Protein 1WDP (pdb70)

Organism: Glycine max (NCBI:txid3847)

InterPro domains:
  IPR001371 Glycoside hydrolase, family 14B, plant [PR00842] (173-182)
  IPR001371 Glycoside hydrolase, family 14B, plant [PR00842] (329-339)
  IPR001371 Glycoside hydrolase, family 14B, plant [PR00842] (371-380)
  IPR001371 Glycoside hydrolase, family 14B, plant [PR00842] (385-394)
  IPR001371 Glycoside hydrolase, family 14B, plant [PR00842] (400-416)
  IPR001371 Glycoside hydrolase, family 14B, plant [PR00842] (418-432)
  IPR001371 Glycoside hydrolase, family 14B, plant [PR00842] (433-447)
  IPR001554 Glycoside hydrolase, family 14 [PF01373] (16-442)
  IPR001554 Glycoside hydrolase, family 14 [PR00750] (47-61)
  IPR001554 Glycoside hydrolase, family 14 [PR00750] (68-86)
  IPR001554 Glycoside hydrolase, family 14 [PR00750] (90-111)
  IPR001554 Glycoside hydrolase, family 14 [PR00750] (183-205)
  IPR001554 Glycoside hydrolase, family 14 [PR00750] (255-274)
  IPR001554 Glycoside hydrolase, family 14 [PR00750] (291-307)
  IPR001554 Glycoside hydrolase, family 14 [PR00750] (308-319)
  IPR001554 Glycoside hydrolase, family 14 [PR00750] (326-349)
  IPR001554 Glycoside hydrolase, family 14 [PR00750] (363-385)
  IPR001554 Glycoside hydrolase, family 14 [PTHR31352] (8-446)
  IPR017853 Glycoside hydrolase superfamily [SSF51445] (9-492)
  IPR018238 Glycoside hydrolase, family 14, conserved site [PS00506] (94-102)

Sequence (493 aa):
SDSNMLLNYVPVYVMLPLGVVNVDNVFEDPDGLKEQLLQLRAAGVDGVMVDVWWGIIELKGPKQYDWRAYRSLLQLVQECGLTLQAIMSFHQCGGNVGDIVNIPIPQWVLDIGESNHDIFYTNRSGTRNKEYLTVGVDNEPIFHGRTAIEIYSDYMKSFRENMSDFLESGLIIDIEVGLGPAGELRYPSYPQSQGWEFPGIGEFQCYDKYLKADFKAAVARAGHPEWELPDDAGKYNDVPESTGFFKSNGTYVTEKGKFFLTWYSNKLLNHGDQILDEANKAFLGCKVKLAIKVSGIHWWYKVENHAAELTAGYYNLNDRDGYRPIARMLSRHHAILNFTCLEMRDSEQPSDAKSGPQELVQQVLSGGWREDIRVAGENALPRYDATAYNQIILNARPQGVNNNGPPKLSMFGVTYLRLSDDLLQKSNFNIFKKFVLKMHADQDYCANPQKYNHAITPLKPSAPKIPIEVLLEATKPTLPFPWLPETDMKVDG

B-factor: mean 19.28, std 12.4, range [8.79, 113.27]

Solvent-accessible surface area: 19101 Å² total; per-residue (Å²): 96,115,67,34,27,34,56,1,6,1,0,0,11,0,14,4,36,77,9,22,1,28,56,107,24,77,24,111,85,55,110,24,8,98,119,29,0,81,72,0,47,97,12,9,0,9,0,0,6,9,19,0,12,0,2,4,2,0,77,171,4,47,123,93,49,39,14,180,11,1,79,58,0,0,73,15,0,71,114,4,38,4,40,0,10,0,17,0,0,0,8,47,7,32,47,48,163,67,55,166,36,64,1,57,2,0,88,21,0,27,73,24,1,124,100,27,98,23,0,3,1,4,2,137,83,38,59,76,18,113,36,1,0,0,9,15,0,6,97,59,82,53,0,130,56,16,16,0,10,82,0,0,5,40,0,0,89,13,0,69,118,67,0,59,73,6,4,137,72,25,9,1,25,7,0,8,0,0,0,0,1,63,4,14,0,20,0,2,2,46,15,133,86,46,41,37,127,80,30,3,0,2,11,4,0,0,36,0,111,38,0,90,62,48,1,45,46,9,0,48,182,43,56,50,80,115,25,87,8,6,92,45,14,40,104,8,79,46,55,4,123,80,5,23,1,1,104,80,135,4,26,9,69,60,115,65,1,102,60,3,1,41,19,1,10,23,45,5,10,45,1,0,4,69,0,0,38,34,0,3,135,4,0,79,41,12,81,4,24,0,2,0,22,0,2,10,1,10,16,10,32,109,35,105,11,2,0,3,0,1,1,0,3,2,11,1,26,109,110,36,12,8,2,15,3,5,0,44,0,0,36,19,0,68,2,4,1,4,0,9,1,0,1,9,75,26,105,77,30,70,102,97,0,96,8,0,0,38,61,0,0,41,31,1,0,6,3,0,38,135,26,132,18,106,1,12,0,10,1,31,97,79,50,58,53,26,73,0,0,30,9,1,0,6,2,0,2,0,66,5,26,51,101,128,5,80,16,154,8,41,1,27,4,0,3,2,38,65,2,39,112,72,0,28,104,175,84,31,16,65,52,0,84,90,0,3,69,30,0,2,0,65,25,125,75,12,76,70,35,123,130,11,119,28,43,56,87,58,12,128,84,33,38,116,114,34,61,54,115,56,3,36,109,0,23,145,72,41,159,71,50,98,40,67,112,95,8,78,21,72,4,89,115

CATH classification: 3.20.20.80

GO terms:
  GO:0016161 beta-amylase activity (F, EXP)

Nearest PDB structures (foldseek):
  1wdq-assembly1_A  TM=9.965E-01  e=1.705E-99  Glycine max
  1wdr-assembly1_A  TM=9.959E-01  e=7.296E-99  Glycine max
  1v3h-assembly1_A  TM=9.967E-01  e=5.774E-98  Glycine max
  1wds-assembly1_A  TM=9.965E-01  e=3.089E-97  Glycine max
  1bfn-assembly1_A  TM=9.999E-01  e=9.451E-97  Glycine max

Radius of gyration: 21.85 Å; Cα contacts (8 Å, |Δi|>4): 1038; chains: 1; bounding box: 56×55×58 Å

Structure (mmCIF, N/CA/C/O backbone):
data_1WDP
#
_entry.id   1WDP
#
_cell.length_a   84.888
_cell.length_b   84.888
_cell.length_c   143.397
_cell.angle_alpha   90.00
_cell.angle_beta   90.00
_cell.angle_gamma   120.00
#
_symmetry.space_group_name_H-M   'P 31 2 1'
#
loop_
_entity.id
_entity.type
_entity.pdbx_description
1 polymer Beta-amylase
2 non-polymer 'SULFATE ION'
3 water water
#
loop_
_atom_site.group_PDB
_atom_site.id
_atom_site.type_symbol
_atom_site.label_atom_id
_atom_site.label_alt_id
_atom_site.label_comp_id
_atom_site.label_asym_id
_atom_site.label_entity_id
_atom_site.label_seq_id
_atom_site.pdbx_PDB_ins_code
_atom_site.Cartn_x
_atom_site.Cartn_y
_atom_site.Cartn_z
_atom_site.occupancy
_atom_site.B_iso_or_equiv
_atom_site.auth_seq_id
_atom_site.auth_comp_id
_atom_site.auth_asym_id
_atom_site.auth_atom_id
_atom_site.pdbx_PDB_model_num
ATOM 1 N N . SER A 1 3 ? -11.689 63.909 16.421 1.00 108.95 3 SER A N 1
ATOM 2 C CA . SER A 1 3 ? -11.290 64.063 15.015 1.00 96.61 3 SER A CA 1
ATOM 3 C C . SER A 1 3 ? -10.922 62.705 14.402 1.00 91.92 3 SER A C 1
ATOM 4 O O . SER A 1 3 ? -10.367 61.869 15.124 1.00 83.70 3 SER A O 1
ATOM 7 N N . ASP A 1 4 ? -11.247 62.545 13.120 1.00 74.31 4 ASP A N 1
ATOM 8 C CA . ASP A 1 4 ? -10.935 61.354 12.335 1.00 70.29 4 ASP A CA 1
ATOM 9 C C . ASP A 1 4 ? -9.424 61.178 12.325 1.00 57.71 4 ASP A C 1
ATOM 10 O O . ASP A 1 4 ? -8.949 60.131 12.778 1.00 45.90 4 ASP A O 1
ATOM 15 N N . SER A 1 5 ? -8.628 62.149 11.880 1.00 46.92 5 SER A N 1
ATOM 16 C CA . SER A 1 5 ? -7.203 61.949 12.057 1.00 43.90 5 SER A CA 1
ATOM 17 C C . SER A 1 5 ? -6.702 61.772 13.501 1.00 37.02 5 SER A C 1
ATOM 18 O O . SER A 1 5 ? -5.760 61.002 13.750 1.00 30.53 5 SER A O 1
ATOM 21 N N . ASN A 1 6 ? -7.238 62.556 14.457 1.00 36.02 6 ASN A N 1
ATOM 22 C CA . ASN A 1 6 ? -6.663 62.348 15.807 1.00 28.18 6 ASN A CA 1
ATOM 23 C C . ASN A 1 6 ? -7.122 60.950 16.238 1.00 26.71 6 ASN A C 1
ATOM 24 O O . ASN A 1 6 ? -6.260 60.272 16.802 1.00 25.76 6 ASN A O 1
ATOM 29 N N . MET A 1 7 ? -8.360 60.583 15.912 1.00 24.86 7 MET A N 1
ATOM 30 C CA . MET A 1 7 ? -8.716 59.211 16.292 1.00 25.91 7 MET A CA 1
ATOM 31 C C . MET A 1 7 ? -7.749 58.274 15.545 1.00 22.09 7 MET A C 1
ATOM 32 O O . MET A 1 7 ? -7.342 57.309 16.179 1.00 20.71 7 MET A O 1
ATOM 37 N N . LEU A 1 8 ? -7.371 58.478 14.278 1.00 20.67 8 LEU A N 1
ATOM 38 C CA . LEU A 1 8 ? -6.493 57.511 13.606 1.00 17.41 8 LEU A CA 1
ATOM 39 C C . LEU A 1 8 ? -5.150 57.377 14.285 1.00 16.99 8 LEU A C 1
ATOM 40 O O . LEU A 1 8 ? -4.528 56.290 14.331 1.00 15.77 8 LEU A O 1
ATOM 45 N N . LEU A 1 9 ? -4.622 58.481 14.854 1.00 16.01 9 LEU A N 1
ATOM 46 C CA . LEU A 1 9 ? -3.391 58.368 15.617 1.00 15.88 9 LEU A CA 1
ATOM 47 C C . LEU A 1 9 ? -3.508 57.528 16.885 1.00 14.25 9 LEU A C 1
ATOM 48 O O . LEU A 1 9 ? -2.512 57.187 17.534 1.00 17.17 9 LEU A O 1
ATOM 53 N N . ASN A 1 10 ? -4.738 57.144 17.266 1.00 13.65 10 ASN A N 1
ATOM 54 C CA . ASN A 1 10 ? -5.001 56.279 18.397 1.00 13.35 10 ASN A CA 1
ATOM 55 C C . ASN A 1 10 ? -5.166 54.812 17.995 1.00 12.80 10 ASN A C 1
ATOM 56 O O . ASN A 1 10 ? -5.341 53.956 18.851 1.00 14.02 10 ASN A O 1
ATOM 61 N N . TYR A 1 11 ? -5.110 54.527 16.688 1.00 12.96 11 TYR A N 1
ATOM 62 C CA . TYR A 1 11 ? -5.339 53.172 16.198 1.00 12.94 11 TYR A CA 1
ATOM 63 C C . TYR A 1 11 ? -4.293 52.207 16.723 1.00 13.12 11 TYR A C 1
ATOM 64 O O . TYR A 1 11 ? -3.080 52.449 16.661 1.00 17.88 11 TYR A O 1
ATOM 73 N N . VAL A 1 12 ? -4.750 51.074 17.226 1.00 11.16 12 VAL A N 1
ATOM 74 C CA . VAL A 1 12 ? -3.856 49.972 17.643 1.00 11.65 12 VAL A CA 1
ATOM 75 C C . VAL A 1 12 ? -4.192 48.787 16.744 1.00 11.86 12 VAL A C 1
ATOM 76 O O . VAL A 1 12 ? -5.343 48.327 16.733 1.00 11.92 12 VAL A O 1
ATOM 80 N N . PRO A 1 13 ? -3.227 48.308 15.980 1.00 10.49 13 PRO A N 1
ATOM 81 C CA . PRO A 1 13 ? -3.532 47.193 15.061 1.00 10.63 13 PRO A CA 1
ATOM 82 C C . PRO A 1 13 ? -3.807 45.886 15.784 1.00 9.98 13 PRO A C 1
ATOM 83 O O . PRO A 1 13 ? -3.305 45.617 16.861 1.00 10.85 13 PRO A O 1
ATOM 87 N N . VAL A 1 14 ? -4.613 45.066 15.137 1.00 10.04 14 VAL A N 1
ATOM 88 C CA . VAL A 1 14 ? -5.068 43.785 15.614 1.00 10.04 14 VAL A CA 1
ATOM 89 C C . VAL A 1 14 ? -4.634 42.677 14.649 1.00 9.64 14 VAL A C 1
ATOM 90 O O . VAL A 1 14 ? -4.873 42.779 13.424 1.00 10.50 14 VAL A O 1
ATOM 94 N N . TYR A 1 15 ? -4.030 41.653 15.185 1.00 9.71 15 TYR A N 1
ATOM 95 C CA . TYR A 1 15 ? -3.579 40.471 14.463 1.00 9.53 15 TYR A CA 1
ATOM 96 C C . TYR A 1 15 ? -4.278 39.273 14.990 1.00 9.29 15 TYR A C 1
ATOM 97 O O . TYR A 1 15 ? -4.716 39.293 16.164 1.00 10.75 15 TYR A O 1
ATOM 106 N N . VAL A 1 16 ? -4.425 38.215 14.211 1.00 10.05 16 VAL A N 1
ATOM 107 C CA . VAL A 1 16 ? -5.054 36.965 14.640 1.00 9.88 16 VAL A CA 1
ATOM 108 C C . VAL A 1 16 ? -4.104 35.814 14.386 1.00 9.72 16 VAL A C 1
ATOM 109 O O . VAL A 1 16 ? -3.573 35.647 13.280 1.00 10.08 16 VAL A O 1
ATOM 113 N N . MET A 1 17 ? -3.855 35.006 15.415 1.00 9.51 17 MET A N 1
ATOM 114 C CA . MET A 1 17 ? -3.045 33.816 15.249 1.00 10.09 17 MET A CA 1
ATOM 115 C C . MET A 1 17 ? -3.738 32.794 14.345 1.00 10.19 17 MET A C 1
ATOM 116 O O . MET A 1 17 ? -4.924 32.519 14.526 1.00 11.10 17 MET A O 1
ATOM 121 N N . LEU A 1 18 ? -2.986 32.192 13.412 1.00 10.41 18 LEU A N 1
ATOM 122 C CA . LEU A 1 18 ? -3.530 31.139 12.592 1.00 10.79 18 LEU A CA 1
ATOM 123 C C . LEU A 1 18 ? -3.717 29.855 13.377 1.00 11.62 18 LEU A C 1
ATOM 124 O O . LEU A 1 18 ? -3.139 29.650 14.439 1.00 11.87 18 LEU A O 1
ATOM 129 N N . PRO A 1 19 ? -4.548 28.947 12.856 1.00 12.07 19 PRO A N 1
ATOM 130 C CA . PRO A 1 19 ? -4.706 27.636 13.514 1.00 12.20 19 PRO A CA 1
ATOM 131 C C . PRO A 1 19 ? -3.377 26.917 13.541 1.00 12.09 19 PRO A C 1
ATOM 132 O O . PRO A 1 19 ? -2.588 27.013 12.592 1.00 13.26 19 PRO A O 1
ATOM 136 N N . LEU A 1 20 ? -3.155 26.161 14.622 1.00 13.11 20 LEU A N 1
ATOM 137 C CA . LEU A 1 20 ? -1.956 25.335 14.703 1.00 12.98 20 LEU A CA 1
ATOM 138 C C . LEU A 1 20 ? -1.958 24.298 13.600 1.00 13.65 20 LEU A C 1
ATOM 139 O O . LEU A 1 20 ? -2.983 23.672 13.292 1.00 14.71 20 LEU A O 1
ATOM 144 N N . GLY A 1 21 ? -0.813 24.090 12.990 1.00 13.54 21 GLY A N 1
ATOM 145 C CA . GLY A 1 21 ? -0.662 23.060 11.989 1.00 14.84 21 GLY A CA 1
ATOM 146 C C . GLY A 1 21 ? -1.123 23.418 10.596 1.00 13.17 21 GLY A C 1
ATOM 147 O O . GLY A 1 21 ? -1.225 22.513 9.769 1.00 14.93 21 GLY A O 1
ATOM 148 N N . VAL A 1 22 ? -1.306 24.708 10.315 1.00 13.37 22 VAL A N 1
ATOM 149 C CA . VAL A 1 22 ? -1.719 25.124 8.977 1.00 13.69 22 VAL A CA 1
ATOM 150 C C . VAL A 1 22 ? -0.745 24.543 7.931 1.00 12.94 22 VAL A C 1
ATOM 151 O O . VAL A 1 22 ? -1.186 24.080 6.873 1.00 13.83 22 VAL A O 1
ATOM 155 N N . VAL A 1 23 ? 0.560 24.558 8.228 1.00 11.68 23 VAL A N 1
ATOM 156 C CA . VAL A 1 23 ? 1.539 23.694 7.609 1.00 11.53 23 VAL A CA 1
ATOM 157 C C . VAL A 1 23 ? 1.790 22.541 8.569 1.00 12.28 23 VAL A C 1
ATOM 158 O O . VAL A 1 23 ? 2.092 22.776 9.748 1.00 12.22 23 VAL A O 1
ATOM 162 N N . ASN A 1 24 ? 1.621 21.322 8.131 1.00 12.55 24 ASN A N 1
ATOM 163 C CA . ASN A 1 24 ? 1.682 20.158 9.023 1.00 13.19 24 ASN A CA 1
ATOM 164 C C . ASN A 1 24 ? 3.105 19.673 9.217 1.00 13.01 24 ASN A C 1
ATOM 165 O O . ASN A 1 24 ? 4.059 20.200 8.624 1.00 13.03 24 ASN A O 1
ATOM 170 N N . VAL A 1 25 ? 3.237 18.647 10.065 1.00 13.94 25 VAL A N 1
ATOM 171 C CA . VAL A 1 25 ? 4.542 18.133 10.448 1.00 14.23 25 VAL A CA 1
ATOM 172 C C . VAL A 1 25 ? 5.322 17.589 9.251 1.00 14.21 25 VAL A C 1
ATOM 173 O O . VAL A 1 25 ? 6.572 17.526 9.305 1.00 15.51 25 VAL A O 1
ATOM 177 N N . ASP A 1 26 ? 4.597 17.194 8.215 1.00 14.20 26 ASP A N 1
ATOM 178 C CA . ASP A 1 26 ? 5.224 16.717 6.972 1.00 16.70 26 ASP A CA 1
ATOM 179 C C . ASP A 1 26 ? 5.536 17.831 5.994 1.00 13.39 26 ASP A C 1
ATOM 180 O O . ASP A 1 26 ? 5.980 17.563 4.871 1.00 15.95 26 ASP A O 1
ATOM 185 N N . ASN A 1 27 ? 5.384 19.086 6.379 1.00 12.40 27 ASN A N 1
ATOM 186 C CA . ASN A 1 27 ? 5.715 20.218 5.539 1.00 12.06 27 ASN A CA 1
ATOM 187 C C . ASN A 1 27 ? 4.808 20.275 4.312 1.00 11.44 27 ASN A C 1
ATOM 188 O O . ASN A 1 27 ? 5.209 20.555 3.191 1.00 12.54 27 ASN A O 1
ATOM 193 N N . VAL A 1 28 ? 3.536 20.073 4.601 1.00 12.79 28 VAL A N 1
ATOM 194 C CA . VAL A 1 28 ? 2.433 20.174 3.658 1.00 13.44 28 VAL A CA 1
ATOM 195 C C . VAL A 1 28 ? 1.451 21.246 4.128 1.00 14.16 28 VAL A C 1
ATOM 196 O O . VAL A 1 28 ? 1.001 21.240 5.264 1.00 14.00 28 VAL A O 1
ATOM 200 N N . PHE A 1 29 ? 1.101 22.193 3.227 1.00 14.40 29 PHE A N 1
ATOM 201 C CA . PHE A 1 29 ? 0.061 23.170 3.506 1.00 13.90 29 PHE A CA 1
ATOM 202 C C . PHE A 1 29 ? -1.267 22.475 3.184 1.00 15.78 29 PHE A C 1
ATOM 203 O O . PHE A 1 29 ? -1.643 22.413 2.030 1.00 16.91 29 PHE A O 1
ATOM 211 N N . GLU A 1 30 ? -1.923 21.984 4.236 1.00 19.85 30 GLU A N 1
ATOM 212 C CA . GLU A 1 30 ? -2.934 20.983 3.957 1.00 24.11 30 GLU A CA 1
ATOM 213 C C . GLU A 1 30 ? -4.241 21.511 3.382 1.00 22.62 30 GLU A C 1
ATOM 214 O O . GLU A 1 30 ? -4.818 20.853 2.492 1.00 24.77 30 GLU A O 1
ATOM 220 N N . ASP A 1 31 ? -4.716 22.660 3.868 1.00 18.18 31 ASP A N 1
ATOM 221 C CA . ASP A 1 31 ? -6.046 23.097 3.429 1.00 17.66 31 ASP A CA 1
ATOM 222 C C . ASP A 1 31 ? -6.052 24.575 3.057 1.00 16.17 31 ASP A C 1
ATOM 223 O O . ASP A 1 31 ? -6.608 25.414 3.793 1.00 15.26 31 ASP A O 1
ATOM 228 N N . PRO A 1 32 ? -5.424 24.921 1.942 1.00 15.64 32 PRO A N 1
ATOM 229 C CA . PRO A 1 32 ? -5.417 26.322 1.519 1.00 14.66 32 PRO A CA 1
ATOM 230 C C . PRO A 1 32 ? -6.801 26.862 1.244 1.00 14.68 32 PRO A C 1
ATOM 231 O O . PRO A 1 32 ? -7.066 28.045 1.549 1.00 14.78 32 PRO A O 1
ATOM 235 N N . ASP A 1 33 ? -7.711 26.064 0.671 1.00 15.48 33 ASP A N 1
ATOM 236 C CA . ASP A 1 33 ? -9.016 26.621 0.391 1.00 16.66 33 ASP A CA 1
ATOM 237 C C . ASP A 1 33 ? -9.801 26.970 1.649 1.00 15.88 33 ASP A C 1
ATOM 238 O O . ASP A 1 33 ? -10.479 28.001 1.692 1.00 16.85 33 ASP A O 1
ATOM 243 N N . GLY A 1 34 ? -9.714 26.138 2.681 1.00 16.48 34 GLY A N 1
ATOM 244 C CA . GLY A 1 34 ? -10.428 26.424 3.908 1.00 15.57 34 GLY A CA 1
ATOM 245 C C . GLY A 1 34 ? -9.863 27.621 4.621 1.00 14.99 34 GLY A C 1
ATOM 246 O O . GLY A 1 34 ? -10.581 28.486 5.131 1.00 16.40 34 GLY A O 1
ATOM 247 N N . LEU A 1 35 ? -8.537 27.726 4.619 1.00 13.73 35 LEU A N 1
ATOM 248 C CA . LEU A 1 35 ? -7.905 28.878 5.242 1.00 12.94 35 LEU A CA 1
ATOM 249 C C . LEU A 1 35 ? -8.257 30.159 4.507 1.00 12.89 35 LEU A C 1
ATOM 250 O O . LEU A 1 35 ? -8.527 31.175 5.121 1.00 13.29 35 LEU A O 1
ATOM 255 N N . LYS A 1 36 ? -8.244 30.111 3.171 1.00 12.50 36 LYS A N 1
ATOM 256 C CA . LYS A 1 36 ? -8.633 31.273 2.410 1.00 13.42 36 LYS A CA 1
ATOM 257 C C . LYS A 1 36 ? -9.956 31.853 2.806 1.00 13.29 36 LYS A C 1
ATOM 258 O O . LYS A 1 36 ? -10.102 33.063 3.026 1.00 13.60 36 LYS A O 1
ATOM 264 N N . GLU A 1 37 ? -10.959 30.975 2.937 1.00 14.13 37 GLU A N 1
ATOM 265 C CA . GLU A 1 37 ? -12.290 31.455 3.303 1.00 14.66 37 GLU A CA 1
ATOM 266 C C . GLU A 1 37 ? -12.209 32.150 4.664 1.00 15.12 37 GLU A C 1
ATOM 267 O O . GLU A 1 37 ? -12.814 33.219 4.882 1.00 15.59 37 GLU A O 1
ATOM 273 N N . GLN A 1 38 ? -11.468 31.613 5.623 1.00 13.44 38 GLN A N 1
ATOM 274 C CA . GLN A 1 38 ? -11.356 32.219 6.956 1.00 13.11 38 GLN A CA 1
ATOM 275 C C . GLN A 1 38 ? -10.620 33.550 6.877 1.00 12.42 38 GLN A C 1
ATOM 276 O O . GLN A 1 38 ? -11.020 34.526 7.504 1.00 12.72 38 GLN A O 1
ATOM 282 N N . LEU A 1 39 ? -9.522 33.616 6.136 1.00 11.99 39 LEU A N 1
ATOM 283 C CA . LEU A 1 39 ? -8.722 34.829 6.025 1.00 12.20 39 LEU A CA 1
ATOM 284 C C . LEU A 1 39 ? -9.537 35.953 5.389 1.00 11.55 39 LEU A C 1
ATOM 285 O O . LEU A 1 39 ? -9.407 37.116 5.802 1.00 11.74 39 LEU A O 1
ATOM 290 N N . LEU A 1 40 ? -10.350 35.634 4.386 1.00 12.68 40 LEU A N 1
ATOM 291 C CA . LEU A 1 40 ? -11.180 36.657 3.761 1.00 12.50 40 LEU A CA 1
ATOM 292 C C . LEU A 1 40 ? -12.205 37.201 4.749 1.00 12.45 40 LEU A C 1
ATOM 293 O O . LEU A 1 40 ? -12.518 38.402 4.698 1.00 12.58 40 LEU A O 1
ATOM 298 N N . GLN A 1 41 ? -12.718 36.370 5.659 1.00 11.97 41 GLN A N 1
ATOM 299 C CA . GLN A 1 41 ? -13.593 36.887 6.718 1.00 12.17 41 GLN A CA 1
ATOM 300 C C . GLN A 1 41 ? -12.841 37.831 7.644 1.00 12.01 41 GLN A C 1
ATOM 301 O O . GLN A 1 41 ? -13.374 38.868 8.042 1.00 12.37 41 GLN A O 1
ATOM 307 N N . LEU A 1 42 ? -11.595 37.513 7.980 1.00 11.68 42 LE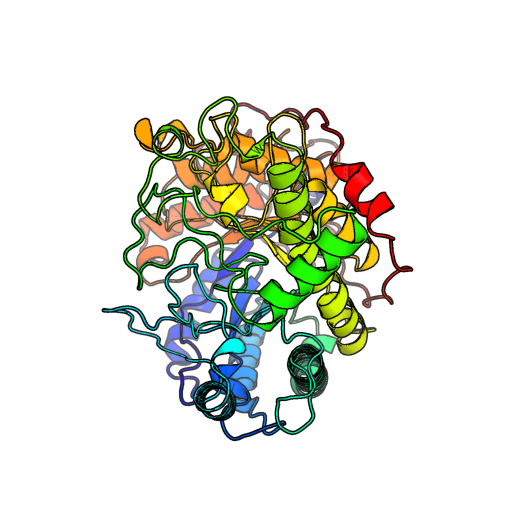U A N 1
ATOM 308 C CA . LEU A 1 42 ? -10.826 38.427 8.806 1.00 11.29 42 LEU A CA 1
ATOM 309 C C . LEU A 1 42 ? -10.578 39.768 8.120 1.00 11.03 42 LEU A C 1
ATOM 310 O O . LEU A 1 42 ? -10.619 40.829 8.737 1.00 11.01 42 LEU A O 1
ATOM 315 N N . ARG A 1 43 ? -10.272 39.735 6.815 1.00 11.53 43 ARG A N 1
ATOM 316 C CA . ARG A 1 43 ? -10.049 40.949 6.025 1.00 11.74 43 ARG A CA 1
ATOM 317 C C . ARG A 1 43 ? -11.288 41.808 6.051 1.00 12.67 43 ARG A C 1
ATOM 318 O O . ARG A 1 43 ? -11.231 43.013 6.287 1.00 12.73 43 ARG A O 1
ATOM 326 N N . ALA A 1 44 ? -12.449 41.186 5.826 1.00 13.40 44 ALA A N 1
ATOM 327 C CA . ALA A 1 44 ? -13.654 41.995 5.819 1.00 15.22 44 ALA A CA 1
ATOM 328 C C . ALA A 1 44 ? -13.936 42.552 7.214 1.00 14.07 44 ALA A C 1
ATOM 329 O O . ALA A 1 44 ? -14.564 43.635 7.279 1.00 15.39 44 ALA A O 1
ATOM 331 N N . ALA A 1 45 ? -13.512 41.830 8.266 1.00 12.49 45 ALA A N 1
ATOM 332 C CA . ALA A 1 45 ? -13.706 42.258 9.663 1.00 12.28 45 ALA A CA 1
ATOM 333 C C . ALA A 1 45 ? -12.768 43.387 10.049 1.00 11.33 45 ALA A C 1
ATOM 334 O O . ALA A 1 45 ? -12.897 43.937 11.141 1.00 13.54 45 ALA A O 1
ATOM 336 N N . GLY A 1 46 ? -11.812 43.755 9.218 1.00 10.78 46 GLY A N 1
ATOM 337 C CA . GLY A 1 46 ? -10.900 44.845 9.533 1.00 10.57 46 GLY A CA 1
ATOM 338 C C . GLY A 1 46 ? -9.607 44.402 10.200 1.00 9.42 46 GLY A C 1
ATOM 339 O O . GLY A 1 46 ? -8.811 45.288 10.561 1.00 10.88 46 GLY A O 1
ATOM 340 N N . VAL A 1 47 ? -9.338 43.113 10.343 1.00 10.11 47 VAL A N 1
ATOM 341 C CA . VAL A 1 47 ? -8.091 42.657 10.967 1.00 10.16 47 VAL A CA 1
ATOM 342 C C . VAL A 1 47 ? -6.884 43.134 10.178 1.00 10.24 47 VAL A C 1
ATOM 343 O O . VAL A 1 47 ? -6.912 43.089 8.939 1.00 11.04 47 VAL A O 1
ATOM 347 N N . ASP A 1 48 ? -5.835 43.560 10.846 1.00 9.39 48 ASP A N 1
ATOM 348 C CA . ASP A 1 48 ? -4.657 44.066 10.150 1.00 9.30 48 ASP A CA 1
ATOM 349 C C . ASP A 1 48 ? -3.819 42.944 9.609 1.00 9.35 48 ASP A C 1
ATOM 350 O O . ASP A 1 48 ? -3.339 43.002 8.450 1.00 10.89 48 ASP A O 1
ATOM 355 N N . GLY A 1 49 ? -3.599 41.893 10.345 1.00 9.60 49 GLY A N 1
ATOM 356 C CA . GLY A 1 49 ? -2.749 40.807 9.911 1.00 9.54 49 GLY A CA 1
ATOM 357 C C . GLY A 1 49 ? -2.911 39.559 10.753 1.00 9.39 49 GLY A C 1
ATOM 358 O O . GLY A 1 49 ? -3.825 39.461 11.574 1.00 9.85 49 GLY A O 1
ATOM 359 N N . VAL A 1 50 ? -2.049 38.574 10.499 1.00 9.26 50 VAL A N 1
ATOM 360 C CA . VAL A 1 50 ? -2.086 37.286 11.165 1.00 9.56 50 VAL A CA 1
ATOM 361 C C . VAL A 1 50 ? -0.714 36.951 11.711 1.00 9.56 50 VAL A C 1
ATOM 362 O O . VAL A 1 50 ? 0.300 37.570 11.320 1.00 11.16 50 VAL A O 1
ATOM 366 N N . MET A 1 51 ? -0.658 35.948 12.585 1.00 9.78 51 MET A N 1
ATOM 367 C CA . MET A 1 51 ? 0.576 35.471 13.184 1.00 9.63 51 MET A CA 1
ATOM 368 C C . MET A 1 51 ? 0.658 33.959 12.964 1.00 9.40 51 MET A C 1
ATOM 369 O O . MET A 1 51 ? -0.374 33.265 13.038 1.00 10.08 51 MET A O 1
ATOM 374 N N . VAL A 1 52 ? 1.851 33.446 12.684 1.00 9.39 52 VAL A N 1
ATOM 375 C CA . VAL A 1 52 ? 2.029 32.006 12.514 1.00 9.79 52 VA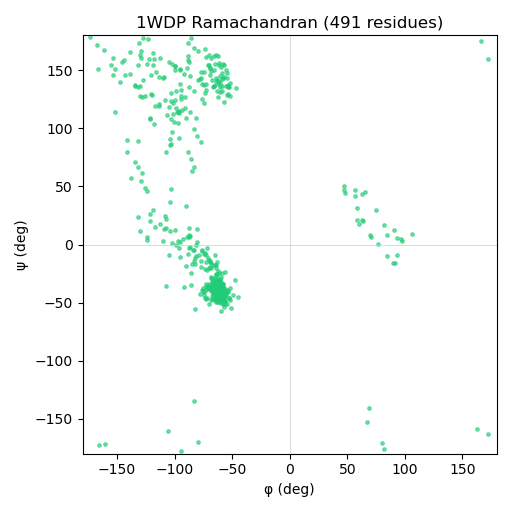L A CA 1
ATOM 376 C C . VAL A 1 52 ? 3.357 31.586 13.094 1.00 9.39 52 VAL A C 1
ATOM 377 O O . VAL A 1 52 ? 4.373 32.308 12.977 1.00 9.91 52 VAL A O 1
ATOM 381 N N . ASP A 1 53 ? 3.397 30.381 13.646 1.00 9.62 53 ASP A N 1
ATOM 382 C CA . ASP A 1 53 ? 4.637 29.694 13.974 1.00 9.62 53 ASP A CA 1
ATOM 383 C C . ASP A 1 53 ? 5.306 29.182 12.707 1.00 9.19 53 ASP A C 1
ATOM 384 O O . ASP A 1 53 ? 4.627 28.504 11.905 1.00 10.42 53 ASP A O 1
ATOM 389 N N . VAL A 1 54 ? 6.591 29.463 12.530 1.00 9.37 54 VAL A N 1
ATOM 390 C CA . VAL A 1 54 ? 7.412 28.888 11.455 1.00 9.32 54 VAL A CA 1
ATOM 391 C C . VAL A 1 54 ? 8.268 27.830 12.149 1.00 9.02 54 VAL A C 1
ATOM 392 O O . VAL A 1 54 ? 9.342 28.121 12.689 1.00 9.93 54 VAL A O 1
ATOM 396 N N . TRP A 1 55 ? 7.763 26.590 12.191 1.00 9.76 55 TRP A N 1
ATOM 397 C CA . TRP A 1 55 ? 8.287 25.550 13.060 1.00 10.08 55 TRP A CA 1
ATOM 398 C C . TRP A 1 55 ? 9.611 24.973 12.600 1.00 10.04 55 TRP A C 1
ATOM 399 O O . TRP A 1 55 ? 9.722 24.371 11.513 1.00 10.67 55 TRP A O 1
ATOM 410 N N . TRP A 1 56 ? 10.624 25.063 13.436 1.00 10.31 56 TRP A N 1
ATOM 411 C CA . TRP A 1 56 ? 11.946 24.486 13.175 1.00 10.38 56 TRP A CA 1
ATOM 412 C C . TRP A 1 56 ? 11.826 23.024 12.828 1.00 9.80 56 TRP A C 1
ATOM 413 O O . TRP A 1 56 ? 12.479 22.533 11.905 1.00 11.13 56 TRP A O 1
ATOM 424 N N . GLY A 1 57 ? 11.031 22.296 13.595 1.00 10.40 57 GLY A N 1
ATOM 425 C CA . GLY A 1 57 ? 10.857 20.867 13.380 1.00 11.23 57 GLY A CA 1
ATOM 426 C C . GLY A 1 57 ? 10.199 20.496 12.093 1.00 11.47 57 GLY A C 1
ATOM 427 O O . GLY A 1 57 ? 10.295 19.333 11.675 1.00 14.14 57 GLY A O 1
ATOM 428 N N . ILE A 1 58 ? 9.522 21.438 11.454 1.00 10.59 58 ILE A N 1
ATOM 429 C CA . ILE A 1 58 ? 9.019 21.234 10.084 1.00 10.78 58 ILE A CA 1
ATOM 430 C C . ILE A 1 58 ? 10.122 21.505 9.093 1.00 9.95 58 ILE A C 1
ATOM 431 O O . ILE A 1 58 ? 10.447 20.660 8.253 1.00 11.53 58 ILE A O 1
ATOM 436 N N . ILE A 1 59 ? 10.714 22.702 9.171 1.00 10.16 59 ILE A N 1
ATOM 437 C CA . ILE A 1 59 ? 11.570 23.219 8.108 1.00 10.65 59 ILE A CA 1
ATOM 438 C C . ILE A 1 59 ? 12.904 22.534 7.986 1.00 10.60 59 ILE A C 1
ATOM 439 O O . ILE A 1 59 ? 13.350 22.239 6.849 1.00 10.69 59 ILE A O 1
ATOM 444 N N . GLU A 1 60 ? 13.628 22.305 9.080 1.00 10.64 60 GLU A N 1
ATOM 445 C CA . GLU A 1 60 ? 14.997 21.746 9.061 1.00 10.79 60 GLU A CA 1
ATOM 446 C C . GLU A 1 60 ? 14.985 20.294 9.478 1.00 10.92 60 GLU A C 1
ATOM 447 O O . GLU A 1 60 ? 15.902 19.768 10.137 1.00 12.71 60 GLU A O 1
ATOM 453 N N . LEU A 1 61 ? 13.912 19.580 9.065 1.00 12.36 61 LEU A N 1
ATOM 454 C CA . LEU A 1 61 ? 13.774 18.180 9.485 1.00 12.67 61 LEU A CA 1
ATOM 455 C C . LEU A 1 61 ? 14.749 17.238 8.801 1.00 13.96 61 LEU A C 1
ATOM 456 O O . LEU A 1 61 ? 15.232 16.300 9.448 1.00 17.27 61 LEU A O 1
ATOM 461 N N . LYS A 1 62 ? 15.038 17.402 7.526 1.00 14.43 62 LYS A N 1
ATOM 462 C CA . LYS A 1 62 ? 15.826 16.415 6.799 1.00 14.96 62 LYS A CA 1
ATOM 463 C C . LYS A 1 62 ? 17.215 16.276 7.430 1.00 15.33 62 LYS A C 1
ATOM 464 O O . LYS A 1 62 ? 17.777 15.171 7.478 1.00 17.18 62 LYS A O 1
ATOM 470 N N . GLY A 1 63 ? 17.851 17.328 7.862 1.00 14.69 63 GLY A N 1
ATOM 471 C CA . GLY A 1 63 ? 19.216 17.347 8.395 1.00 14.27 63 GLY A CA 1
ATOM 472 C C . GLY A 1 63 ? 19.724 18.762 8.480 1.00 12.61 63 GLY A C 1
ATOM 473 O O . GLY A 1 63 ? 19.049 19.716 8.113 1.00 12.93 63 GLY A O 1
ATOM 474 N N . PRO A 1 64 ? 20.920 18.936 9.042 1.00 12.47 64 PRO A N 1
ATOM 475 C CA . PRO A 1 64 ? 21.498 20.271 9.216 1.00 12.58 64 PRO A CA 1
ATOM 476 C C . PRO A 1 64 ? 21.555 21.016 7.898 1.00 11.89 64 PRO A C 1
ATOM 477 O O . PRO A 1 64 ? 22.100 20.556 6.891 1.00 13.23 64 PRO A O 1
ATOM 481 N N . LYS A 1 65 ? 21.018 22.232 7.935 1.00 12.01 65 LYS A N 1
ATOM 482 C CA . LYS A 1 65 ? 21.016 23.210 6.858 1.00 11.64 65 LYS A CA 1
ATOM 483 C C . LYS A 1 65 ? 20.230 22.692 5.657 1.00 11.70 65 LYS A C 1
ATOM 484 O O . LYS A 1 65 ? 20.324 23.272 4.582 1.00 13.91 65 LYS A O 1
ATOM 495 N N . GLN A 1 66 ? 19.364 21.713 5.846 1.00 11.45 66 GLN A N 1
ATOM 496 C CA . GLN A 1 66 ? 18.481 21.213 4.795 1.00 12.18 66 GLN A CA 1
ATOM 497 C C . GLN A 1 66 ? 17.085 21.768 5.084 1.00 11.89 66 GLN A C 1
ATOM 498 O O . GLN A 1 66 ? 16.292 21.132 5.721 1.00 14.51 66 GLN A O 1
ATOM 504 N N . TYR A 1 67 ? 16.879 22.970 4.594 1.00 11.97 67 TYR A N 1
ATOM 505 C CA . TYR A 1 67 ? 15.627 23.703 4.834 1.00 11.80 67 TYR A CA 1
ATOM 506 C C . TYR A 1 67 ? 14.668 23.499 3.686 1.00 11.63 67 TYR A C 1
ATOM 507 O O . TYR A 1 67 ? 15.098 23.564 2.522 1.00 13.43 67 TYR A O 1
ATOM 516 N N . ASP A 1 68 ? 13.393 23.292 3.952 1.00 11.00 68 ASP A N 1
ATOM 517 C CA . ASP A 1 68 ? 12.374 23.294 2.908 1.00 11.11 68 ASP A CA 1
ATOM 518 C C . ASP A 1 68 ? 11.362 24.361 3.258 1.00 10.70 68 ASP A C 1
ATOM 519 O O . ASP A 1 68 ? 10.568 24.187 4.195 1.00 10.83 68 ASP A O 1
ATOM 524 N N . TRP A 1 69 ? 11.385 25.457 2.505 1.00 10.70 69 TRP A N 1
ATOM 525 C CA . TRP A 1 69 ? 10.543 26.605 2.713 1.00 10.28 69 TRP A CA 1
ATOM 526 C C . TRP A 1 69 ? 9.294 26.620 1.832 1.00 10.37 69 TRP A C 1
ATOM 527 O O . TRP A 1 69 ? 8.523 27.571 1.873 1.00 11.28 69 TRP A O 1
ATOM 538 N N . ARG A 1 70 ? 9.082 25.576 1.037 1.00 11.14 70 ARG A N 1
ATOM 539 C CA . ARG A 1 70 ? 8.082 25.669 -0.018 1.00 10.81 70 ARG A CA 1
ATOM 540 C C . ARG A 1 70 ? 6.662 25.765 0.505 1.00 10.90 70 ARG A C 1
ATOM 541 O O . ARG A 1 70 ? 5.884 26.623 0.007 1.00 11.51 70 ARG A O 1
ATOM 549 N N . ALA A 1 71 ? 6.231 24.952 1.456 1.00 11.01 71 ALA A N 1
ATOM 550 C CA . ALA A 1 71 ? 4.876 25.059 1.954 1.00 11.06 71 ALA A CA 1
ATOM 551 C C . ALA A 1 71 ? 4.609 26.403 2.628 1.00 10.24 71 ALA A C 1
ATOM 552 O O . ALA A 1 71 ? 3.546 27.000 2.511 1.00 10.95 71 ALA A O 1
ATOM 554 N N . TYR A 1 72 ? 5.615 26.868 3.403 1.00 10.48 72 TYR A N 1
ATOM 555 C CA . TYR A 1 72 ? 5.448 28.185 4.021 1.00 9.98 72 TYR A CA 1
ATOM 556 C C . TYR A 1 72 ? 5.415 29.296 2.977 1.00 10.13 72 TYR A C 1
ATOM 557 O O . TYR A 1 72 ? 4.716 30.274 3.165 1.00 11.08 72 TYR A O 1
ATOM 566 N N . ARG A 1 73 ? 6.110 29.186 1.868 1.00 10.49 73 ARG A N 1
ATOM 567 C CA . ARG A 1 73 ? 5.968 30.160 0.789 1.00 10.69 73 ARG A CA 1
ATOM 568 C C . ARG A 1 73 ? 4.523 30.185 0.287 1.00 10.92 73 ARG A C 1
ATOM 569 O O . ARG A 1 73 ? 3.982 31.280 0.034 1.00 11.46 73 ARG A O 1
ATOM 577 N N . SER A 1 74 ? 3.926 29.001 0.110 1.00 10.62 74 SER A N 1
ATOM 578 C CA . SER A 1 74 ? 2.540 28.962 -0.328 1.00 11.12 74 SER A CA 1
ATOM 579 C C . SER A 1 74 ? 1.605 29.628 0.682 1.00 11.01 74 SER A C 1
ATOM 580 O O . SER A 1 74 ? 0.663 30.318 0.315 1.00 11.51 74 SER A O 1
ATOM 585 N N . LEU A 1 75 ? 1.852 29.428 1.976 1.00 10.85 75 LEU A N 1
ATOM 586 C CA . LEU A 1 75 ? 1.069 30.077 3.016 1.00 10.51 75 LEU A CA 1
ATOM 587 C C . LEU A 1 75 ? 1.188 31.572 2.958 1.00 10.29 75 LEU A C 1
ATOM 588 O O . LEU A 1 75 ? 0.190 32.294 2.955 1.00 11.12 75 LEU A O 1
ATOM 593 N N . LEU A 1 76 ? 2.426 32.068 2.886 1.00 10.34 76 LEU A N 1
ATOM 594 C CA . LEU A 1 76 ? 2.649 33.489 2.810 1.00 10.17 76 LEU A CA 1
ATOM 595 C C . LEU A 1 76 ? 1.988 34.108 1.586 1.00 10.52 76 LEU A C 1
ATOM 596 O O . LEU A 1 76 ? 1.435 35.205 1.667 1.00 10.74 76 LEU A O 1
ATOM 601 N N . GLN A 1 77 ? 2.072 33.386 0.480 1.00 10.46 77 GLN A N 1
ATOM 602 C CA . GLN A 1 77 ? 1.439 33.849 -0.754 1.00 11.22 77 GLN A CA 1
ATOM 603 C C . GLN A 1 77 ? -0.051 34.035 -0.555 1.00 10.70 77 GLN A C 1
ATOM 604 O O . GLN A 1 77 ? -0.641 35.028 -0.994 1.00 11.54 77 GLN A O 1
ATOM 610 N N . LEU A 1 78 ? -0.706 33.076 0.112 1.00 10.59 78 LEU A N 1
ATOM 611 C CA . LEU A 1 78 ? -2.132 33.196 0.370 1.00 11.29 78 LEU A CA 1
ATOM 612 C C . LEU A 1 78 ? -2.435 34.373 1.296 1.00 10.43 78 LEU A C 1
ATOM 613 O O . LEU A 1 78 ? -3.389 35.131 1.069 1.00 11.44 78 LEU A O 1
ATOM 618 N N . VAL A 1 79 ? -1.653 34.519 2.365 1.00 10.92 79 VAL A N 1
ATOM 619 C CA . VAL A 1 79 ? -1.878 35.664 3.282 1.00 11.14 79 VAL A CA 1
ATOM 620 C C . VAL A 1 79 ? -1.790 36.964 2.501 1.00 11.24 79 VAL A C 1
ATOM 621 O O . VAL A 1 79 ? -2.612 37.891 2.675 1.00 11.46 79 VAL A O 1
ATOM 625 N N . GLN A 1 80 ? -0.801 37.100 1.640 1.00 11.18 80 GLN A N 1
ATOM 626 C CA . GLN A 1 80 ? -0.629 38.280 0.794 1.00 11.31 80 GLN A CA 1
ATOM 627 C C . GLN A 1 80 ? -1.851 38.496 -0.083 1.00 11.41 80 GLN A C 1
ATOM 628 O O . GLN A 1 80 ? -2.412 39.618 -0.188 1.00 11.72 80 GLN A O 1
ATOM 634 N N . GLU A 1 81 ? -2.320 37.438 -0.736 1.00 11.58 81 GLU A N 1
ATOM 635 C CA . GLU A 1 81 ? -3.502 37.553 -1.595 1.00 12.49 81 GLU A CA 1
ATOM 636 C C . GLU A 1 81 ? -4.711 38.049 -0.826 1.00 12.98 81 GLU A C 1
ATOM 637 O O . GLU A 1 81 ? -5.543 38.773 -1.377 1.00 14.96 81 GLU A O 1
ATOM 643 N N . CYS A 1 82 ? -4.818 37.668 0.439 1.00 11.42 82 CYS A N 1
ATOM 644 C CA . CYS A 1 82 ? -6.002 38.034 1.228 1.00 11.96 82 CYS A CA 1
ATOM 645 C C . CYS A 1 82 ? -5.829 39.406 1.905 1.00 12.58 82 CYS A C 1
ATOM 646 O O . CYS A 1 82 ? -6.714 39.755 2.682 1.00 13.93 82 CYS A O 1
ATOM 649 N N . GLY A 1 83 ? -4.759 40.124 1.605 1.00 11.27 83 GLY A N 1
ATOM 650 C CA . GLY A 1 83 ? -4.647 41.509 2.056 1.00 12.28 83 GLY A CA 1
ATOM 651 C C . GLY A 1 83 ? -4.324 41.657 3.523 1.00 11.39 83 GLY A C 1
ATOM 652 O O . GLY A 1 83 ? -4.681 42.682 4.148 1.00 12.25 83 GLY A O 1
ATOM 653 N N . LEU A 1 84 ? -3.622 40.708 4.087 1.00 10.17 84 LEU A N 1
ATOM 654 C CA . LEU A 1 84 ? -3.225 40.694 5.500 1.00 11.00 84 LEU A CA 1
ATOM 655 C C . LEU A 1 84 ? -1.703 40.766 5.581 1.00 10.20 84 LEU A C 1
ATOM 656 O O . LEU A 1 84 ? -1.025 40.245 4.696 1.00 11.74 84 LEU A O 1
ATOM 661 N N . THR A 1 85 ? 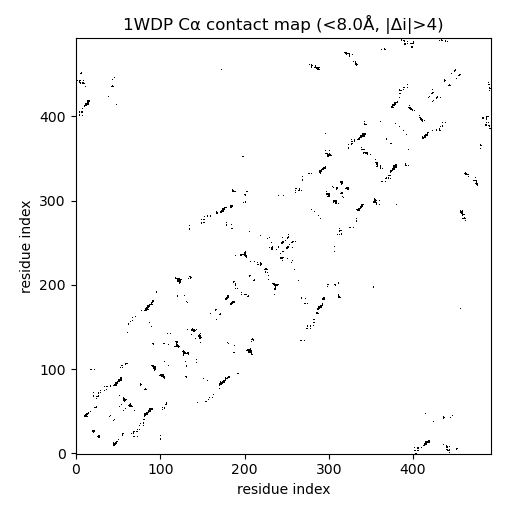-1.184 41.390 6.633 1.00 10.31 85 THR A N 1
ATOM 662 C CA . THR A 1 85 ? 0.232 41.275 6.957 1.00 10.28 85 THR A CA 1
ATOM 663 C C . THR A 1 85 ? 0.478 40.070 7.867 1.00 9.62 85 THR A C 1
ATOM 664 O O . THR A 1 85 ? -0.476 39.389 8.276 1.00 10.07 85 THR A O 1
ATOM 668 N N . LEU A 1 86 ? 1.744 39.783 8.125 1.00 10.45 86 LEU A N 1
ATOM 669 C CA . LEU A 1 86 ? 2.129 38.565 8.861 1.00 10.44 86 LEU A CA 1
ATOM 670 C C . LEU A 1 86 ? 3.161 38.859 9.921 1.00 10.74 86 LEU A C 1
ATOM 671 O O . LEU A 1 86 ? 4.167 39.558 9.663 1.00 12.95 86 LEU A O 1
ATOM 676 N N . GLN A 1 87 ? 2.946 38.282 11.076 1.00 10.48 87 GLN A N 1
ATOM 677 C CA . GLN A 1 87 ? 3.910 38.179 12.182 1.00 10.59 87 GLN A CA 1
ATOM 678 C C . GLN A 1 87 ? 4.475 36.776 12.148 1.00 10.13 87 GLN A C 1
ATOM 679 O O . GLN A 1 87 ? 3.694 35.806 12.308 1.00 10.99 87 GLN A O 1
ATOM 685 N N . ALA A 1 88 ? 5.741 36.610 11.834 1.00 9.21 88 ALA A N 1
ATOM 686 C CA . ALA A 1 88 ? 6.324 35.284 11.680 1.00 9.40 88 ALA A CA 1
ATOM 687 C C . ALA A 1 88 ? 7.121 34.913 12.917 1.00 9.28 88 ALA A C 1
ATOM 688 O O . ALA A 1 88 ? 8.075 35.630 13.248 1.00 10.14 88 ALA A O 1
ATOM 690 N N . ILE A 1 89 ? 6.801 33.813 13.593 1.00 9.16 89 ILE A N 1
ATOM 691 C CA . ILE A 1 89 ? 7.536 33.379 14.767 1.00 8.79 89 ILE A CA 1
ATOM 692 C C . ILE A 1 89 ? 8.593 32.383 14.296 1.00 8.88 89 ILE A C 1
ATOM 693 O O . ILE A 1 89 ? 8.317 31.433 13.589 1.00 9.55 89 ILE A O 1
ATOM 698 N N . MET A 1 90 ? 9.842 32.623 14.679 1.00 9.09 90 MET A N 1
ATOM 699 C CA . MET A 1 90 ? 10.925 31.674 14.495 1.00 9.27 90 MET A CA 1
ATOM 700 C C . MET A 1 90 ? 10.794 30.663 15.627 1.00 9.06 90 MET A C 1
ATOM 701 O O . MET A 1 90 ? 11.233 30.930 16.757 1.00 9.91 90 MET A O 1
ATOM 706 N N . SER A 1 91 ? 10.092 29.557 15.370 1.00 8.96 91 SER A N 1
ATOM 707 C CA . SER A 1 91 ? 9.618 28.683 16.441 1.00 9.50 91 SER A CA 1
ATOM 708 C C . SER A 1 91 ? 10.593 27.536 16.623 1.00 9.29 91 SER A C 1
ATOM 709 O O . SER A 1 91 ? 10.483 26.476 15.968 1.00 11.08 91 SER A O 1
ATOM 712 N N . PHE A 1 92 ? 11.557 27.712 17.511 1.00 9.52 92 PHE A N 1
ATOM 713 C CA . PHE A 1 92 ? 12.608 26.764 17.802 1.00 9.86 92 PHE A CA 1
ATOM 714 C C . PHE A 1 92 ? 12.234 25.796 18.917 1.00 8.96 92 PHE A C 1
ATOM 715 O O . PHE A 1 92 ? 13.082 25.318 19.648 1.00 12.91 92 PHE A O 1
ATOM 723 N N . HIS A 1 93 ? 10.983 25.440 19.022 1.00 10.23 93 HIS A N 1
ATOM 724 C CA . HIS A 1 93 ? 10.447 24.661 20.139 1.00 9.87 93 HIS A CA 1
ATOM 725 C C . HIS A 1 93 ? 9.466 23.637 19.583 1.00 10.59 93 HIS A C 1
ATOM 726 O O . HIS A 1 93 ? 8.996 23.753 18.455 1.00 10.74 93 HIS A O 1
ATOM 733 N N . GLN A 1 94 ? 9.127 22.669 20.440 1.00 11.48 94 GLN A N 1
ATOM 734 C CA . GLN A 1 94 ? 8.130 21.651 20.104 1.00 11.58 94 GLN A CA 1
ATOM 735 C C . GLN A 1 94 ? 6.714 22.171 20.174 1.00 11.83 94 GLN A C 1
ATOM 736 O O . GLN A 1 94 ? 6.352 22.877 21.104 1.00 13.19 94 GLN A O 1
ATOM 742 N N . CYS A 1 95 ? 5.929 21.776 19.186 1.00 12.43 95 CYS A N 1
ATOM 743 C CA . CYS A 1 95 ? 4.490 21.933 19.225 1.00 13.35 95 CYS A CA 1
ATOM 744 C C . CYS A 1 95 ? 3.833 20.657 19.745 1.00 14.01 95 CYS A C 1
ATOM 745 O O . CYS A 1 95 ? 4.171 19.549 19.277 1.00 14.83 95 CYS A O 1
ATOM 748 N N . GLY A 1 96 ? 2.904 20.761 20.672 1.00 17.07 96 GLY A N 1
ATOM 749 C CA . GLY A 1 96 ? 2.138 19.619 21.162 1.00 18.97 96 GLY A CA 1
ATOM 750 C C . GLY A 1 96 ? 2.966 18.662 21.961 1.00 18.96 96 GLY A C 1
ATOM 751 O O . GLY A 1 96 ? 3.804 19.116 22.767 1.00 19.29 96 GLY A O 1
ATOM 752 N N . GLY A 1 97 ? 2.721 17.349 21.778 1.00 21.56 97 GLY A N 1
ATOM 753 C CA . GLY A 1 97 ? 3.478 16.331 22.478 1.00 21.59 97 GLY A CA 1
ATOM 754 C C . GLY A 1 97 ? 2.838 15.879 23.770 1.00 24.13 97 GLY A C 1
ATOM 755 O O . GLY A 1 97 ? 3.343 14.898 24.357 1.00 29.12 97 GLY A O 1
ATOM 756 N N . ASN A 1 98 ? 1.793 16.561 24.206 1.00 24.25 98 ASN A N 1
ATOM 757 C CA . ASN A 1 98 ? 1.047 16.045 25.380 1.00 27.89 98 ASN A CA 1
ATOM 758 C C . ASN A 1 98 ? -0.045 15.084 24.957 1.00 30.41 98 ASN A C 1
ATOM 759 O O . ASN A 1 98 ? -0.505 15.089 23.809 1.00 28.71 98 ASN A O 1
ATOM 764 N N . VAL A 1 99 ? -0.472 14.244 25.909 1.00 30.18 99 VAL A N 1
ATOM 765 C CA . VAL A 1 99 ? -1.624 13.398 25.646 1.00 33.16 99 VAL A CA 1
ATOM 766 C C . VAL A 1 99 ? -2.845 14.207 25.174 1.00 34.09 99 VAL A C 1
ATOM 767 O O . VAL A 1 99 ? -3.253 15.193 25.772 1.00 37.71 99 VAL A O 1
ATOM 771 N N . GLY A 1 100 ? -3.419 13.752 24.051 1.00 35.60 100 GLY A N 1
ATOM 772 C CA . GLY A 1 100 ? -4.514 14.383 23.366 1.00 35.07 100 GLY A CA 1
ATOM 773 C C . GLY A 1 100 ? -4.206 15.397 22.307 1.00 31.17 100 GLY A C 1
ATOM 774 O O . GLY A 1 100 ? -5.060 15.812 21.523 1.00 35.79 100 GLY A O 1
ATOM 775 N N . ASP A 1 101 ? -2.975 15.900 22.259 1.00 28.29 101 ASP A N 1
ATOM 776 C CA . ASP A 1 101 ? -2.623 17.016 21.386 1.00 25.10 101 ASP A CA 1
ATOM 777 C C . ASP A 1 101 ? -2.754 16.545 19.948 1.00 22.33 101 ASP A C 1
ATOM 778 O O . ASP A 1 101 ? -2.316 15.427 19.727 1.00 23.95 101 ASP A O 1
ATOM 783 N N . ILE A 1 102 ? -3.326 17.328 19.055 1.00 23.89 102 ILE A N 1
ATOM 784 C CA . ILE A 1 102 ? -3.539 16.913 17.686 1.00 26.84 102 ILE A CA 1
ATOM 785 C C . ILE A 1 102 ? -2.384 17.312 16.785 1.00 21.06 102 ILE A C 1
ATOM 786 O O . ILE A 1 102 ? -2.020 16.577 15.859 1.00 25.02 102 ILE A O 1
ATOM 791 N N . VAL A 1 103 ? -1.795 18.485 17.031 1.00 19.17 103 VAL A N 1
ATOM 792 C CA . VAL A 1 103 ? -0.697 18.994 16.225 1.00 16.14 103 VAL A CA 1
ATOM 793 C C . VAL A 1 103 ? 0.598 18.779 17.028 1.00 15.27 103 VAL A C 1
ATOM 794 O O . VAL A 1 103 ? 0.846 19.462 18.030 1.00 16.84 103 VAL A O 1
ATOM 798 N N . ASN A 1 104 ? 1.402 17.826 16.580 1.00 15.11 104 ASN A N 1
ATOM 799 C CA . ASN A 1 104 ? 2.595 17.360 17.225 1.00 14.00 104 ASN A CA 1
ATOM 800 C C . ASN A 1 104 ? 3.783 17.542 16.301 1.00 13.76 104 ASN A C 1
ATOM 801 O O . ASN A 1 104 ? 3.904 16.843 15.283 1.00 15.67 104 ASN A O 1
ATOM 806 N N . ILE A 1 105 ? 4.598 18.503 16.685 1.00 14.17 105 ILE A N 1
ATOM 807 C CA . ILE A 1 105 ? 5.767 18.862 15.868 1.00 13.23 105 ILE A CA 1
ATOM 808 C C . ILE A 1 105 ? 7.000 18.935 16.782 1.00 12.82 105 ILE A C 1
ATOM 809 O O . ILE A 1 105 ? 7.326 19.989 17.324 1.00 14.27 105 ILE A O 1
ATOM 814 N N . PRO A 1 106 ? 7.685 17.809 16.962 1.00 13.53 106 PRO A N 1
ATOM 815 C CA . PRO A 1 106 ? 8.930 17.806 17.742 1.00 13.17 106 PRO A CA 1
ATOM 816 C C . PRO A 1 106 ? 9.990 18.671 17.098 1.00 12.24 106 PRO A C 1
ATOM 817 O O . PRO A 1 106 ? 9.919 18.972 15.907 1.00 13.50 106 PRO A O 1
ATOM 821 N N . ILE A 1 107 ? 11.026 19.063 17.848 1.00 12.19 107 ILE A N 1
ATOM 822 C CA . ILE A 1 107 ? 12.200 19.652 17.212 1.00 11.36 107 ILE A CA 1
ATOM 823 C C . ILE A 1 107 ? 12.868 18.614 16.300 1.00 12.53 107 ILE A C 1
ATOM 824 O O . ILE A 1 107 ? 12.539 17.423 16.377 1.00 13.09 107 ILE A O 1
ATOM 829 N N . PRO A 1 108 ? 13.738 19.030 15.385 1.00 11.71 108 PRO A N 1
ATOM 830 C CA . PRO A 1 108 ? 14.232 18.077 14.381 1.00 12.34 108 PRO A CA 1
ATOM 831 C C . PRO A 1 108 ? 14.826 16.810 14.961 1.00 11.61 108 PRO A C 1
ATOM 832 O O . PRO A 1 108 ? 15.588 16.809 15.902 1.00 12.68 108 PRO A O 1
ATOM 836 N N . GLN A 1 109 ? 14.469 15.686 14.306 1.00 13.51 109 GLN A N 1
ATOM 837 C CA . GLN A 1 109 ? 14.898 14.394 14.828 1.00 13.68 109 GLN A CA 1
ATOM 838 C C . GLN A 1 109 ? 16.414 14.320 14.869 1.00 13.38 109 GLN A C 1
ATOM 839 O O . GLN A 1 109 ? 16.944 13.668 15.782 1.00 14.12 109 GLN A O 1
ATOM 845 N N . TRP A 1 110 ? 17.129 14.928 13.945 1.00 12.93 110 TRP A N 1
ATOM 846 C CA . TRP A 1 110 ? 18.594 14.872 13.959 1.00 12.61 110 TRP A CA 1
ATOM 847 C C . TRP A 1 110 ? 19.129 15.502 15.238 1.00 12.55 110 TRP A C 1
ATOM 848 O O . TRP A 1 110 ? 20.209 15.114 15.713 1.00 13.57 110 TRP A O 1
ATOM 859 N N . VAL A 1 111 ? 18.436 16.493 15.794 1.00 12.53 111 VAL A N 1
ATOM 860 C CA . VAL A 1 111 ? 18.836 17.075 17.072 1.00 12.11 111 VAL A CA 1
ATOM 861 C C . VAL A 1 111 ? 18.509 16.103 18.199 1.00 12.55 111 VAL A C 1
ATOM 862 O O . VAL A 1 111 ? 19.300 15.897 19.117 1.00 13.07 111 VAL A O 1
ATOM 866 N N . LEU A 1 112 ? 17.302 15.524 18.177 1.00 12.65 112 LEU A N 1
ATOM 867 C CA . LEU A 1 112 ? 16.910 14.530 19.187 1.00 13.70 112 LEU A CA 1
ATOM 868 C C . LEU A 1 112 ? 17.876 13.364 19.195 1.00 14.30 112 LEU A C 1
ATOM 869 O O . LEU A 1 112 ? 18.167 12.795 20.249 1.00 15.37 112 LEU A O 1
ATOM 874 N N . ASP A 1 113 ? 18.407 13.008 18.037 1.00 13.59 113 ASP A N 1
ATOM 875 C CA . ASP A 1 113 ? 19.386 11.915 17.949 1.00 14.47 113 ASP A CA 1
ATOM 876 C C . ASP A 1 113 ? 20.627 12.268 18.735 1.00 14.03 113 ASP A C 1
ATOM 877 O O . ASP A 1 113 ? 21.186 11.424 19.443 1.00 16.98 113 ASP A O 1
ATOM 882 N N . ILE A 1 114 ? 21.102 13.500 18.626 1.00 14.08 114 ILE A N 1
ATOM 883 C CA . ILE A 1 114 ? 22.232 13.949 19.431 1.00 13.96 114 ILE A CA 1
ATOM 884 C C . ILE A 1 114 ? 21.832 13.938 20.906 1.00 14.65 114 ILE A C 1
ATOM 885 O O . ILE A 1 114 ? 22.652 13.531 21.752 1.00 16.20 114 ILE A O 1
ATOM 890 N N . GLY A 1 115 ? 20.600 14.306 21.238 1.00 14.05 115 GLY A N 1
ATOM 891 C CA . GLY A 1 115 ? 20.123 14.267 22.605 1.00 14.38 115 GLY A CA 1
ATOM 892 C C . GLY A 1 115 ? 20.153 12.875 23.206 1.00 14.93 115 GLY A C 1
ATOM 893 O O . GLY A 1 115 ? 20.272 12.702 24.414 1.00 17.49 115 GLY A O 1
ATOM 894 N N . GLU A 1 116 ? 19.983 11.855 22.386 1.00 15.86 116 GLU A N 1
ATOM 895 C CA . GLU A 1 116 ? 20.066 10.476 22.909 1.00 18.05 116 GLU A CA 1
ATOM 896 C C . GLU A 1 116 ? 21.468 10.159 23.414 1.00 18.39 116 GLU A C 1
ATOM 897 O O . GLU A 1 116 ? 21.652 9.397 24.358 1.00 25.53 116 GLU A O 1
ATOM 903 N N . SER A 1 117 ? 22.481 10.760 22.800 1.00 19.90 117 SER A N 1
ATOM 904 C CA . SER A 1 117 ? 23.888 10.629 23.175 1.00 22.54 117 SER A CA 1
ATOM 905 C C . SER A 1 117 ? 24.332 11.595 24.274 1.00 18.96 117 SER A C 1
ATOM 906 O O . SER A 1 117 ? 25.318 11.403 24.984 1.00 21.82 117 SER A O 1
ATOM 909 N N . ASN A 1 118 ? 23.594 12.701 24.374 1.00 15.75 118 ASN A N 1
ATOM 910 C CA . ASN A 1 118 ? 23.912 13.799 25.292 1.00 15.06 118 ASN A CA 1
ATOM 911 C C . ASN A 1 118 ? 22.599 14.301 25.850 1.00 14.42 118 ASN A C 1
ATOM 912 O O . ASN A 1 118 ? 22.025 15.261 25.325 1.00 13.79 118 ASN A O 1
ATOM 917 N N . HIS A 1 119 ? 22.164 13.715 26.977 1.00 15.37 119 HIS A N 1
ATOM 918 C CA . HIS A 1 119 ? 20.881 14.094 27.523 1.00 15.25 119 HIS A CA 1
ATOM 919 C C . HIS A 1 119 ? 20.842 15.494 28.124 1.00 12.72 119 HIS A C 1
ATOM 920 O O . HIS A 1 119 ? 19.779 16.040 28.417 1.00 14.82 119 HIS A O 1
ATOM 927 N N . ASP A 1 120 ? 21.970 16.106 28.337 1.00 13.04 120 ASP A N 1
ATOM 928 C CA . ASP A 1 120 ? 22.155 17.404 28.923 1.00 12.67 120 ASP A CA 1
ATOM 929 C C . ASP A 1 120 ? 21.928 18.531 27.923 1.00 12.37 120 ASP A C 1
ATOM 930 O O . ASP A 1 120 ? 22.067 19.698 28.314 1.00 12.77 120 ASP A O 1
ATOM 935 N N . ILE A 1 121 ? 21.551 18.251 26.673 1.00 12.34 121 ILE A N 1
ATOM 936 C CA . ILE A 1 121 ? 21.106 19.325 25.804 1.00 11.98 121 ILE A CA 1
ATOM 937 C C . ILE A 1 121 ? 19.695 19.818 26.110 1.00 11.16 121 ILE A C 1
ATOM 938 O O . ILE A 1 121 ? 19.234 20.813 25.508 1.00 11.35 121 ILE A O 1
ATOM 943 N N . PHE A 1 122 ? 19.004 19.173 27.051 1.00 11.35 122 PHE A N 1
ATOM 944 C CA . PHE A 1 122 ? 17.646 19.485 27.423 1.00 11.42 122 PHE A CA 1
ATOM 945 C C . PHE A 1 122 ? 17.548 20.121 28.798 1.00 11.33 122 PHE A C 1
ATOM 946 O O . PHE A 1 122 ? 18.257 19.709 29.708 1.00 12.54 122 PHE A O 1
ATOM 954 N N . TYR A 1 123 ? 16.634 21.043 28.976 1.00 12.19 123 TYR A N 1
ATOM 955 C CA . TYR A 1 123 ? 16.320 21.501 30.335 1.00 12.18 123 TYR A CA 1
ATOM 956 C C . TYR A 1 123 ? 15.931 20.319 31.201 1.00 11.89 123 TYR A C 1
ATOM 957 O O . TYR A 1 123 ? 15.162 19.438 30.791 1.00 12.61 123 TYR A O 1
ATOM 966 N N . THR A 1 124 ? 16.477 20.346 32.413 1.00 11.51 124 THR A N 1
ATOM 967 C CA . THR A 1 124 ? 16.396 19.241 33.353 1.00 11.82 124 THR A CA 1
ATOM 968 C C . THR A 1 124 ? 16.037 19.753 34.758 1.00 12.11 124 THR A C 1
ATOM 969 O O . THR A 1 124 ? 16.590 20.783 35.195 1.00 12.33 124 THR A O 1
ATOM 973 N N . ASN A 1 125 ? 15.112 19.032 35.451 1.00 12.84 125 ASN A N 1
ATOM 974 C CA . ASN A 1 125 ? 14.734 19.435 36.801 1.00 12.47 125 ASN A CA 1
ATOM 975 C C . ASN A 1 125 ? 15.592 18.658 37.813 1.00 13.31 125 ASN A C 1
ATOM 976 O O . ASN A 1 125 ? 16.436 17.851 37.464 1.00 13.54 125 ASN A O 1
ATOM 981 N N . ARG A 1 126 ? 15.319 18.894 39.097 1.00 14.22 126 ARG A N 1
ATOM 982 C CA . ARG A 1 126 ? 16.187 18.297 40.122 1.00 14.50 126 ARG A CA 1
ATOM 983 C C . ARG A 1 126 ? 16.102 16.789 40.088 1.00 14.63 126 ARG A C 1
ATOM 984 O O . ARG A 1 126 ? 17.110 16.099 40.351 1.00 17.91 126 ARG A O 1
ATOM 992 N N . SER A 1 127 ? 14.922 16.247 39.807 1.00 16.34 127 SER A N 1
ATOM 993 C CA . SER A 1 127 ? 14.735 14.798 39.783 1.00 19.06 127 SER A CA 1
ATOM 994 C C . SER A 1 127 ? 15.387 14.171 38.562 1.00 17.06 127 SER A C 1
ATOM 995 O O . SER A 1 127 ? 15.428 12.947 38.438 1.00 20.50 127 SER A O 1
ATOM 998 N N . GLY A 1 128 ? 15.862 14.998 37.608 1.00 16.38 128 GLY A N 1
ATOM 999 C CA . GLY A 1 128 ? 16.524 14.458 36.442 1.00 18.17 128 GLY A CA 1
ATOM 1000 C C . GLY A 1 128 ? 15.718 14.277 35.194 1.00 16.75 128 GLY A C 1
ATOM 1001 O O . GLY A 1 128 ? 16.238 13.671 34.239 1.00 17.76 128 GLY A O 1
ATOM 1002 N N . THR A 1 129 ? 14.469 14.699 35.184 1.00 16.32 129 THR A N 1
ATOM 1003 C CA . THR A 1 129 ? 13.648 14.546 33.972 1.00 14.76 129 THR A CA 1
ATOM 1004 C C . THR A 1 129 ? 14.107 15.523 32.912 1.00 14.55 129 THR A C 1
ATOM 1005 O O . THR A 1 129 ? 14.295 16.706 33.197 1.00 14.86 129 THR A O 1
ATOM 1009 N N . ARG A 1 130 ? 14.275 15.032 31.712 1.00 14.37 130 ARG A N 1
ATOM 1010 C CA . ARG A 1 130 ? 14.712 15.791 30.524 1.00 13.77 130 ARG A CA 1
ATOM 1011 C C . ARG A 1 130 ? 13.494 16.242 29.768 1.00 14.29 130 ARG A C 1
ATOM 1012 O O . ARG A 1 130 ? 12.631 15.444 29.392 1.00 18.49 130 ARG A O 1
ATOM 1020 N N . ASN A 1 131 ? 13.389 17.562 29.506 1.00 13.32 131 ASN A N 1
ATOM 1021 C CA . ASN A 1 131 ? 12.317 18.143 28.745 1.00 12.70 131 ASN A CA 1
ATOM 1022 C C . ASN A 1 131 ? 12.818 18.330 27.300 1.00 12.17 131 ASN A C 1
ATOM 1023 O O . ASN A 1 131 ? 13.742 19.106 27.107 1.00 12.52 131 ASN A O 1
ATOM 1028 N N . LYS A 1 132 ? 12.243 17.602 26.354 1.00 13.02 132 LYS A N 1
ATOM 1029 C CA . LYS A 1 132 ? 12.731 17.626 24.978 1.00 13.45 132 LYS A CA 1
ATOM 1030 C C . LYS A 1 132 ? 12.129 18.710 24.121 1.00 12.81 132 LYS A C 1
ATOM 1031 O O . LYS A 1 132 ? 12.323 18.668 22.890 1.00 13.73 132 LYS A O 1
ATOM 1037 N N . GLU A 1 133 ? 11.463 19.718 24.671 1.00 12.24 133 GLU A N 1
ATOM 1038 C CA . GLU A 1 133 ? 10.760 20.696 23.866 1.00 12.59 133 GLU A CA 1
ATOM 1039 C C . GLU A 1 133 ? 11.640 21.819 23.331 1.00 11.68 133 GLU A C 1
ATOM 1040 O O . GLU A 1 133 ? 11.165 22.541 22.461 1.00 12.18 133 GLU A O 1
ATOM 1046 N N . TYR A 1 134 ? 12.850 21.998 23.833 1.00 11.64 134 TYR A N 1
ATOM 1047 C CA . TYR A 1 134 ? 13.717 23.128 23.529 1.00 11.21 134 TYR A CA 1
ATOM 1048 C C . TYR A 1 134 ? 15.115 22.854 23.991 1.00 11.02 134 TYR A C 1
ATOM 1049 O O . TYR A 1 134 ? 15.324 22.072 24.970 1.00 13.23 134 TYR A O 1
ATOM 1058 N N . LEU A 1 135 ? 16.151 23.401 23.382 1.00 10.83 135 LEU A N 1
ATOM 1059 C CA . LEU A 1 135 ? 17.525 23.175 23.820 1.00 10.72 135 LEU A CA 1
ATOM 1060 C C . LEU A 1 135 ? 17.872 24.114 24.968 1.00 10.73 135 LEU A C 1
ATOM 1061 O O . LEU A 1 135 ? 17.640 25.320 24.916 1.00 11.41 135 LEU A O 1
ATOM 1066 N N . THR A 1 136 ? 18.456 23.572 26.035 1.00 10.51 136 THR A N 1
ATOM 1067 C CA . THR A 1 136 ? 18.830 24.397 27.199 1.00 10.32 136 THR A CA 1
ATOM 1068 C C . THR A 1 136 ? 19.702 25.542 26.738 1.00 10.53 136 THR A C 1
ATOM 1069 O O . THR A 1 136 ? 20.616 25.439 25.892 1.00 10.94 136 THR A O 1
ATOM 1073 N N . VAL A 1 137 ? 19.506 26.696 27.386 1.00 11.00 137 VAL A N 1
ATOM 1074 C CA . VAL A 1 137 ? 20.434 27.827 27.321 1.00 10.47 137 VAL A CA 1
ATOM 1075 C C . VAL A 1 137 ? 21.863 27.354 27.553 1.00 10.67 137 VAL A C 1
ATOM 1076 O O . VAL A 1 137 ? 22.829 27.950 26.998 1.00 11.44 137 VAL A O 1
ATOM 1080 N N . GLY A 1 138 ? 22.064 26.292 28.347 1.00 11.06 138 GLY A N 1
ATOM 1081 C CA . GLY A 1 138 ? 23.410 25.781 28.560 1.00 11.92 138 GLY A CA 1
ATOM 1082 C C . GLY A 1 138 ? 24.173 25.392 27.306 1.00 11.70 138 GLY A C 1
ATOM 1083 O O . GLY A 1 138 ? 25.411 25.358 27.354 1.00 13.49 138 GLY A O 1
ATOM 1084 N N . VAL A 1 139 ? 23.519 25.080 26.200 1.00 11.29 139 VAL A N 1
ATOM 1085 C CA . VAL A 1 139 ? 24.218 24.673 24.984 1.00 10.88 139 VAL A CA 1
ATOM 1086 C C . VAL A 1 139 ? 24.168 25.762 23.917 1.00 10.18 139 VAL A C 1
ATOM 1087 O O . VAL A 1 139 ? 24.553 25.517 22.745 1.00 11.31 139 VAL A O 1
ATOM 1091 N N . ASP A 1 140 ? 23.795 26.991 24.254 1.00 11.24 140 ASP A N 1
ATOM 1092 C CA . ASP A 1 140 ? 23.744 28.106 23.336 1.00 10.50 140 ASP A CA 1
ATOM 1093 C C . ASP A 1 140 ? 25.029 28.246 22.539 1.00 11.38 140 ASP A C 1
ATOM 1094 O O . ASP A 1 140 ? 24.998 28.489 21.328 1.00 10.96 140 ASP A O 1
ATOM 1099 N N . ASN A 1 141 ? 26.167 28.102 23.224 1.00 10.96 141 ASN A N 1
ATOM 1100 C CA . ASN A 1 141 ? 27.490 28.333 22.629 1.00 11.78 141 ASN A CA 1
ATOM 1101 C C . ASN A 1 141 ? 28.353 27.080 22.726 1.00 11.26 141 ASN A C 1
ATOM 1102 O O . ASN A 1 141 ? 29.571 27.207 22.687 1.00 13.06 141 ASN A O 1
ATOM 1107 N N . GLU A 1 142 ? 27.737 25.910 22.783 1.00 11.00 142 GLU A N 1
ATOM 1108 C CA . GLU A 1 142 ? 28.439 24.619 22.782 1.00 11.61 142 GLU A CA 1
ATOM 1109 C C . GLU A 1 142 ? 28.403 24.054 21.364 1.00 11.00 142 GLU A C 1
ATOM 1110 O O . GLU A 1 142 ? 27.297 23.804 20.880 1.00 11.40 142 GLU A O 1
ATOM 1116 N N . PRO A 1 143 ? 29.540 23.868 20.703 1.00 11.98 143 PRO A N 1
ATOM 1117 C CA . PRO A 1 143 ? 29.522 23.465 19.288 1.00 11.75 143 PRO A CA 1
ATOM 1118 C C . PRO A 1 143 ? 29.392 21.958 19.117 1.00 11.82 143 PRO A C 1
ATOM 1119 O O . PRO A 1 143 ? 30.279 21.297 18.523 1.00 14.15 143 PRO A O 1
ATOM 1123 N N . ILE A 1 144 ? 28.251 21.436 19.581 1.00 11.73 144 ILE A N 1
ATOM 1124 C CA . ILE A 1 144 ? 28.001 20.021 19.713 1.00 12.01 144 ILE A CA 1
ATOM 1125 C C . ILE A 1 144 ? 26.971 19.497 18.729 1.00 11.76 144 ILE A C 1
ATOM 1126 O O . ILE A 1 144 ? 26.662 18.309 18.756 1.00 13.48 144 ILE A O 1
ATOM 1131 N N . PHE A 1 145 ? 26.455 20.346 17.832 1.00 11.27 145 PHE A N 1
ATOM 1132 C CA . PHE A 1 145 ? 25.443 19.941 16.891 1.00 11.31 145 PHE A CA 1
ATOM 1133 C C . PHE A 1 145 ? 26.055 19.839 15.505 1.00 11.58 145 PHE A C 1
ATOM 1134 O O . PHE A 1 145 ? 25.967 20.751 14.697 1.00 11.63 145 PHE A O 1
ATOM 1142 N N . HIS A 1 146 ? 26.753 18.732 15.243 1.00 12.17 146 HIS A N 1
ATOM 1143 C CA . HIS A 1 146 ? 27.547 18.558 14.024 1.00 12.85 146 HIS A CA 1
ATOM 1144 C C . HIS A 1 146 ? 28.398 19.791 13.772 1.00 13.06 146 HIS A C 1
ATOM 1145 O O . HIS A 1 146 ? 28.487 20.325 12.696 1.00 13.85 146 HIS A O 1
ATOM 1152 N N . GLY A 1 147 ? 29.074 20.278 14.826 1.00 12.92 147 GLY A N 1
ATOM 1153 C CA . GLY A 1 147 ? 29.924 21.401 14.733 1.00 13.49 147 GLY A CA 1
ATOM 1154 C C . GLY A 1 147 ? 29.349 22.772 15.012 1.00 12.13 147 GLY A C 1
ATOM 1155 O O . GLY A 1 147 ? 30.114 23.714 15.179 1.00 16.37 147 GLY A O 1
ATOM 1156 N N . ARG A 1 148 ? 28.021 22.880 15.001 1.00 11.63 148 ARG A N 1
ATOM 1157 C CA . ARG A 1 148 ? 27.348 24.137 15.273 1.00 11.03 148 ARG A CA 1
ATOM 1158 C C . ARG A 1 148 ? 26.935 24.231 16.742 1.00 10.47 148 ARG A C 1
ATOM 1159 O O . ARG A 1 148 ? 26.611 23.219 17.349 1.00 11.15 148 ARG A O 1
ATOM 1167 N N . THR A 1 149 ? 26.879 25.472 17.244 1.00 10.34 149 THR A N 1
ATOM 1168 C CA . THR A 1 149 ? 26.234 25.727 18.494 1.00 9.95 149 THR A CA 1
ATOM 1169 C C . THR A 1 149 ? 24.728 25.870 18.325 1.00 9.39 149 THR A C 1
ATOM 1170 O O . THR A 1 149 ? 24.224 26.042 17.205 1.00 10.73 149 THR A O 1
ATOM 1174 N N . ALA A 1 150 ? 23.974 25.887 19.426 1.00 10.18 150 ALA A N 1
ATOM 1175 C CA . ALA A 1 150 ? 22.525 26.115 19.278 1.00 9.87 150 ALA A CA 1
ATOM 1176 C C . ALA A 1 150 ? 22.273 27.489 18.695 1.00 9.84 150 ALA A C 1
ATOM 1177 O O . ALA A 1 150 ? 21.381 27.644 17.847 1.00 10.24 150 ALA A O 1
ATOM 1179 N N . ILE A 1 151 ? 22.963 28.516 19.138 1.00 10.22 151 ILE A N 1
ATOM 1180 C CA . ILE A 1 151 ? 22.723 29.857 18.608 1.00 9.59 151 ILE A CA 1
ATOM 1181 C C . ILE A 1 151 ? 23.028 29.901 17.130 1.00 10.19 151 ILE A C 1
ATOM 1182 O O . ILE A 1 151 ? 22.369 30.587 16.344 1.00 10.53 151 ILE A O 1
ATOM 1187 N N . GLU A 1 152 ? 24.031 29.231 16.607 1.00 10.18 152 GLU A N 1
ATOM 1188 C CA . GLU A 1 152 ? 24.388 29.157 15.220 1.00 9.76 152 GLU A CA 1
ATOM 1189 C C . GLU A 1 152 ? 23.257 28.460 14.464 1.00 9.69 152 GLU A C 1
ATOM 1190 O O . GLU A 1 152 ? 22.937 28.883 13.355 1.00 10.51 152 GLU A O 1
ATOM 1196 N N . ILE A 1 153 ? 22.652 27.408 15.016 1.00 9.92 153 ILE A N 1
ATOM 1197 C CA . ILE A 1 153 ? 21.466 26.829 14.385 1.00 10.15 153 ILE A CA 1
ATOM 1198 C C . ILE A 1 153 ? 20.409 27.894 14.214 1.00 9.61 153 ILE A C 1
ATOM 1199 O O . ILE A 1 153 ? 19.791 28.025 13.140 1.00 10.07 153 ILE A O 1
ATOM 1204 N N . TYR A 1 154 ? 20.112 28.652 15.246 1.00 9.39 154 TYR A N 1
ATOM 1205 C CA . TYR A 1 154 ? 19.034 29.639 15.158 1.00 9.42 154 TYR A CA 1
ATOM 1206 C C . TYR A 1 154 ? 19.388 30.741 14.168 1.00 9.66 154 TYR A C 1
ATOM 1207 O O . TYR A 1 154 ? 18.554 31.164 13.366 1.00 9.64 154 TYR A O 1
ATOM 1216 N N . SER A 1 155 ? 20.647 31.180 14.197 1.00 9.38 155 SER A N 1
ATOM 1217 C CA . SER A 1 155 ? 21.131 32.205 13.265 1.00 9.42 155 SER A CA 1
ATOM 1218 C C . SER A 1 155 ? 21.006 31.767 11.800 1.00 9.38 155 SER A C 1
ATOM 1219 O O . SER A 1 155 ? 20.460 32.487 10.956 1.00 10.07 155 SER A O 1
ATOM 1222 N N . ASP A 1 156 ? 21.502 30.589 11.492 1.00 9.81 156 ASP A N 1
ATOM 1223 C CA . ASP A 1 156 ? 21.441 30.030 10.150 1.00 9.73 156 ASP A CA 1
ATOM 1224 C C . ASP A 1 156 ? 20.018 29.911 9.673 1.00 9.82 156 ASP A C 1
ATOM 1225 O O . ASP A 1 156 ? 19.702 30.180 8.503 1.00 10.39 156 ASP A O 1
ATOM 1230 N N . TYR A 1 157 ? 19.111 29.501 10.536 1.00 9.52 157 TYR A N 1
ATOM 1231 C CA . TYR A 1 157 ? 17.702 29.326 10.194 1.00 9.00 157 TYR A CA 1
ATOM 1232 C C . TYR A 1 157 ? 17.116 30.682 9.838 1.00 9.07 157 TYR A C 1
ATOM 1233 O O . TYR A 1 157 ? 16.420 30.796 8.823 1.00 9.54 157 TYR A O 1
ATOM 1242 N N . MET A 1 158 ? 17.367 31.689 10.655 1.00 9.52 158 MET A N 1
ATOM 1243 C CA . MET A 1 158 ? 16.843 33.033 10.368 1.00 9.59 158 MET A CA 1
ATOM 1244 C C . MET A 1 158 ? 17.427 33.603 9.071 1.00 9.94 158 MET A C 1
ATOM 1245 O O . MET A 1 158 ? 16.676 34.237 8.318 1.00 10.22 158 MET A O 1
ATOM 1250 N N . LYS A 1 159 ? 18.716 33.392 8.828 1.00 10.13 159 LYS A N 1
ATOM 1251 C CA . LYS A 1 159 ? 19.288 33.880 7.573 1.00 10.71 159 LYS A CA 1
ATOM 1252 C C . LYS A 1 159 ? 18.632 33.193 6.382 1.00 10.43 159 LYS A C 1
ATOM 1253 O O . LYS A 1 159 ? 18.344 33.845 5.362 1.00 10.84 159 LYS A O 1
ATOM 1259 N N . SER A 1 160 ? 18.390 31.901 6.486 1.00 9.95 160 SER A N 1
ATOM 1260 C CA . SER A 1 160 ? 17.778 31.172 5.391 1.00 10.08 160 SER A CA 1
ATOM 1261 C C . SER A 1 160 ? 16.358 31.651 5.152 1.00 9.86 160 SER A C 1
ATOM 1262 O O . SER A 1 160 ? 15.929 31.764 4.008 1.00 10.99 160 SER A O 1
ATOM 1265 N N . PHE A 1 161 ? 15.610 31.888 6.220 1.00 9.44 161 PHE A N 1
ATOM 1266 C CA . PHE A 1 161 ? 14.280 32.458 6.095 1.00 9.79 161 PHE A CA 1
ATOM 1267 C C . PHE A 1 161 ? 14.334 33.812 5.385 1.00 9.62 161 PHE A C 1
ATOM 1268 O O . PHE A 1 161 ? 13.554 34.086 4.454 1.00 10.09 161 PHE A O 1
ATOM 1276 N N . ARG A 1 162 ? 15.242 34.661 5.831 1.00 10.44 162 ARG A N 1
ATOM 1277 C CA . ARG A 1 162 ? 15.352 36.010 5.268 1.00 10.40 162 ARG A CA 1
ATOM 1278 C C . ARG A 1 162 ? 15.620 35.946 3.749 1.00 10.61 162 ARG A C 1
ATOM 1279 O O . ARG A 1 162 ? 15.059 36.732 2.980 1.00 11.73 162 ARG A O 1
ATOM 1287 N N . GLU A 1 163 ? 16.509 35.050 3.341 1.00 10.58 163 GLU A N 1
ATOM 1288 C CA . GLU A 1 163 ? 16.866 34.943 1.921 1.00 11.62 163 GLU A CA 1
ATOM 1289 C C . GLU A 1 163 ? 15.745 34.321 1.128 1.00 11.17 163 GLU A C 1
ATOM 1290 O O . GLU A 1 163 ? 15.343 34.861 0.057 1.00 12.92 163 GLU A O 1
ATOM 1296 N N . ASN A 1 164 ? 15.175 33.238 1.589 1.00 10.30 164 ASN A N 1
ATOM 1297 C CA . ASN A 1 164 ? 14.163 32.505 0.853 1.00 10.00 164 ASN A CA 1
ATOM 1298 C C . ASN A 1 164 ? 12.818 33.186 0.818 1.00 9.85 164 ASN A C 1
ATOM 1299 O O . ASN A 1 164 ? 12.039 32.937 -0.104 1.00 11.77 164 ASN A O 1
ATOM 1304 N N . MET A 1 165 ? 12.566 34.103 1.769 1.00 9.87 165 MET A N 1
ATOM 1305 C CA . MET A 1 165 ? 11.353 34.900 1.812 1.00 10.25 165 MET A CA 1
ATOM 1306 C C . MET A 1 165 ? 11.624 36.338 1.436 1.00 9.74 165 MET A C 1
ATOM 1307 O O . MET A 1 165 ? 10.849 37.248 1.758 1.00 10.73 165 MET A O 1
ATOM 1312 N N . SER A 1 166 ? 12.720 36.606 0.714 1.00 10.69 166 SER A N 1
ATOM 1313 C CA . SER A 1 166 ? 13.155 37.974 0.494 1.00 12.51 166 SER A CA 1
ATOM 1314 C C . SER A 1 166 ? 12.114 38.795 -0.268 1.00 11.91 166 SER A C 1
ATOM 1315 O O . SER A 1 166 ? 12.004 40.010 -0.019 1.00 13.04 166 SER A O 1
ATOM 1318 N N . ASP A 1 167 ? 11.380 38.194 -1.199 1.00 12.04 167 ASP A N 1
ATOM 1319 C CA . ASP A 1 167 ? 10.351 38.894 -1.952 1.00 12.95 167 ASP A CA 1
ATOM 1320 C C . ASP A 1 167 ? 9.239 39.342 -1.021 1.00 13.49 167 ASP A C 1
ATOM 1321 O O . ASP A 1 167 ? 8.809 40.488 -1.078 1.00 14.56 167 ASP A O 1
ATOM 1326 N N . PHE A 1 168 ? 8.743 38.458 -0.163 1.00 11.38 168 PHE A N 1
ATOM 1327 C CA . PHE A 1 168 ? 7.713 38.845 0.797 1.00 11.35 168 PHE A CA 1
ATOM 1328 C C . PHE A 1 168 ? 8.180 39.914 1.755 1.00 10.67 168 PHE A C 1
ATOM 1329 O O . PHE A 1 168 ? 7.457 40.820 2.165 1.00 13.72 168 PHE A O 1
ATOM 1337 N N . LEU A 1 169 ? 9.441 39.797 2.171 1.00 10.99 169 LEU A N 1
ATOM 1338 C CA . LEU A 1 169 ? 9.997 40.821 3.042 1.00 11.59 169 LEU A CA 1
ATOM 1339 C C . LEU A 1 169 ? 10.071 42.166 2.360 1.00 12.91 169 LEU A C 1
ATOM 1340 O O . LEU A 1 169 ? 9.696 43.213 2.940 1.00 15.35 169 LEU A O 1
ATOM 1345 N N . GLU A 1 170 ? 10.549 42.197 1.142 1.00 14.53 170 GLU A N 1
ATOM 1346 C CA . GLU A 1 170 ? 10.704 43.495 0.459 1.00 15.86 170 GLU A CA 1
ATOM 1347 C C . GLU A 1 170 ? 9.370 44.110 0.145 1.00 15.53 170 GLU A C 1
ATOM 1348 O O . GLU A 1 170 ? 9.300 45.345 0.134 1.00 18.09 170 GLU A O 1
ATOM 1354 N N . SER A 1 171 ? 8.353 43.296 -0.060 1.00 15.92 171 SER A N 1
ATOM 1355 C CA . SER A 1 171 ? 7.011 43.796 -0.312 1.00 17.54 171 SER A CA 1
ATOM 1356 C C . SER A 1 171 ? 6.289 44.296 0.927 1.00 17.73 171 SER A C 1
ATOM 1357 O O . SER A 1 171 ? 5.205 44.860 0.763 1.00 20.46 171 SER A O 1
ATOM 1360 N N . GLY A 1 172 ? 6.885 44.128 2.110 1.00 16.50 172 GLY A N 1
ATOM 1361 C CA . GLY A 1 172 ? 6.145 44.558 3.260 1.00 17.86 172 GLY A CA 1
ATOM 1362 C C . GLY A 1 172 ? 5.137 43.553 3.825 1.00 16.84 172 GLY A C 1
ATOM 1363 O O . GLY A 1 172 ? 4.362 43.934 4.704 1.00 18.02 172 GLY A O 1
ATOM 1364 N N . LEU A 1 173 ? 5.105 42.301 3.351 1.00 14.35 173 LEU A N 1
ATOM 1365 C CA . LEU A 1 173 ? 4.167 41.351 3.916 1.00 13.54 173 LEU A CA 1
ATOM 1366 C C . LEU A 1 173 ? 4.411 41.074 5.422 1.00 13.44 173 LEU A C 1
ATOM 1367 O O . LEU A 1 173 ? 3.470 40.911 6.197 1.00 11.55 173 LEU A O 1
ATOM 1372 N N . ILE A 1 174 ? 5.652 41.002 5.855 1.00 16.16 174 ILE A N 1
ATOM 1373 C CA . ILE A 1 174 ? 6.036 40.574 7.208 1.00 16.80 174 ILE A CA 1
ATOM 1374 C C . ILE A 1 174 ? 6.244 41.791 8.107 1.00 16.72 174 ILE A C 1
ATOM 1375 O O . ILE A 1 174 ? 7.127 42.667 7.925 1.00 23.82 174 ILE A O 1
ATOM 1380 N N . ILE A 1 175 ? 5.429 42.004 9.107 1.00 18.00 175 ILE A N 1
ATOM 1381 C CA . ILE A 1 175 ? 5.560 43.210 9.914 1.00 20.54 175 ILE A CA 1
ATOM 1382 C C . ILE A 1 175 ? 6.583 42.981 10.997 1.00 15.61 175 ILE A C 1
ATOM 1383 O O . ILE A 1 175 ? 7.300 43.881 11.384 1.00 12.83 175 ILE A O 1
ATOM 1388 N N . ASP A 1 176 ? 6.688 41.756 11.554 1.00 15.45 176 ASP A N 1
ATOM 1389 C CA . ASP A 1 176 ? 7.640 41.482 12.615 1.00 11.65 176 ASP A CA 1
ATOM 1390 C C . ASP A 1 176 ? 8.030 40.010 12.557 1.00 10.27 176 ASP A C 1
ATOM 1391 O O . ASP A 1 176 ? 7.309 39.124 12.092 1.00 12.92 176 ASP A O 1
ATOM 1396 N N . ILE A 1 177 ? 9.244 39.836 13.019 1.00 9.92 177 ILE A N 1
ATOM 1397 C CA . ILE A 1 177 ? 9.840 38.550 13.260 1.00 9.59 177 ILE A CA 1
ATOM 1398 C C . ILE A 1 177 ? 9.871 38.369 14.766 1.00 9.23 177 ILE A C 1
ATOM 1399 O O . ILE A 1 177 ? 10.596 39.115 15.460 1.00 10.55 177 ILE A O 1
ATOM 1404 N N . GLU A 1 178 ? 9.063 37.434 15.275 1.00 8.96 178 GLU A N 1
ATOM 1405 C CA . GLU A 1 178 ? 9.105 37.095 16.717 1.00 9.46 178 GLU A CA 1
ATOM 1406 C C . GLU A 1 178 ? 10.086 35.974 16.910 1.00 9.20 178 GLU A C 1
ATOM 1407 O O . GLU A 1 178 ? 9.908 34.898 16.333 1.00 10.41 178 GLU A O 1
ATOM 1413 N N . VAL A 1 179 ? 11.164 36.214 17.663 1.00 9.35 179 VAL A N 1
ATOM 1414 C CA . VAL A 1 179 ? 12.193 35.205 17.816 1.00 9.82 179 VAL A CA 1
ATOM 1415 C C . VAL A 1 179 ? 11.830 34.278 18.970 1.00 8.96 179 VAL A C 1
ATOM 1416 O O . VAL A 1 179 ? 11.791 34.761 20.121 1.00 9.97 179 VAL A O 1
ATOM 1420 N N . GLY A 1 180 ? 11.556 33.025 18.688 1.00 9.43 180 GLY A N 1
ATOM 1421 C CA . GLY A 1 180 ? 11.278 32.069 19.787 1.00 9.35 180 GLY A CA 1
ATOM 1422 C C . GLY A 1 180 ? 12.528 31.850 20.622 1.00 10.04 180 GLY A C 1
ATOM 1423 O O . GLY A 1 180 ? 13.614 31.697 20.099 1.00 10.50 180 GLY A O 1
ATOM 1424 N N . LEU A 1 181 ? 12.358 31.867 21.950 1.00 9.83 181 LEU A N 1
ATOM 1425 C CA . LEU A 1 181 ? 13.466 31.839 22.889 1.00 9.17 181 LEU A CA 1
ATOM 1426 C C . LEU A 1 181 ? 13.320 30.787 23.979 1.00 9.07 181 LEU A C 1
ATOM 1427 O O . LEU A 1 181 ? 14.115 30.812 24.915 1.00 10.20 181 LEU A O 1
ATOM 1432 N N . GLY A 1 182 ? 12.384 29.869 23.862 1.00 9.35 182 GLY A N 1
ATOM 1433 C CA . GLY A 1 182 ? 12.184 28.866 24.848 1.00 10.11 182 GLY A CA 1
ATOM 1434 C C . GLY A 1 182 ? 10.941 28.059 24.576 1.00 10.47 182 GLY A C 1
ATOM 1435 O O . GLY A 1 182 ? 10.373 28.110 23.469 1.00 11.23 182 GLY A O 1
ATOM 1436 N N . PRO A 1 183 ? 10.479 27.348 25.599 1.00 12.03 183 PRO A N 1
ATOM 1437 C CA . PRO A 1 183 ? 9.222 26.610 25.530 1.00 12.20 183 PRO A CA 1
ATOM 1438 C C . PRO A 1 183 ? 8.093 27.544 25.085 1.00 11.84 183 PRO A C 1
ATOM 1439 O O . PRO A 1 183 ? 8.006 28.666 25.566 1.00 12.31 183 PRO A O 1
ATOM 1443 N N . ALA A 1 184 ? 7.259 27.054 24.182 1.00 11.56 184 ALA A N 1
ATOM 1444 C CA . ALA A 1 184 ? 6.131 27.816 23.668 1.00 11.82 184 ALA A CA 1
ATOM 1445 C C . ALA A 1 184 ? 6.598 29.103 23.023 1.00 11.07 184 ALA A C 1
ATOM 1446 O O . ALA A 1 184 ? 5.812 30.037 22.853 1.00 12.51 184 ALA A O 1
ATOM 1448 N N . GLY A 1 185 ? 7.862 29.165 22.625 1.00 10.42 185 GLY A N 1
ATOM 1449 C CA . GLY A 1 185 ? 8.463 30.336 22.073 1.00 10.19 185 GLY A CA 1
ATOM 1450 C C . GLY A 1 185 ? 8.832 31.431 23.036 1.00 9.61 185 GLY A C 1
ATOM 1451 O O . GLY A 1 185 ? 9.343 32.478 22.607 1.00 11.23 185 GLY A O 1
ATOM 1452 N N . GLU A 1 186 ? 8.577 31.226 24.330 1.00 10.21 186 GLU A N 1
ATOM 1453 C CA . GLU A 1 186 ? 8.698 32.283 25.319 1.00 9.97 186 GLU A CA 1
ATOM 1454 C C . GLU A 1 186 ? 10.087 32.294 25.926 1.00 9.55 186 GLU A C 1
ATOM 1455 O O . GLU A 1 186 ? 10.707 31.254 26.146 1.00 10.47 186 GLU A O 1
ATOM 1461 N N . LEU A 1 187 ? 10.554 33.496 26.269 1.00 9.40 187 LEU A N 1
ATOM 1462 C CA . LEU A 1 187 ? 11.816 33.631 26.957 1.00 9.13 187 LEU A CA 1
ATOM 1463 C C . LEU A 1 187 ? 11.632 33.252 28.439 1.00 9.14 187 LEU A C 1
ATOM 1464 O O . LEU A 1 187 ? 11.349 34.131 29.273 1.00 10.02 187 LEU A O 1
ATOM 1469 N N . ARG A 1 188 ? 11.783 31.976 28.747 1.00 10.10 188 ARG A N 1
ATOM 1470 C CA . ARG A 1 188 ? 11.597 31.438 30.094 1.00 10.31 188 ARG A CA 1
ATOM 1471 C C . ARG A 1 188 ? 12.154 30.021 30.149 1.00 10.33 188 ARG A C 1
ATOM 1472 O O . ARG A 1 188 ? 12.443 29.411 29.130 1.00 10.50 188 ARG A O 1
ATOM 1480 N N . TYR A 1 189 ? 12.192 29.492 31.364 1.00 10.56 189 TYR A N 1
ATOM 1481 C CA . TYR A 1 189 ? 12.428 28.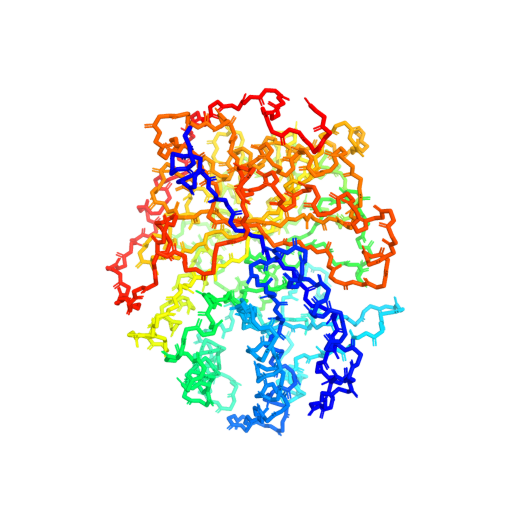081 31.580 1.00 10.58 189 TYR A CA 1
ATOM 1482 C C . TYR A 1 189 ? 11.113 27.314 31.537 1.00 10.59 189 TYR A C 1
ATOM 1483 O O . TYR A 1 189 ? 10.056 27.901 31.796 1.00 11.07 189 TYR A O 1
ATOM 1492 N N . PRO A 1 190 ? 11.170 26.013 31.253 1.00 10.84 190 PRO A N 1
ATOM 1493 C CA . PRO A 1 190 ? 9.949 25.179 31.227 1.00 10.90 190 PRO A CA 1
ATOM 1494 C C . PRO A 1 190 ? 9.575 24.710 32.617 1.00 11.36 190 PRO A C 1
ATOM 1495 O O . PRO A 1 190 ? 9.658 23.543 32.996 1.00 12.21 190 PRO A O 1
ATOM 1499 N N . SER A 1 191 ? 9.200 25.661 33.446 1.00 11.59 191 SER A N 1
ATOM 1500 C CA . SER A 1 191 ? 8.992 25.471 34.886 1.00 11.69 191 SER A CA 1
ATOM 1501 C C . SER A 1 191 ? 7.622 24.863 35.244 1.00 11.51 191 SER A C 1
ATOM 1502 O O . SER A 1 191 ? 7.488 24.430 36.385 1.00 12.61 191 SER A O 1
ATOM 1505 N N . TYR A 1 192 ? 6.711 24.764 34.287 1.00 13.14 192 TYR A N 1
ATOM 1506 C CA . TYR A 1 192 ? 5.363 24.266 34.618 1.00 13.63 192 TYR A CA 1
ATOM 1507 C C . TYR A 1 192 ? 4.851 23.286 33.551 1.00 13.88 192 TYR A C 1
ATOM 1508 O O . TYR A 1 192 ? 3.800 23.481 32.966 1.00 17.81 192 TYR A O 1
ATOM 1517 N N . PRO A 1 193 ? 5.581 22.214 33.297 1.00 14.01 193 PRO A N 1
ATOM 1518 C CA . PRO A 1 193 ? 5.180 21.250 32.269 1.00 15.69 193 PRO A CA 1
ATOM 1519 C C . PRO A 1 193 ? 4.041 20.331 32.670 1.00 17.18 193 PRO A C 1
ATOM 1520 O O . PRO A 1 193 ? 4.071 19.594 33.660 1.00 17.58 193 PRO A O 1
ATOM 1524 N N . GLN A 1 194 ? 2.994 20.343 31.809 1.00 18.84 194 GLN A N 1
ATOM 1525 C CA . GLN A 1 194 ? 1.845 19.421 31.959 1.00 21.05 194 GLN A CA 1
ATOM 1526 C C . GLN A 1 194 ? 2.315 17.987 31.939 1.00 21.91 194 GLN A C 1
ATOM 1527 O O . GLN A 1 194 ? 1.874 17.127 32.681 1.00 21.89 194 GLN A O 1
ATOM 1533 N N . SER A 1 195 ? 3.289 17.719 31.092 1.00 23.41 195 SER A N 1
ATOM 1534 C CA . SER A 1 195 ? 3.684 16.328 30.936 1.00 26.78 195 SER A CA 1
ATOM 1535 C C . SER A 1 195 ? 4.408 15.783 32.146 1.00 25.29 195 SER A C 1
ATOM 1536 O O . SER A 1 195 ? 4.571 14.566 32.235 1.00 27.51 195 SER A O 1
ATOM 1539 N N . GLN A 1 196 ? 4.821 16.620 33.099 1.00 20.10 196 GLN A N 1
ATOM 1540 C CA . GLN A 1 196 ? 5.502 16.140 34.288 1.00 18.32 196 GLN A CA 1
ATOM 1541 C C . GLN A 1 196 ? 4.544 16.312 35.467 1.00 19.87 196 GLN A C 1
ATOM 1542 O O . GLN A 1 196 ? 4.909 16.209 36.651 1.00 22.41 196 GLN A O 1
ATOM 1548 N N . GLY A 1 197 ? 3.285 16.567 35.182 1.00 20.15 197 GLY A N 1
ATOM 1549 C CA . GLY A 1 197 ? 2.236 16.568 36.194 1.00 18.96 197 GLY A CA 1
ATOM 1550 C C . GLY A 1 197 ? 1.870 17.918 36.746 1.00 18.03 197 GLY A C 1
ATOM 1551 O O . GLY A 1 197 ? 1.008 17.997 37.619 1.00 19.15 197 GLY A O 1
ATOM 1552 N N . TRP A 1 198 ? 2.452 19.032 36.271 1.00 18.02 198 TRP A N 1
ATOM 1553 C CA . TRP A 1 198 ? 2.075 20.328 36.837 1.00 16.92 198 TRP A CA 1
ATOM 1554 C C . TRP A 1 198 ? 0.599 20.592 36.541 1.00 17.85 198 TRP A C 1
ATOM 1555 O O . TRP A 1 198 ? 0.135 20.317 35.407 1.00 19.14 198 TRP A O 1
ATOM 1566 N N . GLU A 1 199 ? -0.086 21.140 37.503 1.00 17.26 199 GLU A N 1
ATOM 1567 C CA . GLU A 1 199 ? -1.426 21.663 37.380 1.00 18.89 199 GLU A CA 1
ATOM 1568 C C . GLU A 1 199 ? -1.491 23.057 38.003 1.00 17.58 199 GLU A C 1
ATOM 1569 O O . GLU A 1 199 ? -0.930 23.312 39.070 1.00 16.80 199 GLU A O 1
ATOM 1575 N N . PHE A 1 200 ? -2.142 24.011 37.337 1.00 17.99 200 PHE A N 1
ATOM 1576 C CA . PHE A 1 200 ? -2.342 25.339 37.886 1.00 17.49 200 PHE A CA 1
ATOM 1577 C C . PHE A 1 200 ? -2.945 25.232 39.287 1.00 17.34 200 PHE A C 1
ATOM 1578 O O . PHE A 1 200 ? -3.906 24.440 39.423 1.00 18.20 200 PHE A O 1
ATOM 1586 N N . PRO A 1 201 ? -2.558 26.005 40.276 1.00 15.30 201 PRO A N 1
ATOM 1587 C CA . PRO A 1 201 ? -1.505 27.036 40.240 1.00 14.42 201 PRO A CA 1
ATOM 1588 C C . PRO A 1 201 ? -0.197 26.612 40.882 1.00 14.62 201 PRO A C 1
ATOM 1589 O O . PRO A 1 201 ? 0.353 27.362 41.688 1.00 15.87 201 PRO A O 1
ATOM 1593 N N . GLY A 1 202 ? 0.319 25.431 40.561 1.00 14.19 202 GLY A N 1
ATOM 1594 C CA . GLY A 1 202 ? 1.558 24.991 41.190 1.00 13.96 202 GLY A CA 1
ATOM 1595 C C . GLY A 1 202 ? 2.682 25.988 41.041 1.00 13.16 202 GLY A C 1
ATOM 1596 O O . GLY A 1 202 ? 2.795 26.645 39.980 1.00 13.55 202 GLY A O 1
ATOM 1597 N N . ILE A 1 203 ? 3.581 26.100 42.003 1.00 12.51 203 ILE A N 1
ATOM 1598 C CA . ILE A 1 203 ? 4.737 26.993 41.940 1.00 11.82 203 ILE A CA 1
ATOM 1599 C C . ILE A 1 203 ? 5.712 26.621 40.823 1.00 11.25 203 ILE A C 1
ATOM 1600 O O . ILE A 1 203 ? 6.508 27.518 40.450 1.00 12.22 203 ILE A O 1
ATOM 1605 N N . GLY A 1 204 ? 5.661 25.414 40.275 1.00 11.68 204 GLY A N 1
ATOM 1606 C CA . GLY A 1 204 ? 6.638 25.061 39.245 1.00 11.48 204 GLY A CA 1
ATOM 1607 C C . GLY A 1 204 ? 7.963 24.633 39.851 1.00 11.82 204 GLY A C 1
ATOM 1608 O O . GLY A 1 204 ? 8.115 24.553 41.077 1.00 13.34 204 GLY A O 1
ATOM 1609 N N . GLU A 1 205 ? 8.932 24.367 38.987 1.00 11.59 205 GLU A N 1
ATOM 1610 C CA . GLU A 1 205 ? 10.237 23.937 39.436 1.00 11.99 205 GLU A CA 1
ATOM 1611 C C . GLU A 1 205 ? 11.342 24.590 38.643 1.00 11.58 205 GLU A C 1
ATOM 1612 O O . GLU A 1 205 ? 11.203 24.832 37.441 1.00 12.19 205 GLU A O 1
ATOM 1618 N N . PHE A 1 206 ? 12.456 24.854 39.287 1.00 11.70 206 PHE A N 1
ATOM 1619 C CA . PHE A 1 206 ? 13.685 25.313 38.654 1.00 11.16 206 PHE A CA 1
ATOM 1620 C C . PHE A 1 206 ? 14.193 24.257 37.650 1.00 11.38 206 PHE A C 1
ATOM 1621 O O . PHE A 1 206 ? 14.154 23.064 37.906 1.00 12.93 206 PHE A O 1
ATOM 1629 N N . GLN A 1 207 ? 14.706 24.749 36.519 1.00 10.97 207 GLN A N 1
ATOM 1630 C CA . GLN A 1 207 ? 15.069 23.885 35.396 1.00 11.25 207 GLN A CA 1
ATOM 1631 C C . GLN A 1 207 ? 16.509 24.066 34.998 1.00 12.10 207 GLN A C 1
ATOM 1632 O O . GLN A 1 207 ? 16.856 24.131 33.795 1.00 13.19 207 GLN A O 1
ATOM 1638 N N . CYS A 1 208 ? 17.413 24.087 35.986 1.00 12.23 208 CYS A N 1
ATOM 1639 C CA . CYS A 1 208 ? 18.803 24.385 35.772 1.00 13.39 208 CYS A CA 1
ATOM 1640 C C . CYS A 1 208 ? 19.733 23.233 36.153 1.00 12.34 208 CYS A C 1
ATOM 1641 O O . CYS A 1 208 ? 20.883 23.501 36.507 1.00 14.14 208 CYS A O 1
ATOM 1644 N N . TYR A 1 209 ? 19.247 22.008 36.040 1.00 12.64 209 TYR A N 1
ATOM 1645 C CA . TYR A 1 209 ? 20.051 20.861 36.501 1.00 13.31 209 TYR A CA 1
ATOM 1646 C C . TYR A 1 209 ? 20.773 20.165 35.389 1.00 13.26 209 TYR A C 1
ATOM 1647 O O . TYR A 1 209 ? 21.476 19.162 35.660 1.00 15.98 209 TYR A O 1
ATOM 1656 N N . ASP A 1 210 ? 20.661 20.583 34.132 1.00 13.53 210 ASP A N 1
ATOM 1657 C CA . ASP A 1 210 ? 21.482 20.002 33.091 1.00 12.89 210 ASP A CA 1
ATOM 1658 C C . ASP A 1 210 ? 22.955 20.259 33.419 1.00 12.93 210 ASP A C 1
ATOM 1659 O O . ASP A 1 210 ? 23.314 21.191 34.142 1.00 13.00 210 ASP A O 1
ATOM 1664 N N . LYS A 1 211 ? 23.875 19.416 32.928 1.00 12.78 211 LYS A N 1
ATOM 1665 C CA . LYS A 1 211 ? 25.255 19.494 33.381 1.00 12.75 211 LYS A CA 1
ATOM 1666 C C . LYS A 1 211 ? 25.897 20.808 33.020 1.00 13.14 211 LYS A C 1
ATOM 1667 O O . LYS A 1 211 ? 26.829 21.313 33.683 1.00 13.59 211 LYS A O 1
ATOM 1673 N N . TYR A 1 212 ? 25.468 21.459 31.930 1.00 12.70 212 TYR A N 1
ATOM 1674 C CA . TYR A 1 212 ? 26.072 22.737 31.514 1.00 12.37 212 TYR A CA 1
ATOM 1675 C C . TYR A 1 212 ? 25.702 23.840 32.481 1.00 12.17 212 TYR A C 1
ATOM 1676 O O . TYR A 1 212 ? 26.530 24.621 32.958 1.00 13.18 212 TYR A O 1
ATOM 1685 N N . LEU A 1 213 ? 24.397 23.959 32.736 1.00 13.39 213 LEU A N 1
ATOM 1686 C CA . LEU A 1 213 ? 23.981 24.965 33.708 1.00 12.89 213 LEU A CA 1
ATOM 1687 C C . LEU A 1 213 ? 24.496 24.702 35.111 1.00 13.07 213 LEU A C 1
ATOM 1688 O O . LEU A 1 213 ? 24.922 25.656 35.778 1.00 13.60 213 LEU A O 1
ATOM 1693 N N . LYS A 1 214 ? 24.481 23.426 35.527 1.00 13.17 214 LYS A N 1
ATOM 1694 C CA . LYS A 1 214 ? 25.003 23.107 36.855 1.00 14.01 214 LYS A CA 1
ATOM 1695 C C . LYS A 1 214 ? 26.457 23.538 36.947 1.00 13.85 214 LYS A C 1
ATOM 1696 O O . LYS A 1 214 ? 26.864 24.120 37.963 1.00 14.12 214 LYS A O 1
ATOM 1707 N N . ALA A 1 215 ? 27.282 23.261 35.919 1.00 13.06 215 ALA A N 1
ATOM 1708 C CA . ALA A 1 215 ? 28.699 23.613 35.995 1.00 13.74 215 ALA A CA 1
ATOM 1709 C C . ALA A 1 215 ? 28.899 25.110 36.001 1.00 13.06 215 ALA A C 1
ATOM 1710 O O . ALA A 1 215 ? 29.774 25.693 36.656 1.00 13.98 215 ALA A O 1
ATOM 1712 N N . ASP A 1 216 ? 28.062 25.814 35.202 1.00 13.10 216 ASP A N 1
ATOM 1713 C CA . ASP A 1 216 ? 28.140 27.274 35.159 1.00 13.63 216 ASP A CA 1
ATOM 1714 C C . ASP A 1 216 ? 27.830 27.871 36.515 1.00 12.33 216 ASP A C 1
ATOM 1715 O O . ASP A 1 216 ? 28.557 28.755 36.965 1.00 12.79 216 ASP A O 1
ATOM 1720 N N . PHE A 1 217 ? 26.746 27.369 37.140 1.00 12.44 217 PHE A N 1
ATOM 1721 C CA . PHE A 1 217 ? 26.422 27.821 38.499 1.00 12.12 217 PHE A CA 1
ATOM 1722 C C . PHE A 1 217 ? 27.551 27.550 39.472 1.00 11.91 217 PHE A C 1
ATOM 1723 O O . PHE A 1 217 ? 27.897 28.426 40.273 1.00 12.62 217 PHE A O 1
ATOM 1731 N N . LYS A 1 218 ? 28.107 26.323 39.416 1.00 13.17 218 LYS A N 1
ATOM 1732 C CA . LYS A 1 218 ? 29.165 26.010 40.372 1.00 13.53 218 LYS A CA 1
ATOM 1733 C C . LYS A 1 218 ? 30.357 26.912 40.204 1.00 13.22 218 LYS A C 1
ATOM 1734 O O . LYS A 1 218 ? 31.009 27.285 41.198 1.00 13.57 218 LYS A O 1
ATOM 1740 N N . ALA A 1 219 ? 30.720 27.245 38.967 1.00 12.41 219 ALA A N 1
ATOM 1741 C CA . ALA A 1 219 ? 31.821 28.189 38.724 1.00 12.37 219 ALA A CA 1
ATOM 1742 C C . ALA A 1 219 ? 31.504 29.560 39.271 1.00 12.83 219 ALA A C 1
ATOM 1743 O O . ALA A 1 219 ? 32.354 30.217 39.881 1.00 13.49 219 ALA A O 1
ATOM 1745 N N . ALA A 1 220 ? 30.265 30.017 39.032 1.00 12.10 220 ALA A N 1
ATOM 1746 C CA . ALA A 1 220 ? 29.834 31.330 39.513 1.00 13.33 220 ALA A CA 1
ATOM 1747 C C . ALA A 1 220 ? 29.883 31.402 41.049 1.00 12.28 220 ALA A C 1
ATOM 1748 O O . ALA A 1 220 ? 30.390 32.434 41.539 1.00 13.47 220 ALA A O 1
ATOM 1750 N N . VAL A 1 221 ? 29.390 30.391 41.723 1.00 12.66 221 VAL A N 1
ATOM 1751 C CA . VAL A 1 221 ? 29.412 30.492 43.210 1.00 13.47 221 VAL A CA 1
ATOM 1752 C C . VAL A 1 221 ? 30.848 30.475 43.701 1.00 13.63 221 VAL A C 1
ATOM 1753 O O . VAL A 1 221 ? 31.179 31.124 44.694 1.00 14.88 221 VAL A O 1
ATOM 1757 N N . ALA A 1 222 ? 31.729 29.729 43.030 1.00 13.82 222 ALA A N 1
ATOM 1758 C CA . ALA A 1 222 ? 33.136 29.751 43.424 1.00 13.54 222 ALA A CA 1
ATOM 1759 C C . ALA A 1 222 ? 33.744 31.120 43.268 1.00 14.23 222 ALA A C 1
ATOM 1760 O O . ALA A 1 222 ? 34.454 31.631 44.149 1.00 15.16 222 ALA A O 1
ATOM 1762 N N . ARG A 1 223 ? 33.434 31.788 42.158 1.00 14.81 223 ARG A N 1
ATOM 1763 C CA . ARG A 1 223 ? 33.913 33.150 41.974 1.00 15.17 223 ARG A CA 1
ATOM 1764 C C . ARG A 1 223 ? 33.355 34.107 43.016 1.00 16.47 223 ARG A C 1
ATOM 1765 O O . ARG A 1 223 ? 34.076 35.078 43.299 1.00 19.73 223 ARG A O 1
ATOM 1773 N N . ALA A 1 224 ? 32.214 33.829 43.589 1.00 16.25 224 ALA A N 1
ATOM 1774 C CA . ALA A 1 224 ? 31.553 34.640 44.585 1.00 17.22 224 ALA A CA 1
ATOM 1775 C C . ALA A 1 224 ? 32.144 34.332 45.967 1.00 18.63 224 ALA A C 1
ATOM 1776 O O . ALA A 1 224 ? 31.726 34.965 46.924 1.00 22.26 224 ALA A O 1
ATOM 1778 N N . GLY A 1 225 ? 33.042 33.381 46.099 1.00 18.72 225 GLY A N 1
ATOM 1779 C CA . GLY A 1 225 ? 33.662 33.043 47.362 1.00 18.07 225 GLY A CA 1
ATOM 1780 C C . GLY A 1 225 ? 32.890 31.971 48.093 1.00 17.31 225 GLY A C 1
ATOM 1781 O O . GLY A 1 225 ? 33.168 31.730 49.294 1.00 20.74 225 GLY A O 1
ATOM 1782 N N . HIS A 1 226 ? 31.944 31.279 47.501 1.00 16.75 226 HIS A N 1
ATOM 1783 C CA . HIS A 1 226 ? 31.164 30.226 48.104 1.00 16.34 226 HIS A CA 1
ATOM 1784 C C . HIS A 1 226 ? 31.090 28.987 47.224 1.00 15.60 226 HIS A C 1
ATOM 1785 O O . HIS A 1 226 ? 30.025 28.597 46.739 1.00 15.83 226 HIS A O 1
ATOM 1792 N N . PRO A 1 227 ? 32.249 28.324 47.031 1.00 16.56 227 PRO A N 1
ATOM 1793 C CA . PRO A 1 227 ? 32.283 27.207 46.092 1.00 16.35 227 PRO A CA 1
ATOM 1794 C C . PRO A 1 227 ? 31.399 26.046 46.465 1.00 15.81 227 PRO A C 1
ATOM 1795 O O . PRO A 1 227 ? 31.034 25.183 45.679 1.00 17.49 227 PRO A O 1
ATOM 1799 N N . GLU A 1 228 ? 31.084 25.975 47.795 1.00 17.77 228 GLU A N 1
ATOM 1800 C CA . GLU A 1 228 ? 30.267 24.899 48.309 1.00 18.12 228 GLU A CA 1
ATOM 1801 C C . GLU A 1 228 ? 28.771 25.017 48.042 1.00 17.86 228 GLU A C 1
ATOM 1802 O O . GLU A 1 228 ? 27.991 24.083 48.243 1.00 19.48 228 GLU A O 1
ATOM 1808 N N . TRP A 1 229 ? 28.351 26.219 47.629 1.00 16.29 229 TRP A N 1
ATOM 1809 C CA . TRP A 1 229 ? 26.929 26.383 47.357 1.00 15.55 229 TRP A CA 1
ATOM 1810 C C . TRP A 1 229 ? 26.416 25.429 46.300 1.00 15.70 229 TRP A C 1
ATOM 1811 O O . TRP A 1 229 ? 27.083 25.264 45.261 1.00 17.05 229 TRP A O 1
ATOM 1822 N N . GLU A 1 230 ? 25.283 24.848 46.522 1.00 16.74 230 GLU A N 1
ATOM 1823 C CA . GLU A 1 230 ? 24.593 23.967 45.618 1.00 16.67 230 GLU A CA 1
ATOM 1824 C C . GLU A 1 230 ? 23.284 24.615 45.114 1.00 15.20 230 GLU A C 1
ATOM 1825 O O . GLU A 1 230 ? 22.749 25.543 45.717 1.00 16.20 230 GLU A O 1
ATOM 1831 N N . LEU A 1 231 ? 22.784 24.099 44.014 1.00 15.46 231 LEU A N 1
ATOM 1832 C CA . LEU A 1 231 ? 21.504 24.476 43.476 1.00 15.27 231 LEU A CA 1
ATOM 1833 C C . LEU A 1 231 ? 20.435 24.212 44.525 1.00 14.99 231 LEU A C 1
ATOM 1834 O O . LEU A 1 231 ? 20.632 23.382 45.428 1.00 15.85 231 LEU A O 1
ATOM 1839 N N . PRO A 1 232 ? 19.334 24.924 44.418 1.00 14.67 232 PRO A N 1
ATOM 1840 C CA . PRO A 1 232 ? 18.288 24.764 45.427 1.00 14.92 232 PRO A CA 1
ATOM 1841 C C . PRO A 1 232 ? 17.856 23.321 45.625 1.00 15.76 232 PRO A C 1
ATOM 1842 O O . PRO A 1 232 ? 17.659 22.551 44.689 1.00 18.55 232 PRO A O 1
ATOM 1846 N N . ASP A 1 233 ? 17.749 23.018 46.943 1.00 17.26 233 ASP A N 1
ATOM 1847 C CA . ASP A 1 233 ? 17.336 21.678 47.355 1.00 17.63 233 ASP A CA 1
ATOM 1848 C C . ASP A 1 233 ? 16.107 21.708 48.270 1.00 15.77 233 ASP A C 1
ATOM 1849 O O . ASP A 1 233 ? 15.712 20.655 48.745 1.00 18.28 233 ASP A O 1
ATOM 1854 N N . ASP A 1 234 ? 15.498 22.856 48.466 1.00 14.37 234 ASP A N 1
ATOM 1855 C CA . ASP A 1 234 ? 14.384 23.026 49.399 1.00 13.45 234 ASP A CA 1
ATOM 1856 C C . ASP A 1 234 ? 13.250 23.787 48.702 1.00 13.50 234 ASP A C 1
ATOM 1857 O O . ASP A 1 234 ? 12.448 24.390 49.389 1.00 12.78 234 ASP A O 1
ATOM 1862 N N . ALA A 1 235 ? 13.206 23.724 47.379 1.00 13.85 235 ALA A N 1
ATOM 1863 C CA . ALA A 1 235 ? 12.167 24.456 46.629 1.00 13.07 235 ALA A CA 1
ATOM 1864 C C . ALA A 1 235 ? 10.934 23.642 46.342 1.00 13.86 235 ALA A C 1
ATOM 1865 O O . ALA A 1 235 ? 10.009 24.104 45.695 1.00 14.56 235 ALA A O 1
ATOM 1867 N N . GLY A 1 236 ? 10.800 22.412 46.834 1.00 15.14 236 GLY A N 1
ATOM 1868 C CA . GLY A 1 236 ? 9.637 21.571 46.594 1.00 15.01 236 GLY A CA 1
ATOM 1869 C C . GLY A 1 236 ? 9.487 21.130 45.141 1.00 14.55 236 GLY A C 1
ATOM 1870 O O . GLY A 1 236 ? 10.463 20.991 44.391 1.00 16.88 236 GLY A O 1
ATOM 1871 N N . LYS A 1 237 ? 8.228 20.881 44.804 1.00 14.62 237 LYS A N 1
ATOM 1872 C CA . LYS A 1 237 ? 7.903 20.269 43.531 1.00 15.15 237 LYS A CA 1
ATOM 1873 C C . LYS A 1 237 ? 6.798 21.047 42.824 1.00 14.15 237 LYS A C 1
ATOM 1874 O O . LYS A 1 237 ? 6.226 21.981 43.376 1.00 14.27 237 LYS A O 1
ATOM 1880 N N . TYR A 1 238 ? 6.534 20.640 41.579 1.00 14.48 238 TYR A N 1
ATOM 1881 C CA . TYR A 1 238 ? 5.677 21.388 40.657 1.00 13.81 238 TYR A CA 1
ATOM 1882 C C . TYR A 1 238 ? 4.381 21.913 41.277 1.00 14.42 238 TYR A C 1
ATOM 1883 O O . TYR A 1 238 ? 4.015 23.066 40.999 1.00 14.06 238 TYR A O 1
ATOM 1892 N N . ASN A 1 239 ? 3.697 21.065 42.044 1.00 14.80 239 ASN A N 1
ATOM 1893 C CA . ASN A 1 239 ? 2.367 21.434 42.524 1.00 15.00 239 ASN A CA 1
ATOM 1894 C C . ASN A 1 239 ? 2.346 21.939 43.953 1.00 15.16 239 ASN A C 1
ATOM 1895 O O . ASN A 1 239 ? 1.271 22.099 44.501 1.00 16.89 239 ASN A O 1
ATOM 1900 N N . ASP A 1 240 ? 3.496 22.224 44.514 1.00 14.64 240 ASP A N 1
ATOM 1901 C CA . ASP A 1 240 ? 3.492 22.826 45.849 1.00 15.29 240 ASP A CA 1
ATOM 1902 C C . ASP A 1 240 ? 2.990 24.240 45.853 1.00 15.00 240 ASP A C 1
ATOM 1903 O O . ASP A 1 240 ? 2.921 24.909 44.797 1.00 14.40 240 ASP A O 1
ATOM 1908 N N . VAL A 1 241 ? 2.641 24.700 47.044 1.00 15.43 241 VAL A N 1
ATOM 1909 C CA . VAL A 1 241 ? 2.422 26.091 47.356 1.00 14.28 241 VAL A CA 1
ATOM 1910 C C . VAL A 1 241 ? 3.657 26.657 48.042 1.00 14.11 241 VAL A C 1
ATOM 1911 O O . VAL A 1 241 ? 4.443 25.916 48.631 1.00 15.03 241 VAL A O 1
ATOM 1915 N N . PRO A 1 242 ? 3.892 27.952 47.944 1.00 13.93 242 PRO A N 1
ATOM 1916 C CA . PRO A 1 242 ? 5.173 28.491 48.396 1.00 14.11 242 PRO A CA 1
ATOM 1917 C C . PRO A 1 242 ? 5.468 28.222 49.866 1.00 13.56 242 PRO A C 1
ATOM 1918 O O . PRO A 1 242 ? 6.607 27.957 50.253 1.00 13.92 242 PRO A O 1
ATOM 1922 N N . GLU A 1 243 ? 4.446 28.336 50.708 1.00 14.32 243 GLU A N 1
ATOM 1923 C CA . GLU A 1 243 ? 4.673 28.220 52.161 1.00 15.68 243 GLU A CA 1
ATOM 1924 C C . GLU A 1 243 ? 5.028 26.805 52.530 1.00 16.01 243 GLU A C 1
ATOM 1925 O O . GLU A 1 243 ? 5.494 26.556 53.669 1.00 17.72 243 GLU A O 1
ATOM 1931 N N . SER A 1 244 ? 4.841 25.801 51.699 1.00 15.03 244 SER A N 1
ATOM 1932 C CA . SER A 1 244 ? 5.209 24.416 51.980 1.00 15.50 244 SER A CA 1
ATOM 1933 C C . SER A 1 244 ? 6.686 24.157 51.715 1.00 16.22 244 SER A C 1
ATOM 1934 O O . SER A 1 244 ? 7.122 23.014 51.908 1.00 20.41 244 SER A O 1
ATOM 1939 N N . THR A 1 245 ? 7.447 25.149 51.267 1.00 13.70 245 THR A N 1
ATOM 1940 C CA . THR A 1 245 ? 8.830 24.963 50.871 1.00 12.91 245 THR A CA 1
ATOM 1941 C C . THR A 1 245 ? 9.770 25.812 51.690 1.00 13.02 245 THR A C 1
ATOM 1942 O O . THR A 1 245 ? 9.480 26.938 52.062 1.00 13.40 245 THR A O 1
ATOM 1946 N N . GLY A 1 246 ? 10.963 25.265 51.943 1.00 12.83 246 GLY A N 1
ATOM 1947 C CA . GLY A 1 246 ? 12.011 25.994 52.528 1.00 12.93 246 GLY A CA 1
ATOM 1948 C C . GLY A 1 246 ? 12.486 27.207 51.801 1.00 11.88 246 GLY A C 1
ATOM 1949 O O . GLY A 1 246 ? 12.905 28.237 52.292 1.00 12.94 246 GLY A O 1
ATOM 1950 N N . PHE A 1 247 ? 12.372 27.052 50.451 1.00 12.36 247 PHE A N 1
ATOM 1951 C CA . PHE A 1 247 ? 12.924 28.088 49.589 1.00 11.64 247 PHE A CA 1
ATOM 1952 C C . PHE A 1 247 ? 12.107 29.353 49.552 1.00 10.83 247 PHE A C 1
ATOM 1953 O O . PHE A 1 247 ? 12.591 30.465 49.562 1.00 11.44 247 PHE A O 1
ATOM 1961 N N . PHE A 1 248 ? 10.808 29.242 49.454 1.00 11.20 248 PHE A N 1
ATOM 1962 C CA . PHE A 1 248 ? 9.851 30.287 49.203 1.00 11.51 248 PHE A CA 1
ATOM 1963 C C . PHE A 1 248 ? 9.034 30.722 50.434 1.00 12.29 248 PHE A C 1
ATOM 1964 O O . PHE A 1 248 ? 8.305 31.737 50.313 1.00 13.24 248 PHE A O 1
ATOM 1972 N N . LYS A 1 249 ? 9.122 30.026 51.545 1.00 12.08 249 LYS A N 1
ATOM 1973 C CA . LYS A 1 249 ? 8.412 30.482 52.753 1.00 13.37 249 LYS A CA 1
ATOM 1974 C C . LYS A 1 249 ? 9.023 31.793 53.189 1.00 11.84 249 LYS A C 1
ATOM 1975 O O . LYS A 1 249 ? 10.118 32.188 52.851 1.00 12.79 249 LYS A O 1
ATOM 1981 N N . SER A 1 250 ? 8.262 32.517 54.023 1.00 12.89 250 SER A N 1
ATOM 1982 C CA . SER A 1 250 ? 8.734 33.741 54.626 1.00 12.40 250 SER A CA 1
ATOM 1983 C C . SER A 1 250 ? 10.075 33.544 55.331 1.00 12.05 250 SER A C 1
ATOM 1984 O O . SER A 1 250 ? 10.208 32.528 56.038 1.00 12.71 250 SER A O 1
ATOM 1989 N N . ASN A 1 251 ? 10.997 34.443 55.138 1.00 12.76 251 ASN A N 1
ATOM 1990 C CA . ASN A 1 251 ? 12.361 34.332 55.664 1.00 13.42 251 ASN A CA 1
ATOM 1991 C C . ASN A 1 251 ? 13.086 33.096 55.134 1.00 14.63 251 ASN A C 1
ATOM 1992 O O . ASN A 1 251 ? 14.103 32.715 55.692 1.00 17.40 251 ASN A O 1
ATOM 1997 N N . GLY A 1 252 ? 12.618 32.491 54.074 1.00 12.60 252 GLY A N 1
ATOM 1998 C CA . GLY A 1 252 ? 13.191 31.267 53.516 1.00 13.06 252 GLY A CA 1
ATOM 1999 C C . GLY A 1 252 ? 14.419 31.520 52.679 1.00 11.04 252 GLY A C 1
ATOM 2000 O O . GLY A 1 252 ? 15.002 32.593 52.647 1.00 12.49 252 GLY A O 1
ATOM 2001 N N . THR A 1 253 ? 14.826 30.439 51.984 1.00 11.53 253 THR A N 1
ATOM 2002 C CA . THR A 1 253 ? 16.143 30.535 51.323 1.00 11.77 253 THR A CA 1
ATOM 2003 C C . THR A 1 253 ? 16.203 31.589 50.233 1.00 10.92 253 THR A C 1
ATOM 2004 O O . THR A 1 253 ? 17.264 32.152 49.977 1.00 11.64 253 THR A O 1
ATOM 2008 N N . TYR A 1 254 ? 15.055 31.924 49.619 1.00 11.82 254 TYR A N 1
ATOM 2009 C CA . TYR A 1 254 ? 15.068 32.914 48.552 1.00 11.00 254 TYR A CA 1
ATOM 2010 C C . TYR A 1 254 ? 15.607 34.268 48.944 1.00 11.13 254 TYR A C 1
ATOM 2011 O O . TYR A 1 254 ? 16.042 35.046 48.097 1.00 12.12 254 TYR A O 1
ATOM 2020 N N . VAL A 1 255 ? 15.563 34.631 50.238 1.00 11.82 255 VAL A N 1
ATOM 2021 C CA . VAL A 1 255 ? 16.034 35.924 50.686 1.00 11.54 255 VAL A CA 1
ATOM 2022 C C . VAL A 1 255 ? 17.428 35.850 51.343 1.00 12.09 255 VAL A C 1
ATOM 2023 O O . VAL A 1 255 ? 17.952 36.858 51.782 1.00 14.69 255 VAL A O 1
ATOM 2027 N N . THR A 1 256 ? 18.032 34.686 51.401 1.00 11.51 256 THR A N 1
ATOM 2028 C CA . THR A 1 256 ? 19.400 34.559 51.908 1.00 12.28 256 THR A CA 1
ATOM 2029 C C . THR A 1 256 ? 20.383 34.945 50.848 1.00 11.36 256 THR A C 1
ATOM 2030 O O . THR A 1 256 ? 20.065 35.015 49.658 1.00 12.71 256 THR A O 1
ATOM 2034 N N . GLU A 1 257 ? 21.635 35.148 51.224 1.00 12.67 257 GLU A N 1
ATOM 2035 C CA . GLU A 1 257 ? 22.675 35.461 50.269 1.00 13.34 257 GLU A CA 1
ATOM 2036 C C . GLU A 1 257 ? 22.756 34.371 49.188 1.00 12.81 257 GLU A C 1
ATOM 2037 O O . GLU A 1 257 ? 22.826 34.702 47.989 1.00 13.68 257 GLU A O 1
ATOM 2043 N N . LYS A 1 258 ? 22.676 33.107 49.575 1.00 12.56 258 LYS A N 1
ATOM 2044 C CA . LYS A 1 258 ? 22.763 32.006 48.620 1.00 12.74 258 LYS A CA 1
ATOM 2045 C C . LYS A 1 258 ? 21.614 32.043 47.681 1.00 12.30 258 LYS A C 1
ATOM 2046 O O . LYS A 1 258 ? 21.714 31.876 46.452 1.00 13.32 258 LYS A O 1
ATOM 2052 N N . GLY A 1 259 ? 20.382 32.210 48.105 1.00 11.77 259 GLY A N 1
ATOM 2053 C CA . GLY A 1 259 ? 19.185 32.225 47.368 1.00 11.73 259 GLY A CA 1
ATOM 2054 C C . GLY A 1 259 ? 19.163 33.360 46.383 1.00 11.15 259 GLY A C 1
ATOM 2055 O O . GLY A 1 259 ? 18.831 33.164 45.192 1.00 12.10 259 GLY A O 1
ATOM 2056 N N . LYS A 1 260 ? 19.521 34.545 46.851 1.00 11.36 260 LYS A N 1
ATOM 2057 C CA . LYS A 1 26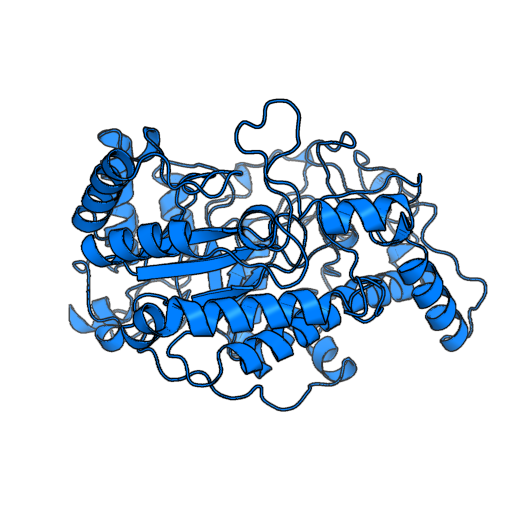0 ? 19.566 35.729 46.004 1.00 11.34 260 LYS A CA 1
ATOM 2058 C C . LYS A 1 260 ? 20.584 35.556 44.896 1.00 11.48 260 LYS A C 1
ATOM 2059 O O . LYS A 1 260 ? 20.346 35.929 43.734 1.00 12.12 260 LYS A O 1
ATOM 2065 N N . PHE A 1 261 ? 21.727 34.957 45.236 1.00 11.30 261 PHE A N 1
ATOM 2066 C CA . PHE A 1 261 ? 22.765 34.747 44.235 1.00 11.75 261 PHE A CA 1
ATOM 2067 C C . PHE A 1 261 ? 22.218 33.794 43.173 1.00 10.82 261 PHE A C 1
ATOM 2068 O O . PHE A 1 261 ? 22.406 34.052 41.966 1.00 11.58 261 PHE A O 1
ATOM 2076 N N . PHE A 1 262 ? 21.645 32.687 43.553 1.00 11.08 262 PHE A N 1
ATOM 2077 C CA . PHE A 1 262 ? 21.090 31.717 42.633 1.00 11.04 262 PHE A CA 1
ATOM 2078 C C . PHE A 1 262 ? 20.065 32.388 41.735 1.00 11.25 262 PHE A C 1
ATOM 2079 O O . PHE A 1 262 ? 20.052 32.156 40.525 1.00 11.12 262 PHE A O 1
ATOM 2087 N N . LEU A 1 263 ? 19.141 33.140 42.306 1.00 11.11 263 LEU A N 1
ATOM 2088 C CA . LEU A 1 263 ? 18.054 33.678 41.521 1.00 10.42 263 LEU A CA 1
ATOM 2089 C C . LEU A 1 263 ? 18.575 34.707 40.534 1.00 10.33 263 LEU A C 1
ATOM 2090 O O . LEU A 1 263 ? 18.045 34.810 39.407 1.00 10.80 263 LEU A O 1
ATOM 2095 N N . THR A 1 264 ? 19.578 35.486 40.868 1.00 10.61 264 THR A N 1
ATOM 2096 C CA . THR A 1 264 ? 20.227 36.427 39.983 1.00 10.79 264 THR A CA 1
ATOM 2097 C C . THR A 1 264 ? 20.904 35.675 38.839 1.00 10.83 264 THR A C 1
ATOM 2098 O O . THR A 1 264 ? 20.733 36.031 37.675 1.00 11.53 264 THR A O 1
ATOM 2102 N N . TRP A 1 265 ? 21.648 34.630 39.173 1.00 10.96 265 TRP A N 1
ATOM 2103 C CA . TRP A 1 265 ? 22.321 33.808 38.194 1.00 10.56 265 TRP A CA 1
ATOM 2104 C C . TRP A 1 265 ? 21.324 33.231 37.203 1.00 10.33 265 TRP A C 1
ATOM 2105 O O . TRP A 1 265 ? 21.524 33.242 35.980 1.00 11.69 265 TRP A O 1
ATOM 2116 N N . TYR A 1 266 ? 20.247 32.666 37.716 1.00 10.60 266 TYR A N 1
ATOM 2117 C CA . TYR A 1 266 ? 19.264 31.919 36.941 1.00 10.25 266 TYR A CA 1
ATOM 2118 C C . TYR A 1 266 ? 18.526 32.848 35.985 1.00 10.19 266 TYR A C 1
ATOM 2119 O O . TYR A 1 266 ? 18.341 32.529 34.800 1.00 11.18 266 TYR A O 1
ATOM 2128 N N . SER A 1 267 ? 18.085 33.993 36.463 1.00 9.80 267 SER A N 1
ATOM 2129 C CA . SER A 1 267 ? 17.425 34.994 35.655 1.00 9.51 267 SER A CA 1
ATOM 2130 C C . SER A 1 267 ? 18.386 35.647 34.687 1.00 9.90 267 SER A C 1
ATOM 2131 O O . SER A 1 267 ? 17.980 35.968 33.548 1.00 10.21 267 SER A O 1
ATOM 2134 N N . ASN A 1 268 ? 19.630 35.853 35.046 1.00 10.08 268 ASN A N 1
ATOM 2135 C CA . ASN A 1 268 ? 20.595 36.410 34.132 1.00 9.74 268 ASN A CA 1
ATOM 2136 C C . ASN A 1 268 ? 20.810 35.527 32.926 1.00 9.92 268 ASN A C 1
ATOM 2137 O O . ASN A 1 268 ? 21.042 36.054 31.824 1.00 10.47 268 ASN A O 1
ATOM 2142 N N . LYS A 1 269 ? 20.745 34.218 33.103 1.00 10.57 269 LYS A N 1
ATOM 2143 C CA . LYS A 1 269 ? 20.943 33.358 31.928 1.00 10.63 269 LYS A CA 1
ATOM 2144 C C . LYS A 1 269 ? 19.916 33.686 30.851 1.00 11.02 269 LYS A C 1
ATOM 2145 O O . LYS A 1 269 ? 20.251 33.627 29.665 1.00 11.57 269 LYS A O 1
ATOM 2151 N N . LEU A 1 270 ? 18.666 33.974 31.244 1.00 11.19 270 LEU A N 1
ATOM 2152 C CA . LEU A 1 270 ? 17.671 34.315 30.236 1.00 11.18 270 LEU A CA 1
ATOM 2153 C C . LEU A 1 270 ? 17.919 35.655 29.572 1.00 11.54 270 LEU A C 1
ATOM 2154 O O . LEU A 1 270 ? 17.727 35.815 28.348 1.00 12.40 270 LEU A O 1
ATOM 2159 N N . LEU A 1 271 ? 18.361 36.650 30.329 1.00 11.14 271 LEU A N 1
ATOM 2160 C CA . LEU A 1 271 ? 18.686 37.952 29.729 1.00 11.51 271 LEU A CA 1
ATOM 2161 C C . LEU A 1 271 ? 19.748 37.783 28.662 1.00 11.51 271 LEU A C 1
ATOM 2162 O O . LEU A 1 271 ? 19.611 38.344 27.578 1.00 12.06 271 LEU A O 1
ATOM 2167 N N . ASN A 1 272 ? 20.786 37.024 28.998 1.00 10.60 272 ASN A N 1
ATOM 2168 C CA . ASN A 1 272 ? 21.891 36.865 28.045 1.00 11.46 272 ASN A CA 1
ATOM 2169 C C . ASN A 1 272 ? 21.492 35.981 26.878 1.00 10.25 272 ASN A C 1
ATOM 2170 O O . ASN A 1 272 ? 21.945 36.244 25.765 1.00 11.27 272 ASN A O 1
ATOM 2175 N N . HIS A 1 273 ? 20.655 34.985 27.096 1.00 10.33 273 HIS A N 1
ATOM 2176 C CA . HIS A 1 273 ? 20.114 34.116 26.056 1.00 10.03 273 HIS A CA 1
ATOM 2177 C C . HIS A 1 273 ? 19.395 34.954 25.002 1.00 10.47 273 HIS A C 1
ATOM 2178 O O . HIS A 1 273 ? 19.626 34.871 23.797 1.00 11.34 273 HIS A O 1
ATOM 2185 N N . GLY A 1 274 ? 18.465 35.777 25.493 1.00 9.87 274 GLY A N 1
ATOM 2186 C CA . GLY A 1 274 ? 17.710 36.625 24.597 1.00 9.95 274 GLY A CA 1
ATOM 2187 C C . GLY A 1 274 ? 18.591 37.611 23.867 1.00 10.08 274 GLY A C 1
ATOM 2188 O O . GLY A 1 274 ? 18.458 37.873 22.672 1.00 10.54 274 GLY A O 1
ATOM 2189 N N . ASP A 1 275 ? 19.548 38.241 24.581 1.00 10.22 275 ASP A N 1
ATOM 2190 C CA . ASP A 1 275 ? 20.405 39.269 23.996 1.00 10.52 275 ASP A CA 1
ATOM 2191 C C . ASP A 1 275 ? 21.248 38.663 22.874 1.00 10.36 275 ASP A C 1
ATOM 2192 O O . ASP A 1 275 ? 21.366 39.234 21.799 1.00 10.81 275 ASP A O 1
ATOM 2197 N N . GLN A 1 276 ? 21.830 37.483 23.133 1.00 10.37 276 GLN A N 1
ATOM 2198 C CA . GLN A 1 276 ? 22.748 36.866 22.169 1.00 11.53 276 GLN A CA 1
ATOM 2199 C C . GLN A 1 276 ? 21.992 36.363 20.966 1.00 11.26 276 GLN A C 1
ATOM 2200 O O . GLN A 1 276 ? 22.473 36.448 19.821 1.00 13.95 276 GLN A O 1
ATOM 2206 N N . ILE A 1 277 ? 20.801 35.825 21.123 1.00 10.74 277 ILE A N 1
ATOM 2207 C CA . ILE A 1 277 ? 20.041 35.343 19.982 1.00 10.11 277 ILE A CA 1
ATOM 2208 C C . ILE A 1 277 ? 19.460 36.519 19.213 1.00 10.46 277 ILE A C 1
ATOM 2209 O O . ILE A 1 277 ? 19.514 36.477 17.973 1.00 10.90 277 ILE A O 1
ATOM 2214 N N . LEU A 1 278 ? 19.024 37.557 19.878 1.00 10.19 278 LEU A N 1
ATOM 2215 C CA . LEU A 1 278 ? 18.624 38.759 19.162 1.00 10.91 278 LEU A CA 1
ATOM 2216 C C . LEU A 1 278 ? 19.774 39.397 18.403 1.00 11.11 278 LEU A C 1
ATOM 2217 O O . LEU A 1 278 ? 19.533 39.967 17.322 1.00 11.83 278 LEU A O 1
ATOM 2222 N N . ASP A 1 279 ? 21.030 39.283 18.879 1.00 11.77 279 ASP A N 1
ATOM 2223 C CA . ASP A 1 279 ? 22.153 39.749 18.085 1.00 12.50 279 ASP A CA 1
ATOM 2224 C C . ASP A 1 279 ? 22.137 39.091 16.705 1.00 12.05 279 ASP A C 1
ATOM 2225 O O . ASP A 1 279 ? 22.396 39.708 15.661 1.00 12.66 279 ASP A O 1
ATOM 2230 N N . GLU A 1 280 ? 21.870 37.791 16.691 1.00 11.27 280 GLU A N 1
ATOM 2231 C CA . GLU A 1 280 ? 21.824 37.042 15.437 1.00 10.57 280 GLU A CA 1
ATOM 2232 C C . GLU A 1 280 ? 20.632 37.413 14.592 1.00 10.73 280 GLU A C 1
ATOM 2233 O O . GLU A 1 280 ? 20.719 37.449 13.353 1.00 11.11 280 GLU A O 1
ATOM 2239 N N . ALA A 1 281 ? 19.508 37.700 15.217 1.00 10.96 281 ALA A N 1
ATOM 2240 C CA . ALA A 1 281 ? 18.321 38.118 14.457 1.00 11.01 281 ALA A CA 1
ATOM 2241 C C . ALA A 1 281 ? 18.552 39.460 13.809 1.00 11.55 281 ALA A C 1
ATOM 2242 O O . ALA A 1 281 ? 18.151 39.665 12.640 1.00 12.44 281 ALA A O 1
ATOM 2244 N N . ASN A 1 282 ? 19.173 40.412 14.498 1.00 11.73 282 ASN A N 1
ATOM 2245 C CA . ASN A 1 282 ? 19.461 41.692 13.879 1.00 12.24 282 ASN A CA 1
ATOM 2246 C C . ASN A 1 282 ? 20.390 41.472 12.699 1.00 12.21 282 ASN A C 1
ATOM 2247 O O . ASN A 1 282 ? 20.216 42.195 11.689 1.00 14.99 282 ASN A O 1
ATOM 2256 N N . LYS A 1 283 ? 21.381 40.632 12.784 1.00 11.86 283 LYS A N 1
ATOM 2257 C CA . LYS A 1 283 ? 22.274 40.357 11.661 1.00 12.29 283 LYS A CA 1
ATOM 2258 C C . LYS A 1 283 ? 21.481 39.723 10.519 1.00 12.32 283 LYS A C 1
ATOM 2259 O O . LYS A 1 283 ? 21.611 40.138 9.362 1.00 13.72 283 LYS A O 1
ATOM 2265 N N . ALA A 1 284 ? 20.652 38.723 10.819 1.00 11.38 284 ALA A N 1
ATOM 2266 C CA . ALA A 1 284 ? 19.934 38.009 9.780 1.00 11.77 284 ALA A CA 1
ATOM 2267 C C . ALA A 1 284 ? 19.009 38.925 8.999 1.00 11.71 284 ALA A C 1
ATOM 2268 O O . ALA A 1 284 ? 18.876 38.786 7.790 1.00 12.62 284 ALA A O 1
ATOM 2270 N N . PHE A 1 285 ? 18.321 39.831 9.689 1.00 11.34 285 PHE A N 1
ATOM 2271 C CA . PHE A 1 285 ? 17.284 40.664 9.099 1.00 11.70 285 PHE A CA 1
ATOM 2272 C C . PHE A 1 285 ? 17.712 42.085 8.849 1.00 11.85 285 PHE A C 1
ATOM 2273 O O . PHE A 1 285 ? 16.892 42.942 8.505 1.00 12.62 285 PHE A O 1
ATOM 2281 N N . LEU A 1 286 ? 19.002 42.367 8.956 1.00 12.15 286 LEU A N 1
ATOM 2282 C CA . LEU A 1 286 ? 19.524 43.714 8.749 1.00 12.86 286 LEU A CA 1
ATOM 2283 C C . LEU A 1 286 ? 19.054 44.289 7.440 1.00 12.90 286 LEU A C 1
ATOM 2284 O O . LEU A 1 286 ? 19.182 43.627 6.397 1.00 14.37 286 LEU A O 1
ATOM 2289 N N . GLY A 1 287 ? 18.490 45.488 7.487 1.00 14.22 287 GLY A N 1
ATOM 2290 C CA . GLY A 1 287 ? 18.035 46.231 6.321 1.00 16.28 287 GLY A CA 1
ATOM 2291 C C . GLY A 1 287 ? 16.642 45.850 5.851 1.00 15.43 287 GLY A C 1
ATOM 2292 O O . GLY A 1 287 ? 16.058 46.489 4.958 1.00 19.17 287 GLY A O 1
ATOM 2293 N N . CYS A 1 288 ? 16.032 44.781 6.375 1.00 13.80 288 CYS A N 1
ATOM 2294 C CA . CYS A 1 288 ? 14.678 44.392 6.005 1.00 14.53 288 CYS A CA 1
ATOM 2295 C C . CYS A 1 288 ? 13.642 45.292 6.689 1.00 15.43 288 CYS A C 1
ATOM 2296 O O . CYS A 1 288 ? 13.884 45.711 7.837 1.00 15.11 288 CYS A O 1
ATOM 2299 N N . LYS A 1 289 ? 12.523 45.509 6.017 1.00 16.95 289 LYS A N 1
ATOM 2300 C CA . LYS A 1 289 ? 11.501 46.376 6.653 1.00 19.05 289 LYS A CA 1
ATOM 2301 C C . LYS A 1 289 ? 10.608 45.476 7.503 1.00 16.95 289 LYS A C 1
ATOM 2302 O O . LYS A 1 289 ? 9.525 45.018 7.156 1.00 20.70 289 LYS A O 1
ATOM 2308 N N . VAL A 1 290 ? 11.161 45.161 8.664 1.00 13.59 290 VAL A N 1
ATOM 2309 C CA . VAL A 1 290 ? 10.535 44.350 9.703 1.00 12.67 290 VAL A CA 1
ATOM 2310 C C . VAL A 1 290 ? 10.993 44.887 11.037 1.00 13.26 290 VAL A C 1
ATOM 2311 O O . VAL A 1 290 ? 12.092 45.464 11.105 1.00 15.46 290 VAL A O 1
ATOM 2315 N N . LYS A 1 291 ? 10.200 44.613 12.041 1.00 12.89 291 LYS A N 1
ATOM 2316 C CA . LYS A 1 291 ? 10.662 44.754 13.412 1.00 12.95 291 LYS A CA 1
ATOM 2317 C C . LYS A 1 291 ? 10.940 43.389 14.015 1.00 12.11 291 LYS A C 1
ATOM 2318 O O . LYS A 1 291 ? 10.358 42.406 13.564 1.00 15.23 291 LYS A O 1
ATOM 2324 N N . LEU A 1 292 ? 11.772 43.348 15.033 1.00 10.01 292 LEU A N 1
ATOM 2325 C CA . LEU A 1 292 ? 12.000 42.184 15.850 1.00 9.46 292 LEU A CA 1
ATOM 2326 C C . LEU A 1 292 ? 11.132 42.218 17.102 1.00 9.22 292 LEU A C 1
ATOM 2327 O O . LEU A 1 292 ? 10.832 43.312 17.599 1.00 10.42 292 LEU A O 1
ATOM 2332 N N . ALA A 1 293 ? 10.771 41.052 17.590 1.00 9.76 293 ALA A N 1
ATOM 2333 C CA . ALA A 1 293 ? 9.976 40.896 18.797 1.00 9.18 293 ALA A CA 1
ATOM 2334 C C . ALA A 1 293 ? 10.430 39.667 19.553 1.00 8.87 293 ALA A C 1
ATOM 2335 O O . ALA A 1 293 ? 10.968 38.724 18.971 1.00 9.76 293 ALA A O 1
ATOM 2337 N N . ILE A 1 294 ? 10.113 39.653 20.863 1.00 8.95 294 ILE A N 1
ATOM 2338 C CA . ILE A 1 294 ? 10.191 38.433 21.663 1.00 9.03 294 ILE A CA 1
ATOM 2339 C C . ILE A 1 294 ? 8.882 38.270 22.409 1.00 9.02 294 ILE A C 1
ATOM 2340 O O . ILE A 1 294 ? 8.099 39.241 22.542 1.00 10.04 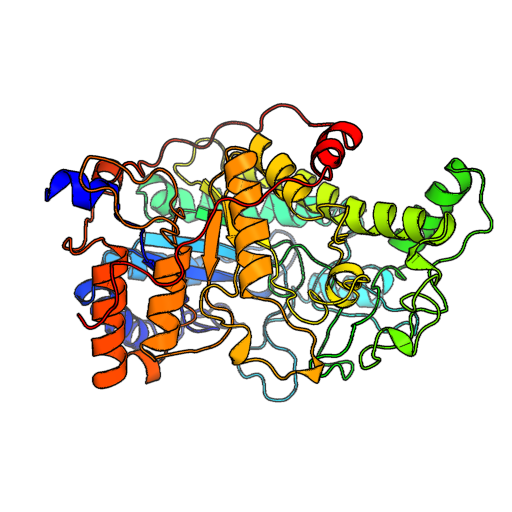294 ILE A O 1
ATOM 2345 N N . LYS A 1 295 ? 8.650 37.062 22.904 1.00 9.22 295 LYS A N 1
ATOM 2346 C CA . LYS A 1 295 ? 7.483 36.752 23.738 1.00 9.19 295 LYS A CA 1
ATOM 2347 C C . LYS A 1 295 ? 7.942 36.548 25.176 1.00 9.42 295 LYS A C 1
ATOM 2348 O O . LYS A 1 295 ? 8.763 35.687 25.468 1.00 9.85 295 LYS A O 1
ATOM 2354 N N . VAL A 1 296 ? 7.361 37.311 26.091 1.00 9.70 296 VAL A N 1
ATOM 2355 C CA . VAL A 1 296 ? 7.550 37.156 27.526 1.00 9.71 296 VAL A CA 1
ATOM 2356 C C . VAL A 1 296 ? 6.314 36.464 28.063 1.00 9.75 296 VAL A C 1
ATOM 2357 O O . VAL A 1 296 ? 5.181 36.850 27.746 1.00 10.53 296 VAL A O 1
ATOM 2361 N N . SER A 1 297 ? 6.489 35.405 28.853 1.00 10.64 297 SER A N 1
ATOM 2362 C CA . SER A 1 297 ? 5.372 34.662 29.400 1.00 11.52 297 SER A CA 1
ATOM 2363 C C . SER A 1 297 ? 4.694 35.404 30.523 1.00 10.37 297 SER A C 1
ATOM 2364 O O . SER A 1 297 ? 5.367 36.118 31.269 1.00 10.71 297 SER A O 1
ATOM 2367 N N . GLY A 1 298 ? 3.387 35.222 30.679 1.00 11.23 298 GLY A N 1
ATOM 2368 C CA . GLY A 1 298 ? 2.623 35.844 31.734 1.00 11.10 298 GLY A CA 1
ATOM 2369 C C . GLY A 1 298 ? 2.315 34.902 32.853 1.00 11.07 298 GLY A C 1
ATOM 2370 O O . GLY A 1 298 ? 1.416 34.077 32.780 1.00 13.96 298 GLY A O 1
ATOM 2371 N N . ILE A 1 299 ? 3.161 34.989 33.891 1.00 10.75 299 ILE A N 1
ATOM 2372 C CA . ILE A 1 299 ? 3.093 34.074 35.027 1.00 11.28 299 ILE A CA 1
ATOM 2373 C C . ILE A 1 299 ? 2.436 34.824 36.185 1.00 11.15 299 ILE A C 1
ATOM 2374 O O . ILE A 1 299 ? 3.095 35.459 36.991 1.00 11.83 299 ILE A O 1
ATOM 2379 N N . HIS A 1 300 ? 1.108 34.778 36.193 1.00 11.32 300 HIS A N 1
ATOM 2380 C CA . HIS A 1 300 ? 0.331 35.646 37.098 1.00 11.86 300 HIS A CA 1
ATOM 2381 C C . HIS A 1 300 ? 0.068 34.972 38.446 1.00 10.79 300 HIS A C 1
ATOM 2382 O O . HIS A 1 300 ? -0.324 35.696 39.364 1.00 11.84 300 HIS A O 1
ATOM 2389 N N . TRP A 1 301 ? 0.200 33.671 38.524 1.00 11.30 301 TRP A N 1
ATOM 2390 C CA . TRP A 1 301 ? -0.082 32.950 39.773 1.00 11.68 301 TRP A CA 1
ATOM 2391 C C . TRP A 1 301 ? 1.075 33.214 40.739 1.00 12.89 301 TRP A C 1
ATOM 2392 O O . TRP A 1 301 ? 2.255 33.221 40.333 1.00 12.62 301 TRP A O 1
ATOM 2403 N N . TRP A 1 302 ? 0.767 33.463 41.998 1.00 11.99 302 TRP A N 1
ATOM 2404 C CA . TRP A 1 302 ? 1.618 33.861 43.087 1.00 11.77 302 TRP A CA 1
ATOM 2405 C C . TRP A 1 302 ? 2.151 35.286 42.924 1.00 12.00 302 TRP A C 1
ATOM 2406 O O . TRP A 1 302 ? 2.985 35.724 43.709 1.00 12.52 302 TRP A O 1
ATOM 2417 N N . TYR A 1 303 ? 1.682 36.069 41.933 1.00 11.72 303 TYR A N 1
ATOM 2418 C CA . TYR A 1 303 ? 2.132 37.450 41.836 1.00 11.38 303 TYR A CA 1
ATOM 2419 C C . TYR A 1 303 ? 1.766 38.236 43.093 1.00 11.89 303 TYR A C 1
ATOM 2420 O O . TYR A 1 303 ? 2.452 39.200 43.461 1.00 12.61 303 TYR A O 1
ATOM 2429 N N . LYS A 1 304 ? 0.668 37.853 43.742 1.00 12.37 304 LYS A N 1
ATOM 2430 C CA . LYS A 1 304 ? 0.149 38.594 44.900 1.00 13.18 304 LYS A CA 1
ATOM 2431 C C . LYS A 1 304 ? 0.765 38.164 46.226 1.00 14.89 304 LYS A C 1
ATOM 2432 O O . LYS A 1 304 ? 0.319 38.653 47.259 1.00 18.25 304 LYS A O 1
ATOM 2438 N N . VAL A 1 305 ? 1.776 37.324 46.276 1.00 13.44 305 VAL A N 1
ATOM 2439 C CA . VAL A 1 305 ? 2.503 37.025 47.494 1.00 13.01 305 VAL A CA 1
ATOM 2440 C C . VAL A 1 305 ? 3.955 37.466 47.301 1.00 12.56 305 VAL A C 1
ATOM 2441 O O . VAL A 1 305 ? 4.442 37.607 46.192 1.00 13.01 305 VAL A O 1
ATOM 2445 N N . GLU A 1 306 ? 4.668 37.658 48.426 1.00 12.54 306 GLU A N 1
ATOM 2446 C CA . GLU A 1 306 ? 5.910 38.397 48.344 1.00 14.23 306 GLU A CA 1
ATOM 2447 C C . GLU A 1 306 ? 6.964 37.541 47.634 1.00 11.60 306 GLU A C 1
ATOM 2448 O O . GLU A 1 306 ? 7.956 38.122 47.143 1.00 13.61 306 GLU A O 1
ATOM 2454 N N . ASN A 1 307 ? 6.828 36.234 47.593 1.00 11.77 307 ASN A N 1
ATOM 2455 C CA . ASN A 1 307 ? 7.828 35.377 46.984 1.00 11.54 307 ASN A CA 1
ATOM 2456 C C . ASN A 1 307 ? 7.681 35.216 45.457 1.00 11.36 307 ASN A C 1
ATOM 2457 O O . ASN A 1 307 ? 8.654 34.747 44.856 1.00 11.10 307 ASN A O 1
ATOM 2462 N N . HIS A 1 308 ? 6.525 35.562 44.873 1.00 10.85 308 HIS A N 1
ATOM 2463 C CA . HIS A 1 308 ? 6.373 35.494 43.429 1.00 10.49 308 HIS A CA 1
ATOM 2464 C C . HIS A 1 308 ? 6.882 34.161 42.895 1.00 10.35 308 HIS A C 1
ATOM 2465 O O . HIS A 1 308 ? 7.624 34.088 41.897 1.00 11.00 308 HIS A O 1
ATOM 2472 N N . ALA A 1 309 ? 6.563 33.038 43.516 1.00 10.94 309 ALA A N 1
ATOM 2473 C CA . ALA A 1 309 ? 7.343 31.822 43.342 1.00 10.09 309 ALA A CA 1
ATOM 2474 C C . ALA A 1 309 ? 7.298 31.314 41.905 1.00 10.43 309 ALA A C 1
ATOM 2475 O O . ALA A 1 309 ? 8.328 30.842 41.419 1.00 10.58 309 ALA A O 1
ATOM 2477 N N . ALA A 1 310 ? 6.140 31.385 41.273 1.00 10.46 310 ALA A N 1
ATOM 2478 C CA . ALA A 1 310 ? 6.036 30.859 39.895 1.00 10.54 310 ALA A CA 1
ATOM 2479 C C . ALA A 1 310 ? 6.800 31.709 38.913 1.00 10.30 310 ALA A C 1
ATOM 2480 O O . ALA A 1 310 ? 7.372 31.184 37.931 1.00 10.65 310 ALA A O 1
ATOM 2482 N N . GLU A 1 311 ? 6.825 33.032 39.110 1.00 9.71 311 GLU A N 1
ATOM 2483 C CA . GLU A 1 311 ? 7.699 33.878 38.258 1.00 10.00 311 GLU A CA 1
ATOM 2484 C C . GLU A 1 311 ? 9.125 33.456 38.420 1.00 9.68 311 GLU A C 1
ATOM 2485 O O . GLU A 1 311 ? 9.896 33.288 37.469 1.00 10.95 311 GLU A O 1
ATOM 2491 N N . LEU A 1 312 ? 9.551 33.274 39.676 1.00 10.40 312 LEU A N 1
ATOM 2492 C CA . LEU A 1 312 ? 10.934 32.910 39.976 1.00 9.98 312 LEU A CA 1
ATOM 2493 C C . LEU A 1 312 ? 11.309 31.597 39.363 1.00 10.05 312 LEU A C 1
ATOM 2494 O O . LEU A 1 312 ? 12.385 31.526 38.757 1.00 10.83 312 LEU A O 1
ATOM 2499 N N . THR A 1 313 ? 10.497 30.550 39.461 1.00 10.23 313 THR A N 1
ATOM 2500 C CA . THR A 1 313 ? 10.920 29.284 38.823 1.00 10.31 313 THR A CA 1
ATOM 2501 C C . THR A 1 313 ? 10.919 29.399 37.291 1.00 9.89 313 THR A C 1
ATOM 2502 O O . THR A 1 313 ? 11.678 28.679 36.626 1.00 11.16 313 THR A O 1
ATOM 2506 N N . ALA A 1 314 ? 10.094 30.254 36.728 1.00 10.28 314 ALA A N 1
ATOM 2507 C CA . ALA A 1 314 ? 10.077 30.499 35.271 1.00 10.80 314 ALA A CA 1
ATOM 2508 C C . ALA A 1 314 ? 11.336 31.248 34.832 1.00 10.84 314 ALA A C 1
ATOM 2509 O O . ALA A 1 314 ? 11.632 31.274 33.603 1.00 11.08 314 ALA A O 1
ATOM 2511 N N . GLY A 1 315 ? 12.033 31.921 35.707 1.00 10.83 315 GLY A N 1
ATOM 2512 C CA . GLY A 1 315 ? 13.232 32.691 35.422 1.00 10.11 315 GLY A CA 1
ATOM 2513 C C . GLY A 1 315 ? 13.077 34.186 35.436 1.00 9.46 315 GLY A C 1
ATOM 2514 O O . GLY A 1 315 ? 14.013 34.897 35.062 1.00 10.38 315 GLY A O 1
ATOM 2515 N N . TYR A 1 316 ? 11.917 34.673 35.885 1.00 10.16 316 TYR A N 1
ATOM 2516 C CA . TYR A 1 316 ? 11.690 36.113 36.025 1.00 10.12 316 TYR A CA 1
ATOM 2517 C C . TYR A 1 316 ? 11.872 36.467 37.508 1.00 9.75 316 TYR A C 1
ATOM 2518 O O . TYR A 1 316 ? 11.012 36.122 38.331 1.00 10.13 316 TYR A O 1
ATOM 2527 N N . TYR A 1 317 ? 13.004 37.095 37.812 1.00 10.21 317 TYR A N 1
ATOM 2528 C CA . TYR A 1 317 ? 13.324 37.363 39.215 1.00 10.34 317 TYR A CA 1
ATOM 2529 C C . TYR A 1 317 ? 12.663 38.681 39.649 1.00 9.64 317 TYR A C 1
ATOM 2530 O O . TYR A 1 317 ? 13.291 39.729 39.751 1.00 10.15 317 TYR A O 1
ATOM 2539 N N . ASN A 1 318 ? 11.351 38.559 39.812 1.00 10.08 318 ASN A N 1
ATOM 2540 C CA . ASN A 1 318 ? 10.465 39.694 40.027 1.00 10.50 318 ASN A CA 1
ATOM 2541 C C . ASN A 1 318 ? 9.887 39.585 41.450 1.00 10.09 318 ASN A C 1
ATOM 2542 O O . ASN A 1 318 ? 9.204 38.617 41.743 1.00 11.82 318 ASN A O 1
ATOM 2547 N N . LEU A 1 319 ? 10.182 40.592 42.239 1.00 10.90 319 LEU A N 1
ATOM 2548 C CA . LEU A 1 319 ? 9.690 40.662 43.606 1.00 11.16 319 LEU A CA 1
ATOM 2549 C C . LEU A 1 319 ? 9.029 41.994 43.807 1.00 13.09 319 LEU A C 1
ATOM 2550 O O . LEU A 1 319 ? 9.065 42.880 42.949 1.00 16.30 319 LEU A O 1
ATOM 2555 N N . ASN A 1 320 ? 8.454 42.273 44.970 1.00 13.31 320 ASN A N 1
ATOM 2556 C CA . ASN A 1 320 ? 7.830 43.565 45.172 1.00 14.51 320 ASN A CA 1
ATOM 2557 C C . ASN A 1 320 ? 8.824 44.694 45.214 1.00 15.12 320 ASN A C 1
ATOM 2558 O O . ASN A 1 320 ? 8.511 45.859 44.975 1.00 20.69 320 ASN A O 1
ATOM 2563 N N . ASP A 1 321 ? 10.109 44.367 45.487 1.00 14.72 321 ASP A N 1
ATOM 2564 C CA . ASP A 1 321 ? 11.198 45.316 45.599 1.00 13.98 321 ASP A CA 1
ATOM 2565 C C . ASP A 1 321 ? 12.315 45.032 44.597 1.00 12.07 321 ASP A C 1
ATOM 2566 O O . ASP A 1 321 ? 13.423 45.527 44.756 1.00 13.78 321 ASP A O 1
ATOM 2571 N N . ARG A 1 322 ? 12.006 44.279 43.525 1.00 11.51 322 ARG A N 1
ATOM 2572 C CA . ARG A 1 322 ? 13.000 44.001 42.489 1.00 11.00 322 ARG A CA 1
ATOM 2573 C C . ARG A 1 322 ? 12.240 43.783 41.183 1.00 10.54 322 ARG A C 1
ATOM 2574 O O . ARG A 1 322 ? 11.473 42.836 41.079 1.00 11.64 322 ARG A O 1
ATOM 2582 N N . ASP A 1 323 ? 12.421 44.679 40.192 1.00 10.40 323 ASP A N 1
ATOM 2583 C CA . ASP A 1 323 ? 11.689 44.580 38.937 1.00 10.54 323 ASP A CA 1
ATOM 2584 C C . ASP A 1 323 ? 12.388 43.566 38.035 1.00 9.65 323 ASP A C 1
ATOM 2585 O O . ASP A 1 323 ? 13.500 43.839 37.568 1.00 10.76 323 ASP A O 1
ATOM 2590 N N . GLY A 1 324 ? 11.779 42.405 37.838 1.00 9.75 324 GLY A N 1
ATOM 2591 C CA . GLY A 1 324 ? 12.381 41.371 37.020 1.00 10.34 324 GLY A CA 1
ATOM 2592 C C . GLY A 1 324 ? 12.056 41.476 35.539 1.00 9.98 324 GLY A C 1
ATOM 2593 O O . GLY A 1 324 ? 12.545 40.657 34.748 1.00 10.87 324 GLY A O 1
ATOM 2594 N N . TYR A 1 325 ? 11.220 42.435 35.157 1.00 9.49 325 TYR A N 1
ATOM 2595 C CA . TYR A 1 325 ? 10.840 42.579 33.750 1.00 10.17 325 TYR A CA 1
ATOM 2596 C C . TYR A 1 325 ? 11.473 43.773 33.079 1.00 9.72 325 TYR A C 1
ATOM 2597 O O . TYR A 1 325 ? 11.788 43.736 31.871 1.00 11.05 325 TYR A O 1
ATOM 2606 N N . ARG A 1 326 ? 11.657 44.889 33.776 1.00 9.81 326 ARG A N 1
ATOM 2607 C CA . ARG A 1 326 ? 12.237 46.056 33.182 1.00 9.89 326 ARG A CA 1
ATOM 2608 C C . ARG A 1 326 ? 13.644 45.753 32.667 1.00 9.71 326 ARG A C 1
ATOM 2609 O O . ARG A 1 326 ? 14.010 46.343 31.617 1.00 10.12 326 ARG A O 1
ATOM 2617 N N . PRO A 1 327 ? 14.471 44.917 33.272 1.00 10.08 327 PRO A N 1
ATOM 2618 C CA . PRO A 1 327 ? 15.746 44.530 32.646 1.00 10.40 327 PRO A CA 1
ATOM 2619 C C . PRO A 1 327 ? 15.558 43.873 31.270 1.00 9.83 327 PRO A C 1
ATOM 2620 O O . PRO A 1 327 ? 16.411 44.055 30.379 1.00 10.36 327 PRO A O 1
ATOM 2624 N N . ILE A 1 328 ? 14.497 43.086 31.116 1.00 10.08 328 ILE A N 1
ATOM 2625 C CA . ILE A 1 328 ? 14.220 42.499 29.808 1.00 10.38 328 ILE A CA 1
ATOM 2626 C C . ILE A 1 328 ? 13.937 43.614 28.817 1.00 9.48 328 ILE A C 1
ATOM 2627 O O . ILE A 1 328 ? 14.443 43.614 27.690 1.00 10.13 328 ILE A O 1
ATOM 2632 N N . ALA A 1 329 ? 13.080 44.566 29.182 1.00 9.42 329 ALA A N 1
ATOM 2633 C CA . ALA A 1 329 ? 12.791 45.684 28.304 1.00 10.01 329 ALA A CA 1
ATOM 2634 C C . ALA A 1 329 ? 14.058 46.438 27.904 1.00 10.14 329 ALA A C 1
ATOM 2635 O O . ALA A 1 329 ? 14.262 46.832 26.770 1.00 10.34 329 ALA A O 1
ATOM 2637 N N . ARG A 1 330 ? 14.919 46.690 28.886 1.00 10.05 330 ARG A N 1
ATOM 2638 C CA . ARG A 1 330 ? 16.169 47.405 28.627 1.00 10.74 330 ARG A CA 1
ATOM 2639 C C . ARG A 1 330 ? 17.047 46.614 27.639 1.00 10.18 330 ARG A C 1
ATOM 2640 O O . ARG A 1 330 ? 17.657 47.184 26.726 1.00 11.55 330 ARG A O 1
ATOM 2648 N N . MET A 1 331 ? 17.104 45.303 27.820 1.00 10.50 331 MET A N 1
ATOM 2649 C CA . MET A 1 331 ? 17.859 44.481 26.880 1.00 10.58 331 MET A CA 1
ATOM 2650 C C . MET A 1 331 ? 17.301 44.593 25.481 1.00 10.07 331 MET A C 1
ATOM 2651 O O . MET A 1 331 ? 18.048 44.640 24.503 1.00 11.55 331 MET A O 1
ATOM 2656 N N . LEU A 1 332 ? 15.974 44.627 25.351 1.00 10.00 332 LEU A N 1
ATOM 2657 C CA . LEU A 1 332 ? 15.328 44.711 24.044 1.00 10.03 332 LEU A CA 1
ATOM 2658 C C . LEU A 1 332 ? 15.641 46.022 23.345 1.00 10.86 332 LEU A C 1
ATOM 2659 O O . LEU A 1 332 ? 15.669 46.088 22.100 1.00 11.71 332 LEU A O 1
ATOM 2664 N N . SER A 1 333 ? 15.865 47.070 24.122 1.00 11.91 333 SER A N 1
ATOM 2665 C CA . SER A 1 333 ? 16.063 48.401 23.537 1.00 12.23 333 SER A CA 1
ATOM 2666 C C . SER A 1 333 ? 17.222 48.434 22.553 1.00 12.29 333 SER A C 1
ATOM 2667 O O . SER A 1 333 ? 17.100 49.060 21.504 1.00 14.30 333 SER A O 1
ATOM 2672 N N . ARG A 1 334 ? 18.341 47.777 22.843 1.00 13.44 334 ARG A N 1
ATOM 2673 C CA . ARG A 1 334 ? 19.467 47.871 21.930 1.00 15.32 334 ARG A CA 1
ATOM 2674 C C . ARG A 1 334 ? 19.168 47.138 20.619 1.00 15.06 334 ARG A C 1
ATOM 2675 O O . ARG A 1 334 ? 19.834 47.371 19.627 1.00 18.34 334 ARG A O 1
ATOM 2683 N N . HIS A 1 335 ? 18.184 46.226 20.596 1.00 13.01 335 HIS A N 1
ATOM 2684 C CA . HIS A 1 335 ? 17.779 45.510 19.382 1.00 12.45 335 HIS A CA 1
ATOM 2685 C C . HIS A 1 335 ? 16.617 46.182 18.712 1.00 12.73 335 HIS A C 1
ATOM 2686 O O . HIS A 1 335 ? 16.125 45.719 17.698 1.00 14.31 335 HIS A O 1
ATOM 2693 N N . HIS A 1 336 ? 16.131 47.316 19.245 1.00 12.91 336 HIS A N 1
ATOM 2694 C CA . HIS A 1 336 ? 14.974 48.028 18.705 1.00 14.57 336 HIS A CA 1
ATOM 2695 C C . HIS A 1 336 ? 13.753 47.100 18.699 1.00 12.20 336 HIS A C 1
ATOM 2696 O O . HIS A 1 336 ? 12.897 47.266 17.822 1.00 13.55 336 HIS A O 1
ATOM 2703 N N . ALA A 1 337 ? 13.660 46.187 19.632 1.00 12.56 337 ALA A N 1
ATOM 2704 C CA . ALA A 1 337 ? 12.723 45.068 19.577 1.00 11.40 337 ALA A CA 1
ATOM 2705 C C . ALA A 1 337 ? 11.473 45.311 20.431 1.00 10.68 337 ALA A C 1
ATOM 2706 O O . ALA A 1 337 ? 11.486 46.048 21.421 1.00 13.24 337 ALA A O 1
ATOM 2708 N N . ILE A 1 338 ? 10.403 44.662 20.034 1.00 9.77 338 ILE A N 1
ATOM 2709 C CA . ILE A 1 338 ? 9.103 44.712 20.696 1.00 9.79 338 ILE A CA 1
ATOM 2710 C C . ILE A 1 338 ? 9.050 43.657 21.790 1.00 9.01 338 ILE A C 1
ATOM 2711 O O . ILE A 1 338 ? 9.399 42.514 21.570 1.00 10.23 338 ILE A O 1
ATOM 2716 N N . LEU A 1 339 ? 8.521 44.068 22.955 1.00 9.30 339 LEU A N 1
ATOM 2717 C CA . LEU A 1 339 ? 8.177 43.124 24.016 1.00 9.64 339 LEU A CA 1
ATOM 2718 C C . LEU A 1 339 ? 6.730 42.688 23.795 1.00 9.33 339 LEU A C 1
ATOM 2719 O O . LEU A 1 339 ? 5.842 43.516 24.014 1.00 9.75 339 LEU A O 1
ATOM 2724 N N . ASN A 1 340 ? 6.524 41.444 23.385 1.00 9.22 340 ASN A N 1
ATOM 2725 C CA . ASN A 1 340 ? 5.171 40.918 23.225 1.00 9.32 340 ASN A CA 1
ATOM 2726 C C . ASN A 1 340 ? 4.799 40.150 24.483 1.00 8.80 340 ASN A C 1
ATOM 2727 O O . ASN A 1 340 ? 5.404 39.129 24.789 1.00 10.24 340 ASN A O 1
ATOM 2732 N N . PHE A 1 341 ? 3.792 40.651 25.211 1.00 9.45 341 PHE A N 1
ATOM 2733 C CA . PHE A 1 341 ? 3.319 40.103 26.453 1.00 9.15 341 PHE A CA 1
ATOM 2734 C C . PHE A 1 341 ? 1.972 39.385 26.269 1.00 10.34 341 PHE A C 1
ATOM 2735 O O . PHE A 1 341 ? 1.605 38.972 25.152 1.00 11.31 341 PHE A O 1
ATOM 2743 N N . THR A 1 342 ? 1.236 39.192 27.350 1.00 11.70 342 THR A N 1
ATOM 2744 C CA . THR A 1 342 ? 0.018 38.350 27.346 1.00 11.85 342 THR A CA 1
ATOM 2745 C C . THR A 1 342 ? -0.814 38.723 28.555 1.00 11.34 342 THR A C 1
ATOM 2746 O O . THR A 1 342 ? -0.544 39.703 29.248 1.00 13.14 342 THR A O 1
ATOM 2750 N N . CYS A 1 343 ? -1.858 37.933 28.774 1.00 11.71 343 CYS A N 1
ATOM 2751 C CA . CYS A 1 343 ? -2.843 38.158 29.836 1.00 11.91 343 CYS A CA 1
ATOM 2752 C C . CYS A 1 343 ? -3.609 39.448 29.665 1.00 11.98 343 CYS A C 1
ATOM 2753 O O . CYS A 1 343 ? -4.226 39.988 30.601 1.00 12.69 343 CYS A O 1
ATOM 2756 N N . LEU A 1 344 ? -3.650 39.985 28.449 1.00 12.16 344 LEU A N 1
ATOM 2757 C CA . LEU A 1 344 ? -4.321 41.263 28.232 1.00 12.17 344 LEU A CA 1
ATOM 2758 C C . LEU A 1 344 ? -5.837 41.258 28.491 1.00 12.43 344 LEU A C 1
ATOM 2759 O O . LEU A 1 344 ? -6.400 42.360 28.652 1.00 12.70 344 LEU A O 1
ATOM 2764 N N . GLU A 1 345 ? -6.423 40.053 28.473 1.00 12.05 345 GLU A N 1
ATOM 2765 C CA . GLU A 1 345 ? -7.856 39.906 28.629 1.00 13.39 345 GLU A CA 1
ATOM 2766 C C . GLU A 1 345 ? -8.238 39.614 30.072 1.00 13.21 345 GLU A C 1
ATOM 2767 O O . GLU A 1 345 ? -9.439 39.633 30.340 1.00 14.08 345 GLU A O 1
ATOM 2773 N N . MET A 1 346 ? -7.262 39.316 30.920 1.00 13.22 346 MET A N 1
ATOM 2774 C CA . MET A 1 346 ? -7.620 38.744 32.219 1.00 13.22 346 MET A CA 1
ATOM 2775 C C . MET A 1 346 ? -7.933 39.786 33.276 1.00 13.02 346 MET A C 1
ATOM 2776 O O . MET A 1 346 ? -7.281 40.811 33.356 1.00 14.47 346 MET A O 1
ATOM 2781 N N . ARG A 1 347 ? -8.887 39.423 34.121 1.00 14.10 347 ARG A N 1
ATOM 2782 C CA . ARG A 1 347 ? -9.153 40.154 35.348 1.00 14.93 347 ARG A CA 1
ATOM 2783 C C . ARG A 1 347 ? -8.827 39.298 36.565 1.00 13.12 347 ARG A C 1
ATOM 2784 O O . ARG A 1 347 ? -9.049 38.089 36.530 1.00 15.22 347 ARG A O 1
ATOM 2792 N N . ASP A 1 348 ? -8.321 39.964 37.603 1.00 13.86 348 ASP A N 1
ATOM 2793 C CA . ASP A 1 348 ? -7.971 39.219 38.811 1.00 14.42 348 ASP A CA 1
ATOM 2794 C C . ASP A 1 348 ? -9.128 38.455 39.381 1.00 14.43 348 ASP A C 1
ATOM 2795 O O . ASP A 1 348 ? -8.977 37.360 39.895 1.00 16.38 348 ASP A O 1
ATOM 2800 N N . SER A 1 349 ? -10.301 39.057 39.298 1.00 15.26 349 SER A N 1
ATOM 2801 C CA . SER A 1 349 ? -11.492 38.417 39.862 1.00 19.10 349 SER A CA 1
ATOM 2802 C C . SER A 1 349 ? -11.866 37.116 39.208 1.00 18.13 349 SER A C 1
ATOM 2803 O O . SER A 1 349 ? -12.700 36.384 39.733 1.00 22.03 349 SER A O 1
ATOM 2806 N N . GLU A 1 350 ? -11.331 36.793 38.019 1.00 19.42 350 GLU A N 1
ATOM 2807 C CA . GLU A 1 350 ? -11.581 35.574 37.266 1.00 18.93 350 GLU A CA 1
ATOM 2808 C C . GLU A 1 350 ? -10.756 34.375 37.699 1.00 19.81 350 GLU A C 1
ATOM 2809 O O . GLU A 1 350 ? -11.000 33.258 37.256 1.00 23.35 350 GLU A O 1
ATOM 2815 N N . GLN A 1 351 ? -9.743 34.660 38.532 1.00 18.96 351 GLN A N 1
ATOM 2816 C CA . GLN A 1 351 ? -8.834 33.632 38.981 1.00 20.30 351 GLN A CA 1
ATOM 2817 C C . GLN A 1 351 ? -9.206 33.142 40.379 1.00 18.73 351 GLN A C 1
ATOM 2818 O O . GLN A 1 351 ? -9.706 33.910 41.201 1.00 20.78 351 GLN A O 1
ATOM 2824 N N . PRO A 1 352 ? -8.936 31.903 40.698 1.00 22.03 352 PRO A N 1
ATOM 2825 C CA . PRO A 1 352 ? -9.292 31.411 42.028 1.00 23.28 352 PRO A CA 1
ATOM 2826 C C . PRO A 1 352 ? -8.432 32.108 43.068 1.00 20.14 352 PRO A C 1
ATOM 2827 O O . PRO A 1 352 ? -7.244 32.354 42.868 1.00 18.38 352 PRO A O 1
ATOM 2831 N N . SER A 1 353 ? -9.028 32.417 44.195 1.00 20.81 353 SER A N 1
ATOM 2832 C CA . SER A 1 353 ? -8.366 33.076 45.307 1.00 22.21 353 SER A CA 1
ATOM 2833 C C . SER A 1 353 ? -7.087 32.358 45.707 1.00 20.60 353 SER A C 1
ATOM 2834 O O . SER A 1 353 ? -6.064 32.954 46.032 1.00 21.93 353 SER A O 1
ATOM 2837 N N . ASP A 1 354 ? -7.105 31.040 45.648 1.00 20.54 354 ASP A N 1
ATOM 2838 C CA . ASP A 1 354 ? -5.959 30.301 46.178 1.00 22.24 354 ASP A CA 1
ATOM 2839 C C . ASP A 1 354 ? -4.765 30.414 45.249 1.00 20.31 354 ASP A C 1
ATOM 2840 O O . ASP A 1 354 ? -3.678 29.946 45.619 1.00 22.93 354 ASP A O 1
ATOM 2845 N N . ALA A 1 355 ? -4.874 30.985 44.064 1.00 17.20 355 ALA A N 1
ATOM 2846 C CA . ALA A 1 355 ? -3.772 31.110 43.138 1.00 15.54 355 ALA A CA 1
ATOM 2847 C C . ALA A 1 355 ? -3.002 32.379 43.395 1.00 14.98 355 ALA A C 1
ATOM 2848 O O . ALA A 1 355 ? -1.943 32.562 42.781 1.00 14.89 355 ALA A O 1
ATOM 2850 N N . LYS A 1 356 ? -3.484 33.275 44.258 1.00 15.00 356 LYS A N 1
ATOM 2851 C CA . LYS A 1 356 ? -2.812 34.549 44.528 1.00 14.18 356 LYS A CA 1
ATOM 2852 C C . LYS A 1 356 ? -2.391 35.247 43.235 1.00 13.14 356 LYS A C 1
ATOM 2853 O O . LYS A 1 356 ? -1.242 35.653 43.060 1.00 13.93 356 LYS A O 1
ATOM 2859 N N . SER A 1 357 ? -3.386 35.350 42.342 1.00 14.10 357 SER A N 1
ATOM 2860 C CA . SER A 1 357 ? -3.106 35.686 40.945 1.00 13.12 357 SER A CA 1
ATOM 2861 C C . SER A 1 357 ? -3.342 37.165 40.682 1.00 12.24 357 SER A C 1
ATOM 2862 O O . SER A 1 357 ? -4.403 37.728 41.006 1.00 14.67 357 SER A O 1
ATOM 2867 N N . GLY A 1 358 ? -2.380 37.803 40.020 1.00 11.95 358 GLY A N 1
ATOM 2868 C CA . GLY A 1 358 ? -2.466 39.216 39.729 1.00 12.04 358 GLY A CA 1
ATOM 2869 C C . GLY A 1 358 ? -2.233 39.634 38.302 1.00 11.27 358 GLY A C 1
ATOM 2870 O O . GLY A 1 358 ? -1.356 40.450 38.030 1.00 11.44 358 GLY A O 1
ATOM 2871 N N . PRO A 1 359 ? -2.979 39.062 37.337 1.00 11.51 359 PRO A N 1
ATOM 2872 C CA . PRO A 1 359 ? -2.691 39.390 35.935 1.00 11.10 359 PRO A CA 1
ATOM 2873 C C . PRO A 1 359 ? -2.819 40.868 35.613 1.00 10.81 359 PRO A C 1
ATOM 2874 O O . PRO A 1 359 ? -2.029 41.398 34.816 1.00 11.24 359 PRO A O 1
ATOM 2878 N N . GLN A 1 360 ? -3.790 41.576 36.210 1.00 11.41 360 GLN A N 1
ATOM 2879 C CA . GLN A 1 360 ? -3.947 42.985 35.900 1.00 11.00 360 GLN A CA 1
ATOM 2880 C C . GLN A 1 360 ? -2.728 43.806 36.284 1.00 11.29 360 GLN A C 1
ATOM 2881 O O . GLN A 1 360 ? -2.224 44.636 35.519 1.00 11.86 360 GLN A O 1
ATOM 2887 N N . GLU A 1 361 ? -2.208 43.553 37.464 1.00 11.79 361 GLU A N 1
ATOM 2888 C CA . GLU A 1 361 ? -1.057 44.285 37.999 1.00 11.48 361 GLU A CA 1
ATOM 2889 C C . GLU A 1 361 ? 0.226 43.873 37.285 1.00 10.04 361 GLU A C 1
ATOM 2890 O O . GLU A 1 361 ? 1.098 44.704 37.048 1.00 11.22 361 GLU A O 1
ATOM 2896 N N . LEU A 1 362 ? 0.317 42.596 36.939 1.00 10.45 362 LEU A N 1
ATOM 2897 C CA . LEU A 1 362 ? 1.467 42.095 36.171 1.00 10.78 362 LEU A CA 1
ATOM 2898 C C . LEU A 1 362 ? 1.530 42.756 34.798 1.00 9.86 362 LEU A C 1
ATOM 2899 O O . LEU A 1 362 ? 2.572 43.260 34.381 1.00 10.35 362 LEU A O 1
ATOM 2904 N N . VAL A 1 363 ? 0.403 42.800 34.103 1.00 9.87 363 VAL A N 1
ATOM 2905 C CA . VAL A 1 363 ? 0.319 43.501 32.797 1.00 9.55 363 VAL A CA 1
ATOM 2906 C C . VAL A 1 363 ? 0.743 44.952 32.974 1.00 9.46 363 VAL A C 1
ATOM 2907 O O . VAL A 1 363 ? 1.542 45.514 32.217 1.00 9.84 363 VAL A O 1
ATOM 2911 N N . GLN A 1 364 ? 0.160 45.646 33.983 1.00 10.55 364 GLN A N 1
ATOM 2912 C CA . GLN A 1 364 ? 0.515 47.032 34.226 1.00 10.39 364 GLN A CA 1
ATOM 2913 C C . GLN A 1 364 ? 2.015 47.178 34.454 1.00 10.10 364 GLN A C 1
ATOM 2914 O O . GLN A 1 364 ? 2.623 48.137 33.958 1.00 10.59 364 GLN A O 1
ATOM 2925 N N . GLN A 1 365 ? 2.616 46.276 35.223 1.00 10.02 365 GLN A N 1
ATOM 2926 C CA . GLN A 1 365 ? 4.051 46.342 35.494 1.00 10.20 365 GLN A CA 1
ATOM 2927 C C . GLN A 1 365 ? 4.882 46.195 34.232 1.00 9.23 365 GLN A C 1
ATOM 2928 O O . GLN A 1 365 ? 5.801 46.966 33.962 1.00 10.72 365 GLN A O 1
ATOM 2934 N N . VAL A 1 366 ? 4.541 45.151 33.459 1.00 9.86 366 VAL A N 1
ATOM 2935 C CA . VAL A 1 366 ? 5.370 44.836 32.287 1.00 9.90 366 VAL A CA 1
ATOM 2936 C C . VAL A 1 366 ? 5.248 45.918 31.235 1.00 9.42 366 VAL A C 1
ATOM 2937 O O . VAL A 1 366 ? 6.270 46.382 30.703 1.00 10.26 366 VAL A O 1
ATOM 2941 N N . LEU A 1 367 ? 4.015 46.333 30.918 1.00 9.67 367 LEU A N 1
ATOM 2942 C CA . LEU A 1 367 ? 3.828 47.377 29.930 1.00 9.97 367 LEU A CA 1
ATOM 2943 C C . LEU A 1 367 ? 4.486 48.662 30.372 1.00 10.55 367 LEU A C 1
ATOM 2944 O O . LEU A 1 367 ? 5.152 49.370 29.617 1.00 10.94 367 LEU A O 1
ATOM 2949 N N . SER A 1 368 ? 4.295 49.031 31.668 1.00 10.57 368 SER A N 1
ATOM 2950 C CA . SER A 1 368 ? 4.916 50.238 32.174 1.00 10.33 368 SER A CA 1
ATOM 2951 C C . SER A 1 368 ? 6.433 50.189 32.050 1.00 9.60 368 SER A C 1
ATOM 2952 O O . SER A 1 368 ? 7.030 51.219 31.701 1.00 10.68 368 SER A O 1
ATOM 2955 N N . GLY A 1 369 ? 7.018 49.053 32.360 1.00 9.93 369 GLY A N 1
ATOM 2956 C CA . GLY A 1 369 ? 8.471 48.928 32.242 1.00 10.76 369 GLY A CA 1
ATOM 2957 C C . GLY A 1 369 ? 8.966 49.128 30.825 1.00 10.37 369 GLY A C 1
ATOM 2958 O O . GLY A 1 369 ? 9.976 49.769 30.578 1.00 11.05 369 GLY A O 1
ATOM 2959 N N . GLY A 1 370 ? 8.211 48.572 29.859 1.00 10.60 370 GLY A N 1
ATOM 2960 C CA . GLY A 1 370 ? 8.565 48.799 28.451 1.00 10.45 370 GLY A CA 1
ATOM 2961 C C . GLY A 1 370 ? 8.508 50.269 28.088 1.00 9.90 370 GLY A C 1
ATOM 2962 O O . GLY A 1 370 ? 9.437 50.824 27.504 1.00 10.98 370 GLY A O 1
ATOM 2963 N N . TRP A 1 371 ? 7.401 50.919 28.470 1.00 10.60 371 TRP A N 1
ATOM 2964 C CA . TRP A 1 371 ? 7.270 52.333 28.147 1.00 10.69 371 TRP A CA 1
ATOM 2965 C C . TRP A 1 371 ? 8.309 53.202 28.885 1.00 9.99 371 TRP A C 1
ATOM 2966 O O . TRP A 1 371 ? 8.878 54.142 28.299 1.00 11.95 371 TRP A O 1
ATOM 2977 N N . ARG A 1 372 ? 8.636 52.846 30.114 1.00 11.15 372 ARG A N 1
ATOM 2978 C CA . ARG A 1 372 ? 9.677 53.533 30.887 1.00 11.10 372 ARG A CA 1
ATOM 2979 C C . ARG A 1 372 ? 11.015 53.411 30.186 1.00 11.43 372 ARG A C 1
ATOM 2980 O O . ARG A 1 372 ? 11.830 54.351 30.247 1.00 12.96 372 ARG A O 1
ATOM 2988 N N . GLU A 1 373 ? 11.285 52.265 29.544 1.00 10.82 373 GLU A N 1
ATOM 2989 C CA . GLU A 1 373 ? 12.515 51.994 28.824 1.00 10.93 373 GLU A CA 1
ATOM 2990 C C . GLU A 1 373 ? 12.458 52.424 27.364 1.00 11.30 373 GLU A C 1
ATOM 2991 O O . GLU A 1 373 ? 13.415 52.227 26.614 1.00 11.98 373 GLU A O 1
ATOM 2997 N N . ASP A 1 374 ? 11.394 53.092 26.973 1.00 10.90 374 ASP A N 1
ATOM 2998 C CA . ASP A 1 374 ? 11.204 53.630 25.629 1.00 10.83 374 ASP A CA 1
ATOM 2999 C C . ASP A 1 374 ? 11.319 52.542 24.553 1.00 10.56 374 ASP A C 1
ATOM 3000 O O . ASP A 1 374 ? 11.966 52.722 23.515 1.00 12.63 374 ASP A O 1
ATOM 3005 N N . ILE A 1 375 ? 10.639 51.433 24.793 1.00 10.51 375 ILE A N 1
ATOM 3006 C CA . ILE A 1 375 ? 10.479 50.378 23.785 1.00 10.36 375 ILE A CA 1
ATOM 3007 C C . ILE A 1 375 ? 8.990 50.199 23.469 1.00 10.46 375 ILE A C 1
ATOM 3008 O O . ILE A 1 375 ? 8.089 50.671 24.201 1.00 11.73 375 ILE A O 1
ATOM 3013 N N . ARG A 1 376 ? 8.738 49.505 22.365 1.00 10.20 376 ARG A N 1
ATOM 3014 C CA . ARG A 1 376 ? 7.406 49.129 21.956 1.00 10.86 376 ARG A CA 1
ATOM 3015 C C . ARG A 1 376 ? 6.922 47.907 22.746 1.00 9.50 376 ARG A C 1
ATOM 3016 O O . ARG A 1 376 ? 7.698 46.977 22.926 1.00 9.99 376 ARG A O 1
ATOM 3024 N N . VAL A 1 377 ? 5.639 47.883 23.111 1.00 9.66 377 VAL A N 1
ATOM 3025 C CA . VAL A 1 377 ? 5.060 46.774 23.833 1.00 9.20 377 VAL A CA 1
ATOM 3026 C C . VAL A 1 377 ? 3.763 46.329 23.132 1.00 8.91 377 VAL A C 1
ATOM 3027 O O . VAL A 1 377 ? 2.885 47.148 22.865 1.00 11.26 377 VAL A O 1
ATOM 3031 N N . ALA A 1 378 ? 3.682 45.043 22.852 1.00 9.51 378 ALA A N 1
ATOM 3032 C CA . ALA A 1 378 ? 2.524 44.412 22.222 1.00 9.26 378 ALA A CA 1
ATOM 3033 C C . ALA A 1 378 ? 2.045 43.306 23.130 1.00 9.04 378 ALA A C 1
ATOM 3034 O O . ALA A 1 378 ? 2.625 43.056 24.192 1.00 9.54 378 ALA A O 1
ATOM 3036 N N . GLY A 1 379 ? 0.957 42.627 22.799 1.00 9.60 379 GLY A N 1
ATOM 3037 C CA . GLY A 1 379 ? 0.561 41.503 23.601 1.00 9.62 379 GLY A CA 1
ATOM 3038 C C . GLY A 1 379 ? -0.585 40.710 23.063 1.00 9.78 379 GLY A C 1
ATOM 3039 O O . GLY A 1 379 ? -1.133 41.030 22.010 1.00 11.54 379 GLY A O 1
ATOM 3040 N N . GLU A 1 380 ? -0.926 39.669 23.778 1.00 10.03 380 GLU A N 1
ATOM 3041 C CA . GLU A 1 380 ? -1.877 38.658 23.418 1.00 10.75 380 GLU A CA 1
ATOM 3042 C C . GLU A 1 380 ? -2.896 38.428 24.540 1.00 10.80 380 GLU A C 1
ATOM 3043 O O . GLU A 1 380 ? -2.624 38.715 25.719 1.00 12.38 380 GLU A O 1
ATOM 3049 N N . ASN A 1 381 ? -4.050 37.837 24.197 1.00 11.26 381 ASN A N 1
ATOM 3050 C CA . ASN A 1 381 ? -4.826 37.197 25.239 1.00 11.40 381 ASN A CA 1
ATOM 3051 C C . ASN A 1 381 ? -4.188 35.862 25.581 1.00 12.76 381 ASN A C 1
ATOM 3052 O O . ASN A 1 381 ? -3.702 35.143 24.719 1.00 12.88 381 ASN A O 1
ATOM 3057 N N . ALA A 1 382 ? -4.231 35.528 26.902 1.00 13.11 382 ALA A N 1
ATOM 3058 C CA . ALA A 1 382 ? -3.695 34.276 27.350 1.00 15.23 382 ALA A CA 1
ATOM 3059 C C . ALA A 1 382 ? -4.561 33.073 27.021 1.00 15.73 382 ALA A C 1
ATOM 3060 O O . ALA A 1 382 ? -4.036 32.008 26.669 1.00 18.25 382 ALA A O 1
ATOM 3062 N N . LEU A 1 383 ? -5.879 33.184 27.155 1.00 16.23 383 LEU A N 1
ATOM 3063 C CA . LEU A 1 383 ? -6.819 32.094 26.995 1.00 17.24 383 LEU A CA 1
ATOM 3064 C C . LEU A 1 383 ? -7.861 32.409 25.957 1.00 16.38 383 LEU A C 1
ATOM 3065 O O . LEU A 1 383 ? -8.168 33.573 25.766 1.00 14.13 383 LEU A O 1
ATOM 3070 N N . PRO A 1 384 ? -8.474 31.416 25.332 1.00 18.27 384 PRO A N 1
ATOM 3071 C CA . PRO A 1 384 ? -9.536 31.705 24.387 1.00 17.41 384 PRO A CA 1
ATOM 3072 C C . PRO A 1 384 ? -10.685 32.431 25.069 1.00 17.35 384 PRO A C 1
ATOM 3073 O O . PRO A 1 384 ? -11.159 31.967 26.126 1.00 19.66 384 PRO A O 1
ATOM 3077 N N . ARG A 1 385 ? -11.150 33.524 24.494 1.00 15.43 385 ARG A N 1
ATOM 3078 C CA . ARG A 1 385 ? -12.260 34.301 24.991 1.00 14.58 385 ARG A CA 1
ATOM 3079 C C . ARG A 1 385 ? -13.000 34.917 23.814 1.00 13.24 385 ARG A C 1
ATOM 3080 O O . ARG A 1 385 ? -12.317 35.393 22.905 1.00 13.29 385 ARG A O 1
ATOM 3088 N N . TYR A 1 386 ? -14.317 34.948 23.868 1.00 13.58 386 TYR A N 1
ATOM 3089 C CA . TYR A 1 386 ? -15.149 35.480 22.815 1.00 13.16 386 TYR A CA 1
ATOM 3090 C C . TYR A 1 386 ? -16.081 36.575 23.308 1.00 13.31 386 TYR A C 1
ATOM 3091 O O . TYR A 1 386 ? -16.922 37.055 22.537 1.00 15.10 386 TYR A O 1
ATOM 3100 N N . ASP A 1 387 ? -15.955 36.938 24.585 1.00 13.75 387 ASP A N 1
ATOM 3101 C CA . ASP A 1 387 ? -16.916 37.786 25.261 1.00 14.48 387 ASP A CA 1
ATOM 3102 C C . ASP A 1 387 ? -16.483 39.221 25.419 1.00 14.67 387 ASP A C 1
ATOM 3103 O O . ASP A 1 387 ? -15.286 39.608 25.451 1.00 15.48 387 ASP A O 1
ATOM 3108 N N . ALA A 1 388 ? -17.440 40.124 25.545 1.00 17.21 388 ALA A N 1
ATOM 3109 C CA . ALA A 1 388 ? -17.249 41.533 25.727 1.00 15.87 388 ALA A CA 1
ATOM 3110 C C . ALA A 1 388 ? -16.338 41.853 26.916 1.00 17.47 388 ALA A C 1
ATOM 3111 O O . ALA A 1 388 ? -15.563 42.781 26.725 1.00 16.93 388 ALA A O 1
ATOM 3113 N N . THR A 1 389 ? -16.462 41.101 28.034 1.00 17.55 389 THR A N 1
ATOM 3114 C CA . THR A 1 389 ? -15.639 41.418 29.217 1.00 19.13 389 THR A CA 1
ATOM 3115 C C . THR A 1 389 ? -14.159 41.340 28.826 1.00 16.57 389 THR A C 1
ATOM 3116 O O . THR A 1 389 ? -13.358 42.258 29.119 1.00 17.77 389 THR A O 1
ATOM 3120 N N . ALA A 1 390 ? -13.836 40.235 28.163 1.00 15.45 390 ALA A N 1
ATOM 3121 C CA . ALA A 1 390 ? -12.474 39.993 27.692 1.00 13.59 390 ALA A CA 1
ATOM 3122 C C . ALA A 1 390 ? -11.972 41.110 26.751 1.00 12.49 390 ALA A C 1
ATOM 3123 O O . ALA A 1 390 ? -10.904 41.680 26.907 1.00 12.85 390 ALA A O 1
ATOM 3125 N N . TYR A 1 391 ? -12.780 41.432 25.723 1.00 12.33 391 TYR A N 1
ATOM 3126 C CA . TYR A 1 391 ? -12.331 42.406 24.746 1.00 11.02 391 TYR A CA 1
ATOM 3127 C C . TYR A 1 391 ? -12.157 43.778 25.370 1.00 11.29 391 TYR A C 1
ATOM 3128 O O . TYR A 1 391 ? -11.231 44.533 25.090 1.00 11.70 391 TYR A O 1
ATOM 3137 N N . ASN A 1 392 ? -13.074 44.172 26.284 1.00 12.40 392 ASN A N 1
ATOM 3138 C CA . ASN A 1 392 ? -12.946 45.451 26.960 1.00 11.75 392 ASN A CA 1
ATOM 3139 C C . ASN A 1 392 ? -11.666 45.556 27.789 1.00 10.96 392 ASN A C 1
ATOM 3140 O O . ASN A 1 392 ? -11.072 46.606 27.843 1.00 11.66 392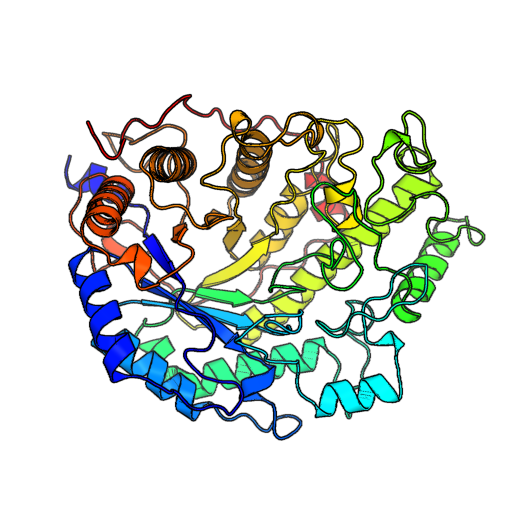 ASN A O 1
ATOM 3145 N N . GLN A 1 393 ? -11.258 44.445 28.425 1.00 11.53 393 GLN A N 1
ATOM 3146 C CA . GLN A 1 393 ? -10.004 44.430 29.188 1.00 11.85 393 GLN A CA 1
ATOM 3147 C C . GLN A 1 393 ? -8.810 44.593 28.254 1.00 10.72 393 GLN A C 1
ATOM 3148 O O . GLN A 1 393 ? -7.831 45.276 28.561 1.00 11.53 393 GLN A O 1
ATOM 3154 N N . ILE A 1 394 ? -8.854 43.880 27.102 1.00 11.29 394 ILE A N 1
ATOM 3155 C CA . ILE A 1 394 ? -7.781 44.065 26.103 1.00 10.85 394 ILE A CA 1
ATOM 3156 C C . ILE A 1 394 ? -7.676 45.516 25.669 1.00 10.21 394 ILE A C 1
ATOM 3157 O O . ILE A 1 394 ? -6.598 46.102 25.587 1.00 10.52 394 ILE A O 1
ATOM 3162 N N . ILE A 1 395 ? -8.833 46.088 25.321 1.00 10.78 395 ILE A N 1
ATOM 3163 C CA . ILE A 1 395 ? -8.866 47.471 24.854 1.00 11.02 395 ILE A CA 1
ATOM 3164 C C . ILE A 1 395 ? -8.344 48.436 25.911 1.00 11.12 395 ILE A C 1
ATOM 3165 O O . ILE A 1 395 ? -7.613 49.377 25.597 1.00 11.20 395 ILE A O 1
ATOM 3170 N N . LEU A 1 396 ? -8.721 48.199 27.176 1.00 11.41 396 LEU A N 1
ATOM 3171 C CA . LEU A 1 396 ? -8.152 48.984 28.274 1.00 11.31 396 LEU A CA 1
ATOM 3172 C C . LEU A 1 396 ? -6.626 48.915 28.303 1.00 10.77 396 LEU A C 1
ATOM 3173 O O . LEU A 1 396 ? -5.963 49.941 28.335 1.00 11.22 396 LEU A O 1
ATOM 3178 N N . ASN A 1 397 ? -6.096 47.711 28.272 1.00 10.37 397 ASN A N 1
ATOM 3179 C CA . ASN A 1 397 ? -4.624 47.576 28.287 1.00 11.07 397 ASN A CA 1
ATOM 3180 C C . ASN A 1 397 ? -3.970 48.208 27.058 1.00 10.30 397 ASN A C 1
ATOM 3181 O O . ASN A 1 397 ? -2.866 48.717 27.137 1.00 10.85 397 ASN A O 1
ATOM 3186 N N . ALA A 1 398 ? -4.680 48.180 25.920 1.00 10.33 398 ALA A N 1
ATOM 3187 C CA . ALA A 1 398 ? -4.111 48.722 24.680 1.00 10.48 398 ALA A CA 1
ATOM 3188 C C . ALA A 1 398 ? -3.936 50.213 24.760 1.00 10.01 398 ALA A C 1
ATOM 3189 O O . ALA A 1 398 ? -3.021 50.774 24.141 1.00 11.09 398 ALA A O 1
ATOM 3191 N N . ARG A 1 399 ? -4.820 50.920 25.475 1.00 10.79 399 ARG A N 1
ATOM 3192 C CA . ARG A 1 399 ? -4.751 52.362 25.652 1.00 10.85 399 ARG A CA 1
ATOM 3193 C C . ARG A 1 399 ? -5.168 52.667 27.107 1.00 10.97 399 ARG A C 1
ATOM 3194 O O . ARG A 1 399 ? -6.310 53.027 27.417 1.00 11.96 399 ARG A O 1
ATOM 3202 N N . PRO A 1 400 ? -4.270 52.500 28.066 1.00 11.37 400 PRO A N 1
ATOM 3203 C CA . PRO A 1 400 ? -4.686 52.535 29.477 1.00 12.40 400 PRO A CA 1
ATOM 3204 C C . PRO A 1 400 ? -5.135 53.880 30.008 1.00 12.84 400 PRO A C 1
ATOM 3205 O O . PRO A 1 400 ? -5.762 53.893 31.087 1.00 14.64 400 PRO A O 1
ATOM 3209 N N . GLN A 1 401 ? -4.862 54.949 29.317 1.00 13.68 401 GLN A N 1
ATOM 3210 C CA . GLN A 1 401 ? -5.374 56.250 29.712 1.00 16.09 401 GLN A CA 1
ATOM 3211 C C . GLN A 1 401 ? -6.390 56.749 28.681 1.00 15.92 401 GLN A C 1
ATOM 3212 O O . GLN A 1 401 ? -6.745 57.922 28.678 1.00 19.33 401 GLN A O 1
ATOM 3218 N N . GLY A 1 402 ? -6.905 55.847 27.855 1.00 14.85 402 GLY A N 1
ATOM 3219 C CA . GLY A 1 402 ? -7.928 56.147 26.853 1.00 15.08 402 GLY A CA 1
ATOM 3220 C C . GLY A 1 402 ? -7.408 56.777 25.592 1.00 15.36 402 GLY A C 1
ATOM 3221 O O . GLY A 1 402 ? -6.210 56.877 25.338 1.00 14.67 402 GLY A O 1
ATOM 3222 N N . VAL A 1 403 ? -8.379 57.226 24.779 1.00 15.00 403 VAL A N 1
ATOM 3223 C CA . VAL A 1 403 ? -8.110 57.935 23.558 1.00 16.62 403 VAL A CA 1
ATOM 3224 C C . VAL A 1 403 ? -7.750 59.374 23.871 1.00 17.49 403 VAL A C 1
ATOM 3225 O O . VAL A 1 403 ? -8.261 60.027 24.752 1.00 20.00 403 VAL A O 1
ATOM 3229 N N . ASN A 1 404 ? -6.794 59.881 23.081 1.00 19.81 404 ASN A N 1
ATOM 3230 C CA . ASN A 1 404 ? -6.471 61.300 23.128 1.00 21.69 404 ASN A CA 1
ATOM 3231 C C . ASN A 1 404 ? -7.235 61.951 21.982 1.00 24.63 404 ASN A C 1
ATOM 3232 O O . ASN A 1 404 ? -7.002 61.692 20.807 1.00 23.00 404 ASN A O 1
ATOM 3237 N N . ASN A 1 405 ? -8.167 62.794 22.362 1.00 27.96 405 ASN A N 1
ATOM 3238 C CA . ASN A 1 405 ? -8.973 63.432 21.338 1.00 31.89 405 ASN A CA 1
ATOM 3239 C C . ASN A 1 405 ? -8.149 64.406 20.513 1.00 30.79 405 ASN A C 1
ATOM 3240 O O . ASN A 1 405 ? -8.508 64.884 19.435 1.00 41.70 405 ASN A O 1
ATOM 3245 N N . ASN A 1 406 ? -6.965 64.773 21.025 1.00 30.21 406 ASN A N 1
ATOM 3246 C CA . ASN A 1 406 ? -6.258 65.852 20.357 1.00 31.07 406 ASN A CA 1
ATOM 3247 C C . ASN A 1 406 ? -4.936 65.459 19.774 1.00 30.14 406 ASN A C 1
ATOM 3248 O O . ASN A 1 406 ? -4.139 66.333 19.410 1.00 33.79 406 ASN A O 1
ATOM 3253 N N . GLY A 1 407 ? -4.667 64.163 19.646 1.00 25.35 407 GLY A N 1
ATOM 3254 C CA . GLY A 1 407 ? -3.460 63.693 18.982 1.00 25.70 407 GLY A CA 1
ATOM 3255 C C . GLY A 1 407 ? -3.222 62.253 19.354 1.00 22.26 407 GLY A C 1
ATOM 3256 O O . GLY A 1 407 ? -4.125 61.540 19.822 1.00 22.80 407 GLY A O 1
ATOM 3257 N N . PRO A 1 408 ? -1.993 61.777 19.225 1.00 20.12 408 PRO A N 1
ATOM 3258 C CA . PRO A 1 408 ? -1.685 60.402 19.630 1.00 19.00 408 PRO A CA 1
ATOM 3259 C C . PRO A 1 408 ? -1.848 60.245 21.135 1.00 19.62 408 PRO A C 1
ATOM 3260 O O . PRO A 1 408 ? -1.618 61.199 21.869 1.00 25.23 408 PRO A O 1
ATOM 3264 N N . PRO A 1 409 ? -2.205 59.029 21.565 1.00 20.08 409 PRO A N 1
ATOM 3265 C CA . PRO A 1 409 ? -2.349 58.794 23.021 1.00 22.80 409 PRO A CA 1
ATOM 3266 C C . PRO A 1 409 ? -0.994 58.837 23.710 1.00 23.92 409 PRO A C 1
ATOM 3267 O O . PRO A 1 409 ? 0.013 58.427 23.162 1.00 23.96 409 PRO A O 1
ATOM 3271 N N . LYS A 1 410 ? -0.827 59.308 24.962 1.00 31.77 410 LYS A N 1
ATOM 3272 C CA . LYS A 1 410 ? 0.507 59.230 25.573 1.00 38.36 410 LYS A CA 1
ATOM 3273 C C . LYS A 1 410 ? 0.908 57.780 25.769 1.00 30.68 410 LYS A C 1
ATOM 3274 O O . LYS A 1 410 ? 2.121 57.540 25.660 1.00 36.19 410 LYS A O 1
ATOM 3280 N N . LEU A 1 411 ? -0.076 56.872 25.994 1.00 24.17 411 LEU A N 1
ATOM 3281 C CA . LEU A 1 411 ? 0.268 55.492 26.177 1.00 16.34 411 LEU A CA 1
ATOM 3282 C C . LEU A 1 411 ? -0.580 54.638 25.240 1.00 13.62 411 LEU A C 1
ATOM 3283 O O . LEU A 1 411 ? -1.823 54.685 25.194 1.00 14.39 411 LEU A O 1
ATOM 3288 N N . SER A 1 412 ? 0.120 53.810 24.470 1.00 13.87 412 SER A N 1
ATOM 3289 C CA . SER A 1 412 ? -0.591 52.803 23.677 1.00 13.08 412 SER A CA 1
ATOM 3290 C C . SER A 1 412 ? 0.329 51.632 23.431 1.00 12.07 412 SER A C 1
ATOM 3291 O O . SER A 1 412 ? 1.545 51.764 23.235 1.00 13.40 412 SER A O 1
ATOM 3294 N N . MET A 1 413 ? -0.289 50.481 23.400 1.00 11.77 413 MET A N 1
ATOM 3295 C CA . MET A 1 413 ? 0.388 49.281 22.922 1.00 10.57 413 MET A CA 1
ATOM 3296 C C . MET A 1 413 ? 0.605 49.380 21.420 1.00 10.80 413 MET A C 1
ATOM 3297 O O . MET A 1 413 ? -0.150 50.055 20.726 1.00 12.22 413 MET A O 1
ATOM 3302 N N . PHE A 1 414 ? 1.615 48.685 20.940 1.00 10.31 414 PHE A N 1
ATOM 3303 C CA . PHE A 1 414 ? 2.004 48.716 19.511 1.00 10.53 414 PHE A CA 1
ATOM 3304 C C . PHE A 1 414 ? 1.169 47.781 18.662 1.00 10.94 414 PHE A C 1
ATOM 3305 O O . PHE A 1 414 ? 1.128 47.919 17.449 1.00 12.81 414 PHE A O 1
ATOM 3313 N N . GLY A 1 415 ? 0.485 46.844 19.273 1.00 10.97 415 GLY A N 1
ATOM 3314 C CA . GLY A 1 415 ? -0.357 45.881 18.589 1.00 10.86 415 GLY A CA 1
ATOM 3315 C C . GLY A 1 415 ? -0.849 44.828 19.573 1.00 9.48 415 GLY A C 1
ATOM 3316 O O . GLY A 1 415 ? -0.257 44.677 20.643 1.00 10.56 415 GLY A O 1
ATOM 3317 N N . VAL A 1 416 ? -1.932 44.154 19.182 1.00 9.77 416 VAL A N 1
ATOM 3318 C CA . VAL A 1 416 ? -2.438 43.026 19.932 1.00 9.59 416 VAL A CA 1
ATOM 3319 C C . VAL A 1 416 ? -2.653 41.858 18.955 1.00 9.34 416 VAL A C 1
ATOM 3320 O O . VAL A 1 416 ? -3.192 42.063 17.866 1.00 10.68 416 VAL A O 1
ATOM 3324 N N . THR A 1 417 ? -2.256 40.673 19.350 1.00 9.57 417 THR A N 1
ATOM 3325 C CA . THR A 1 417 ? -2.458 39.441 18.605 1.00 9.79 417 THR A CA 1
ATOM 3326 C C . THR A 1 417 ? -3.426 38.543 19.383 1.00 9.65 417 THR A C 1
ATOM 3327 O O . THR A 1 417 ? -3.175 38.189 20.522 1.00 10.82 417 THR A O 1
ATOM 3331 N N . TYR A 1 418 ? -4.528 38.229 18.707 1.00 10.22 418 TYR A N 1
ATOM 3332 C CA . TYR A 1 418 ? -5.610 37.478 19.274 1.00 10.27 418 TYR A CA 1
ATOM 3333 C C . TYR A 1 418 ? -5.419 35.984 19.022 1.00 10.46 418 TYR A C 1
ATOM 3334 O O . TYR A 1 418 ? -5.239 35.567 17.873 1.00 11.22 418 TYR A O 1
ATOM 3343 N N . LEU A 1 419 ? -5.484 35.202 20.100 1.00 10.90 419 LEU A N 1
ATOM 3344 C CA . LEU A 1 419 ? -5.461 33.754 20.099 1.00 11.60 419 LEU A CA 1
ATOM 3345 C C . LEU A 1 419 ? -6.898 33.263 20.083 1.00 11.49 419 LEU A C 1
ATOM 3346 O O . LEU A 1 419 ? -7.599 33.543 21.086 1.00 12.29 419 LEU A O 1
ATOM 3351 N N . ARG A 1 420 ? -7.397 32.570 19.057 1.00 12.02 420 ARG A N 1
ATOM 3352 C CA . ARG A 1 420 ? -6.761 32.191 17.817 1.00 12.05 420 ARG A CA 1
ATOM 3353 C C . ARG A 1 420 ? -7.880 32.046 16.790 1.00 11.81 420 ARG A C 1
ATOM 3354 O O . ARG A 1 420 ? -9.039 31.849 17.172 1.00 13.97 420 ARG A O 1
ATOM 3362 N N . LEU A 1 421 ? -7.547 32.086 15.520 1.00 11.96 421 LEU A N 1
ATOM 3363 C CA . LEU A 1 421 ? -8.500 31.767 14.473 1.00 10.98 421 LEU A CA 1
ATOM 3364 C C . LEU A 1 421 ? -8.996 30.347 14.685 1.00 12.13 421 LEU A C 1
ATOM 3365 O O . LEU A 1 421 ? -8.222 29.409 14.823 1.00 12.92 421 LEU A O 1
ATOM 3370 N N . SER A 1 422 ? -10.300 30.149 14.639 1.00 13.00 422 SER A N 1
ATOM 3371 C CA . SER A 1 422 ? -10.993 28.874 14.697 1.00 15.29 422 SER A CA 1
ATOM 3372 C C . SER A 1 422 ? -12.406 29.085 14.141 1.00 15.68 422 SER A C 1
ATOM 3373 O O . SER A 1 422 ? -12.851 30.208 14.002 1.00 15.18 422 SER A O 1
ATOM 3376 N N . ASP A 1 423 ? -13.051 27.945 13.902 1.00 20.48 423 ASP A N 1
ATOM 3377 C CA . ASP A 1 423 ? -14.452 27.929 13.541 1.00 22.09 423 ASP A CA 1
ATOM 3378 C C . ASP A 1 423 ? -15.299 28.668 14.554 1.00 22.10 423 ASP A C 1
ATOM 3379 O O . ASP A 1 423 ? -16.249 29.405 14.267 1.00 21.55 423 ASP A O 1
ATOM 3384 N N . ASP A 1 424 ? -14.989 28.490 15.839 1.00 19.59 424 ASP A N 1
ATOM 3385 C CA . ASP A 1 424 ? -15.755 29.167 16.874 1.00 17.91 424 ASP A CA 1
ATOM 3386 C C . ASP A 1 424 ? -15.726 30.679 16.757 1.00 15.87 424 ASP A C 1
ATOM 3387 O O . ASP A 1 424 ? -16.739 31.354 16.959 1.00 14.84 424 ASP A O 1
ATOM 3392 N N . LEU A 1 425 ? -14.545 31.267 16.499 1.00 15.25 425 LEU A N 1
ATOM 3393 C CA . LEU A 1 425 ? -14.422 32.680 16.363 1.00 14.41 425 LEU A CA 1
ATOM 3394 C C . LEU A 1 425 ? -15.379 33.212 15.293 1.00 14.64 425 LEU A C 1
ATOM 3395 O O . LEU A 1 425 ? -15.927 34.285 15.409 1.00 15.49 425 LEU A O 1
ATOM 3400 N N . LEU A 1 426 ? -15.457 32.416 14.196 1.00 17.35 426 LEU A N 1
ATOM 3401 C CA . LEU A 1 426 ? -16.190 32.846 13.015 1.00 20.26 426 LEU A CA 1
ATOM 3402 C C . LEU A 1 426 ? -17.682 32.588 13.071 1.00 20.41 426 LEU A C 1
ATOM 3403 O O . LEU A 1 426 ? -18.399 33.050 12.171 1.00 20.78 426 LEU A O 1
ATOM 3408 N N . GLN A 1 427 ? -18.166 31.931 14.110 1.00 21.59 427 GLN A N 1
ATOM 3409 C CA . GLN A 1 427 ? -19.619 31.803 14.298 1.00 21.87 427 GLN A CA 1
ATOM 3410 C C . GLN A 1 427 ? -20.247 33.192 14.405 1.00 18.38 427 GLN A C 1
ATOM 3411 O O . GLN A 1 427 ? -19.613 34.130 14.937 1.00 20.19 427 GLN A O 1
ATOM 3417 N N . LYS A 1 428 ? -21.472 33.407 13.958 1.00 19.74 428 LYS A N 1
ATOM 3418 C CA . LYS A 1 428 ? -22.035 34.753 13.795 1.00 21.41 428 LYS A CA 1
ATOM 3419 C C . LYS A 1 428 ? -21.926 35.687 14.991 1.00 20.16 428 LYS A C 1
ATOM 3420 O O . LYS A 1 428 ? -21.421 36.794 14.856 1.00 18.12 428 LYS A O 1
ATOM 3431 N N . SER A 1 429 ? -22.419 35.274 16.164 1.00 18.30 429 SER A N 1
ATOM 3432 C CA . SER A 1 429 ? -22.363 36.142 17.331 1.00 18.26 429 SER A CA 1
ATOM 3433 C C . SER A 1 429 ? -20.937 36.428 17.798 1.00 14.82 429 SER A C 1
ATOM 3434 O O . SER A 1 429 ? -20.621 37.584 18.077 1.00 15.35 429 SER A O 1
ATOM 3437 N N . ASN A 1 430 ? -20.157 35.344 17.906 1.00 15.16 430 ASN A N 1
ATOM 3438 C CA . ASN A 1 430 ? -18.775 35.587 18.334 1.00 14.05 430 ASN A CA 1
ATOM 3439 C C . ASN A 1 430 ? -18.085 36.556 17.382 1.00 13.03 430 ASN A C 1
ATOM 3440 O O . ASN A 1 430 ? -17.345 37.456 17.787 1.00 14.93 430 ASN A O 1
ATOM 3445 N N . PHE A 1 431 ? -18.287 36.353 16.096 1.00 14.42 431 PHE A N 1
ATOM 3446 C CA . PHE A 1 431 ? -17.586 37.211 15.136 1.00 14.32 431 PHE A CA 1
ATOM 3447 C C . PHE A 1 431 ? -18.120 38.619 15.168 1.00 14.55 431 PHE A C 1
ATOM 3448 O O . PHE A 1 431 ? -17.381 39.609 14.970 1.00 15.29 431 PHE A O 1
ATOM 3456 N N . ASN A 1 432 ? -19.402 38.802 15.417 1.00 15.25 432 ASN A N 1
ATOM 3457 C CA . ASN A 1 432 ? -19.945 40.145 15.548 1.00 15.88 432 ASN A CA 1
ATOM 3458 C C . ASN A 1 432 ? -19.300 40.926 16.688 1.00 14.66 432 ASN A C 1
ATOM 3459 O O . ASN A 1 432 ? -19.010 42.133 16.570 1.00 14.52 432 ASN A O 1
ATOM 3468 N N . ILE A 1 433 ? -19.121 40.246 17.838 1.00 12.73 433 ILE A N 1
ATOM 3469 C CA . ILE A 1 433 ? -18.455 40.963 18.940 1.00 13.40 433 ILE A CA 1
ATOM 3470 C C . ILE A 1 433 ? -16.974 41.189 18.632 1.00 12.20 433 ILE A C 1
ATOM 3471 O O . ILE A 1 433 ? -16.453 42.259 18.957 1.00 12.28 433 ILE A O 1
ATOM 3476 N N . PHE A 1 434 ? -16.343 40.190 17.980 1.00 12.23 434 PHE A N 1
ATOM 3477 C CA . PHE A 1 434 ? -14.954 40.391 17.564 1.00 12.09 434 PHE A CA 1
ATOM 3478 C C . PHE A 1 434 ? -14.804 41.598 16.659 1.00 11.62 434 PHE A C 1
ATOM 3479 O O . PHE A 1 434 ? -13.859 42.386 16.748 1.00 11.40 434 PHE A O 1
ATOM 3487 N N . LYS A 1 435 ? -15.758 41.810 15.741 1.00 11.42 435 LYS A N 1
ATOM 3488 C CA . LYS A 1 435 ? -15.684 42.940 14.832 1.00 12.30 435 LYS A CA 1
ATOM 3489 C C . LYS A 1 435 ? -15.788 44.240 15.607 1.00 11.42 435 LYS A C 1
ATOM 3490 O O . LYS A 1 435 ? -15.150 45.227 15.259 1.00 11.61 435 LYS A O 1
ATOM 3496 N N . LYS A 1 436 ? -16.579 44.278 16.681 1.00 12.90 436 LYS A N 1
ATOM 3497 C CA . LYS A 1 436 ? -16.644 45.457 17.541 1.00 12.79 436 LYS A CA 1
ATOM 3498 C C . LYS A 1 436 ? -15.328 45.700 18.282 1.00 12.22 436 LYS A C 1
ATOM 3499 O O . LYS A 1 436 ? -14.889 46.819 18.411 1.00 12.00 436 LYS A O 1
ATOM 3505 N N . PHE A 1 437 ? -14.706 44.608 18.757 1.00 11.28 437 PHE A N 1
ATOM 3506 C CA . PHE A 1 437 ? -13.370 44.686 19.311 1.00 11.66 437 PHE A CA 1
ATOM 3507 C C . PHE A 1 437 ? -12.401 45.321 18.338 1.00 10.99 437 PHE A C 1
ATOM 3508 O O . PHE A 1 437 ? -11.691 46.265 18.729 1.00 10.77 437 PHE A O 1
ATOM 3516 N N . VAL A 1 438 ? -12.345 44.842 17.103 1.00 10.84 438 VAL A N 1
ATOM 3517 C CA . VAL A 1 438 ? -11.430 45.431 16.108 1.00 10.18 438 VAL A CA 1
ATOM 3518 C C . VAL A 1 438 ? -11.709 46.901 15.956 1.00 10.41 438 VAL A C 1
ATOM 3519 O O . VAL A 1 438 ? -10.804 47.736 15.911 1.00 11.12 438 VAL A O 1
ATOM 3523 N N . LEU A 1 439 ? -13.000 47.273 15.804 1.00 11.50 439 LEU A N 1
ATOM 3524 C CA . LEU A 1 439 ? -13.362 48.673 15.612 1.00 11.31 439 LEU A CA 1
ATOM 3525 C C . LEU A 1 439 ? -12.852 49.577 16.730 1.00 11.38 439 LEU A C 1
ATOM 3526 O O . LEU A 1 439 ? -12.343 50.661 16.530 1.00 11.67 439 LEU A O 1
ATOM 3531 N N . LYS A 1 440 ? -13.035 49.111 17.984 1.00 11.74 440 LYS A N 1
ATOM 3532 C CA . LYS A 1 440 ? -12.599 49.888 19.126 1.00 12.09 440 LYS A CA 1
ATOM 3533 C C . LYS A 1 440 ? -11.090 49.932 19.276 1.00 11.10 440 LYS A C 1
ATOM 3534 O O . LYS A 1 440 ? -10.549 50.987 19.620 1.00 11.29 440 LYS A O 1
ATOM 3540 N N . MET A 1 441 ? -10.412 48.836 18.981 1.00 10.86 441 MET A N 1
ATOM 3541 C CA . MET A 1 441 ? -8.961 48.872 18.894 1.00 11.12 441 MET A CA 1
ATOM 3542 C C . MET A 1 441 ? -8.512 49.938 17.906 1.00 10.64 441 MET A C 1
ATOM 3543 O O . MET A 1 441 ? -7.515 50.641 18.127 1.00 11.21 441 MET A O 1
ATOM 3548 N N . HIS A 1 442 ? -9.249 50.018 16.799 1.00 11.15 442 HIS A N 1
ATOM 3549 C CA . HIS A 1 442 ? -9.004 51.014 15.770 1.00 10.44 442 HIS A CA 1
ATOM 3550 C C . HIS A 1 442 ? -9.569 52.394 16.064 1.00 11.72 442 HIS A C 1
ATOM 3551 O O . HIS A 1 442 ? -9.616 53.235 15.170 1.00 12.60 442 HIS A O 1
ATOM 3558 N N . ALA A 1 443 ? -9.969 52.629 17.304 1.00 12.55 443 ALA A N 1
ATOM 3559 C CA . ALA A 1 443 ? -10.428 53.951 17.763 1.00 13.44 443 ALA A CA 1
ATOM 3560 C C . ALA A 1 443 ? -11.599 54.450 16.888 1.00 13.24 443 ALA A C 1
ATOM 3561 O O . ALA A 1 443 ? -11.679 55.633 16.585 1.00 14.66 443 ALA A O 1
ATOM 3563 N N . ASP A 1 444 ? -12.500 53.529 16.576 1.00 13.37 444 ASP A N 1
ATOM 3564 C CA . ASP A 1 444 ? -13.728 53.799 15.826 1.00 13.81 444 ASP A CA 1
ATOM 3565 C C . ASP A 1 444 ? -13.454 54.118 14.372 1.00 15.03 444 ASP A C 1
ATOM 3566 O O . ASP A 1 444 ? -14.390 54.488 13.621 1.00 16.77 444 ASP A O 1
ATOM 3571 N N . GLN A 1 445 ? -12.222 53.994 13.913 1.00 13.10 445 GLN A N 1
ATOM 3572 C CA . GLN A 1 445 ? -11.878 54.226 12.515 1.00 12.00 445 GLN A CA 1
ATOM 3573 C C . GLN A 1 445 ? -12.022 52.952 11.726 1.00 12.28 445 GLN A C 1
ATOM 3574 O O . GLN A 1 445 ? -11.821 51.844 12.204 1.00 13.41 445 GLN A O 1
ATOM 3580 N N . ASP A 1 446 ? -12.317 53.107 10.415 1.00 13.41 446 ASP A N 1
ATOM 3581 C CA . ASP A 1 446 ? -12.268 51.989 9.490 1.00 13.78 446 ASP A CA 1
ATOM 3582 C C . ASP A 1 446 ? -10.843 51.429 9.421 1.00 12.12 446 ASP A C 1
ATOM 3583 O O . ASP A 1 446 ? -9.868 52.125 9.704 1.00 13.76 446 ASP A O 1
ATOM 3588 N N . TYR A 1 447 ? -10.719 50.169 9.028 1.00 12.30 447 TYR A N 1
ATOM 3589 C CA . TYR A 1 447 ? -9.461 49.542 8.766 1.00 11.35 447 TYR A CA 1
ATOM 3590 C C . TYR A 1 447 ? -8.584 50.440 7.897 1.00 12.49 447 TYR A C 1
ATOM 3591 O O . TYR A 1 447 ? -9.054 51.015 6.908 1.00 13.37 447 TYR A O 1
ATOM 3600 N N . CYS A 1 448 ? -7.318 50.578 8.259 1.00 11.43 448 CYS A N 1
ATOM 3601 C CA . CYS A 1 448 ? -6.370 51.477 7.599 1.00 12.53 448 CYS A CA 1
ATOM 3602 C C . CYS A 1 448 ? -5.231 50.662 7.012 1.00 12.47 448 CYS A C 1
ATOM 3603 O O . CYS A 1 448 ? -4.374 50.202 7.769 1.00 13.49 448 CYS A O 1
ATOM 3606 N N . ALA A 1 449 ? -5.258 50.472 5.688 1.00 13.84 449 ALA A N 1
ATOM 3607 C CA . ALA A 1 449 ? -4.313 49.557 5.072 1.00 15.87 449 ALA A CA 1
ATOM 3608 C C . ALA A 1 449 ? -2.884 50.042 5.143 1.00 15.83 449 ALA A C 1
ATOM 3609 O O . ALA A 1 449 ? -1.943 49.250 5.168 1.00 20.86 449 ALA A O 1
ATOM 3611 N N . ASN A 1 450 ? -2.680 51.368 5.137 1.00 13.72 450 ASN A N 1
ATOM 3612 C CA . ASN A 1 450 ? -1.342 51.941 5.144 1.00 15.17 450 ASN A CA 1
ATOM 3613 C C . ASN A 1 450 ? -0.947 52.319 6.570 1.00 13.89 450 ASN A C 1
ATOM 3614 O O . ASN A 1 450 ? -1.406 53.339 7.075 1.00 14.23 450 ASN A O 1
ATOM 3619 N N . PRO A 1 451 ? -0.087 51.562 7.240 1.00 13.91 451 PRO A N 1
ATOM 3620 C CA . PRO A 1 451 ? 0.230 51.807 8.639 1.00 14.07 451 PRO A CA 1
ATOM 3621 C C . PRO A 1 451 ? 0.968 53.126 8.833 1.00 13.76 451 PRO A C 1
ATOM 3622 O O . PRO A 1 451 ? 0.994 53.621 9.949 1.00 13.31 451 PRO A O 1
ATOM 3626 N N . GLN A 1 452 ? 1.538 53.704 7.798 1.00 13.57 452 GLN A N 1
ATOM 3627 C CA . GLN A 1 452 ? 2.165 55.016 7.935 1.00 13.70 452 GLN A CA 1
ATOM 3628 C C . GLN A 1 452 ? 1.155 56.015 8.436 1.00 12.97 452 GLN A C 1
ATOM 3629 O O . GLN A 1 452 ? 1.522 56.952 9.165 1.00 13.32 452 GLN A O 1
ATOM 3635 N N . LYS A 1 453 ? -0.114 55.872 8.052 1.00 12.13 453 LYS A N 1
ATOM 3636 C CA . LYS A 1 453 ? -1.129 56.851 8.474 1.00 12.65 453 LYS A CA 1
ATOM 3637 C C . LYS A 1 453 ? -1.355 56.899 9.963 1.00 14.17 453 LYS A C 1
ATOM 3638 O O . LYS A 1 453 ? -1.737 57.965 10.462 1.00 14.91 453 LYS A O 1
ATOM 3644 N N . TYR A 1 454 ? -1.105 55.809 10.687 1.00 13.64 454 TYR A N 1
ATOM 3645 C CA . TYR A 1 454 ? -1.233 55.810 12.155 1.00 13.43 454 TYR A CA 1
ATOM 3646 C C . TYR A 1 454 ? 0.140 55.740 12.794 1.00 12.99 454 TYR A C 1
ATOM 3647 O O . TYR A 1 454 ? 0.266 55.312 13.939 1.00 16.09 454 TYR A O 1
ATOM 3656 N N . ASN A 1 455 ? 1.163 56.193 12.075 1.00 13.53 455 ASN A N 1
ATOM 3657 C CA . ASN A 1 455 ? 2.511 56.332 12.606 1.00 14.71 455 ASN A CA 1
ATOM 3658 C C . ASN A 1 455 ? 3.077 54.983 13.014 1.00 13.73 455 ASN A C 1
ATOM 3659 O O . ASN A 1 455 ? 3.753 54.897 14.048 1.00 18.20 455 ASN A O 1
ATOM 3664 N N . HIS A 1 456 ? 2.862 53.970 12.159 1.00 13.94 456 HIS A N 1
ATOM 3665 C CA . HIS A 1 456 ? 3.521 52.660 12.244 1.00 15.52 456 HIS A CA 1
ATOM 3666 C C . HIS A 1 456 ? 4.196 52.338 10.910 1.00 16.56 456 HIS A C 1
ATOM 3667 O O . HIS A 1 456 ? 4.055 51.244 10.356 1.00 20.55 456 HIS A O 1
ATOM 3674 N N . ALA A 1 457 ? 4.929 53.272 10.418 1.00 17.30 457 ALA A N 1
ATOM 3675 C CA . ALA A 1 457 ? 5.691 53.018 9.197 1.00 17.15 457 ALA A CA 1
ATOM 3676 C C . ALA A 1 457 ? 6.810 51.994 9.526 1.00 18.57 457 ALA A C 1
ATOM 3677 O O . ALA A 1 457 ? 7.315 52.063 10.639 1.00 24.99 457 ALA A O 1
ATOM 3679 N N . ILE A 1 458 ? 7.104 51.237 8.507 1.00 29.82 458 ILE A N 1
ATOM 3680 C CA . ILE A 1 458 ? 8.122 50.226 8.551 1.00 35.54 458 ILE A CA 1
ATOM 3681 C C . ILE A 1 458 ? 9.344 50.759 7.833 1.00 29.34 458 ILE A C 1
ATOM 3682 O O . ILE A 1 458 ? 9.283 51.244 6.722 1.00 35.61 458 ILE A O 1
ATOM 3687 N N . THR A 1 459 ? 10.431 50.774 8.547 1.00 29.69 459 THR A N 1
ATOM 3688 C CA . THR A 1 459 ? 11.698 51.249 8.048 1.00 26.28 459 THR A CA 1
ATOM 3689 C C . THR A 1 459 ? 12.721 50.123 8.170 1.00 23.30 459 THR A C 1
ATOM 3690 O O . THR A 1 459 ? 12.552 49.130 8.894 1.00 23.51 459 THR A O 1
ATOM 3694 N N . PRO A 1 460 ? 13.791 50.230 7.408 1.00 20.19 460 PRO A N 1
ATOM 3695 C CA . PRO A 1 460 ? 14.779 49.137 7.446 1.00 18.05 460 PRO A CA 1
ATOM 3696 C C . PRO A 1 460 ? 15.381 48.930 8.822 1.00 17.89 460 PRO A C 1
ATOM 3697 O O . PRO A 1 460 ? 15.757 49.874 9.512 1.00 19.05 460 PRO A O 1
ATOM 3701 N N . LEU A 1 461 ? 15.456 47.630 9.189 1.00 15.49 461 LEU A N 1
ATOM 3702 C CA . LEU A 1 461 ? 16.041 47.281 10.472 1.00 14.84 461 LEU A CA 1
ATOM 3703 C C . LEU A 1 461 ? 17.517 47.696 10.561 1.00 14.92 461 LEU A C 1
ATOM 3704 O O . LEU A 1 461 ? 18.321 47.300 9.695 1.00 15.91 461 LEU A O 1
ATOM 3709 N N . LYS A 1 462 ? 17.829 48.436 11.620 1.00 16.16 462 LYS A N 1
ATOM 3710 C CA . LYS A 1 462 ? 19.179 48.884 11.872 1.00 18.29 462 LYS A CA 1
ATOM 3711 C C . LYS A 1 462 ? 19.995 47.903 12.671 1.00 18.03 462 LYS A C 1
ATOM 3712 O O . LYS A 1 462 ? 19.473 47.066 13.361 1.00 17.76 462 LYS A O 1
ATOM 3718 N N . PRO A 1 463 ? 21.300 48.063 12.638 1.00 18.57 463 PRO A N 1
ATOM 3719 C CA . PRO A 1 463 ? 22.161 47.293 13.505 1.00 18.90 463 PRO A CA 1
ATOM 3720 C C . PRO A 1 463 ? 21.815 47.410 14.980 1.00 18.30 463 PRO A C 1
ATOM 3721 O O . PRO A 1 463 ? 21.367 48.453 15.422 1.00 19.43 463 PRO A O 1
ATOM 3725 N N . SER A 1 464 ? 22.099 46.345 15.751 1.00 18.87 464 SER A N 1
ATOM 3726 C CA . SER A 1 464 ? 21.947 46.453 17.200 1.00 19.63 464 SER A CA 1
ATOM 3727 C C . SER A 1 464 ? 22.802 47.606 17.711 1.00 18.58 464 SER A C 1
ATOM 3728 O O . SER A 1 464 ? 23.913 47.758 17.210 1.00 17.94 464 SER A O 1
ATOM 3731 N N . ALA A 1 465 ? 22.359 48.334 18.699 1.00 16.79 465 ALA A N 1
ATOM 3732 C CA . ALA A 1 465 ? 23.180 49.333 19.368 1.00 16.03 465 ALA A CA 1
ATOM 3733 C C . ALA A 1 465 ? 24.172 48.606 20.210 1.00 16.20 465 ALA A C 1
ATOM 3734 O O . ALA A 1 465 ? 24.085 47.406 20.416 1.00 17.91 465 ALA A O 1
ATOM 3736 N N . PRO A 1 466 ? 25.184 49.279 20.728 1.00 19.74 466 PRO A N 1
ATOM 3737 C CA . PRO A 1 466 ? 26.217 48.587 21.482 1.00 20.06 466 PRO A CA 1
ATOM 3738 C C . PRO A 1 466 ? 25.680 47.802 22.679 1.00 17.88 466 PRO A C 1
ATOM 3739 O O . PRO A 1 466 ? 24.678 48.072 23.310 1.00 16.48 466 PRO A O 1
ATOM 3743 N N . LYS A 1 467 ? 26.460 46.785 23.020 1.00 19.27 467 LYS A N 1
ATOM 3744 C CA . LYS A 1 467 ? 26.126 45.892 24.120 1.00 19.12 467 LYS A CA 1
ATOM 3745 C C . LYS A 1 467 ? 26.007 46.692 25.402 1.00 17.66 467 LYS A C 1
ATOM 3746 O O . LYS A 1 467 ? 26.754 47.639 25.684 1.00 21.79 467 LYS A O 1
ATOM 3752 N N . ILE A 1 468 ? 25.037 46.279 26.213 1.00 16.76 468 ILE A N 1
ATOM 3753 C CA . ILE A 1 468 ? 24.772 46.815 27.533 1.00 17.23 468 ILE A CA 1
ATOM 3754 C C . ILE A 1 468 ? 25.265 45.817 28.570 1.00 17.98 468 ILE A C 1
ATOM 3755 O O . ILE A 1 468 ? 24.753 44.697 28.573 1.00 18.41 468 ILE A O 1
ATOM 3760 N N . PRO A 1 469 ? 26.212 46.170 29.407 1.00 16.26 469 PRO A N 1
ATOM 3761 C CA . PRO A 1 469 ? 26.722 45.273 30.401 1.00 17.90 469 PRO A CA 1
ATOM 3762 C C . PRO A 1 469 ? 25.625 44.823 31.341 1.00 16.03 469 PRO A C 1
ATOM 3763 O O . PRO A 1 469 ? 24.676 45.570 31.585 1.00 15.27 469 PRO A O 1
ATOM 3767 N N . ILE A 1 470 ? 25.771 43.642 31.918 1.00 16.46 470 ILE A N 1
ATOM 3768 C CA . ILE A 1 470 ? 24.775 43.121 32.838 1.00 16.23 470 ILE A CA 1
ATOM 3769 C C . ILE A 1 470 ? 24.507 44.064 33.994 1.00 16.34 470 ILE A C 1
ATOM 3770 O O . ILE A 1 470 ? 23.340 44.179 34.368 1.00 15.27 470 ILE A O 1
ATOM 3775 N N . GLU A 1 471 ? 25.495 44.737 34.545 1.00 16.37 471 GLU A N 1
ATOM 3776 C CA . GLU A 1 471 ? 25.227 45.617 35.692 1.00 18.46 471 GLU A CA 1
ATOM 3777 C C . GLU A 1 471 ? 24.295 46.757 35.292 1.00 15.81 471 GLU A C 1
ATOM 3778 O O . GLU A 1 471 ? 23.476 47.208 36.084 1.00 17.30 471 GLU A O 1
ATOM 3784 N N . VAL A 1 472 ? 24.401 47.232 34.045 1.00 15.69 472 VAL A N 1
ATOM 3785 C CA . VAL A 1 472 ? 23.519 48.306 33.574 1.00 15.02 472 VAL A CA 1
ATOM 3786 C C . VAL A 1 472 ? 22.129 47.775 33.291 1.00 12.72 472 VAL A C 1
ATOM 3787 O O . VAL A 1 472 ? 21.129 48.416 33.630 1.00 14.53 472 VAL A O 1
ATOM 3791 N N . LEU A 1 473 ? 21.993 46.580 32.697 1.00 13.23 473 LEU A N 1
ATOM 3792 C CA . LEU A 1 473 ? 20.699 45.935 32.576 1.00 12.98 473 LEU A CA 1
ATOM 3793 C C . LEU A 1 473 ? 20.036 45.865 33.947 1.00 13.18 473 LEU A C 1
ATOM 3794 O O . LEU A 1 473 ? 18.823 46.158 34.056 1.00 13.76 473 LEU A O 1
ATOM 3799 N N . LEU A 1 474 ? 20.806 45.447 34.964 1.00 12.61 474 LEU A N 1
ATOM 3800 C CA . LEU A 1 474 ? 20.178 45.220 36.269 1.00 12.15 474 LEU A CA 1
ATOM 3801 C C . LEU A 1 474 ? 19.927 46.500 37.039 1.00 12.03 474 LEU A C 1
ATOM 3802 O O . LEU A 1 474 ? 19.204 46.451 38.052 1.00 12.34 474 LEU A O 1
ATOM 3807 N N . GLU A 1 475 ? 20.443 47.625 36.564 1.00 12.22 475 GLU A N 1
ATOM 3808 C CA . GLU A 1 475 ? 19.975 48.892 37.176 1.00 13.04 475 GLU A CA 1
ATOM 3809 C C . GLU A 1 475 ? 18.462 49.003 36.995 1.00 11.22 475 GLU A C 1
ATOM 3810 O O . GLU A 1 475 ? 17.810 49.670 37.768 1.00 12.81 475 GLU A O 1
ATOM 3816 N N . ALA A 1 476 ? 17.883 48.402 35.959 1.00 10.57 476 ALA A N 1
ATOM 3817 C CA . ALA A 1 476 ? 16.448 48.440 35.705 1.00 10.82 476 ALA A CA 1
ATOM 3818 C C . ALA A 1 476 ? 15.643 47.595 36.680 1.00 10.50 476 ALA A C 1
ATOM 3819 O O . ALA A 1 476 ? 14.403 47.597 36.635 1.00 11.18 476 ALA A O 1
ATOM 3821 N N . THR A 1 477 ? 16.316 46.889 37.588 1.00 10.59 477 THR A N 1
ATOM 3822 C CA . THR A 1 477 ? 15.594 46.217 38.654 1.00 10.73 477 THR A CA 1
ATOM 3823 C C . THR A 1 477 ? 15.063 47.220 39.684 1.00 10.66 477 THR A C 1
ATOM 3824 O O . THR A 1 477 ? 14.204 46.841 40.495 1.00 11.03 477 THR A O 1
ATOM 3828 N N . LYS A 1 478 ? 15.535 48.451 39.685 1.00 10.85 478 LYS A N 1
ATOM 3829 C CA . LYS A 1 478 ? 15.065 49.453 40.626 1.00 11.43 478 LYS A CA 1
ATOM 3830 C C . LYS A 1 478 ? 13.552 49.569 40.451 1.00 10.90 478 LYS A C 1
ATOM 3831 O O . LYS A 1 478 ? 13.079 49.869 39.326 1.00 11.62 478 LYS A O 1
ATOM 3837 N N . PRO A 1 479 ? 12.778 49.358 41.501 1.00 11.13 479 PRO A N 1
ATOM 3838 C CA . PRO A 1 479 ? 11.329 49.537 41.378 1.00 10.70 479 PRO A CA 1
ATOM 3839 C C . PRO A 1 479 ? 10.924 50.937 40.920 1.00 10.94 479 PRO A C 1
ATOM 3840 O O . PRO A 1 479 ? 11.560 51.919 41.294 1.00 11.73 479 PRO A O 1
ATOM 3844 N N . THR A 1 480 ? 9.877 50.949 40.115 1.00 11.61 480 THR A N 1
ATOM 3845 C CA . THR A 1 480 ? 9.292 52.185 39.619 1.00 12.41 480 THR A CA 1
ATOM 3846 C C . THR A 1 480 ? 7.781 52.127 39.810 1.00 12.08 480 THR A C 1
ATOM 3847 O O . THR A 1 480 ? 7.185 51.047 39.806 1.00 12.90 480 THR A O 1
ATOM 3851 N N . LEU A 1 481 ? 7.182 53.315 39.912 1.00 11.89 481 LEU A N 1
ATOM 3852 C CA . LEU A 1 481 ? 5.730 53.350 39.937 1.00 12.63 481 LEU A CA 1
ATOM 3853 C C . LEU A 1 481 ? 5.203 53.034 38.522 1.00 12.20 481 LEU A C 1
ATOM 3854 O O . LEU A 1 481 ? 5.747 53.537 37.558 1.00 13.10 481 LEU A O 1
ATOM 3859 N N . PRO A 1 482 ? 4.162 52.221 38.431 1.00 12.25 482 PRO A N 1
ATOM 3860 C CA . PRO A 1 482 ? 3.568 51.982 37.103 1.00 11.83 482 PRO A CA 1
ATOM 3861 C C . PRO A 1 482 ? 2.893 53.243 36.602 1.00 12.88 482 PRO A C 1
ATOM 3862 O O . PRO A 1 482 ? 2.545 54.137 37.372 1.00 13.66 482 PRO A O 1
ATOM 3866 N N . PHE A 1 483 ? 2.657 53.325 35.289 1.00 12.20 483 PHE A N 1
ATOM 3867 C CA . PHE A 1 483 ? 1.755 54.360 34.793 1.00 12.46 483 PHE A CA 1
ATOM 3868 C C . PHE A 1 483 ? 0.361 54.120 35.325 1.00 13.31 483 PHE A C 1
ATOM 3869 O O . PHE A 1 483 ? -0.070 52.994 35.473 1.00 13.20 483 PHE A O 1
ATOM 3877 N N . PRO A 1 484 ? -0.388 55.178 35.650 1.00 16.86 484 PRO A N 1
ATOM 3878 C CA . PRO A 1 484 ? -1.784 54.976 36.029 1.00 18.67 484 PRO A CA 1
ATOM 3879 C C . PRO A 1 484 ? -2.663 54.396 34.921 1.00 15.79 484 PRO A C 1
ATOM 3880 O O . PRO A 1 484 ? -2.504 54.812 33.773 1.00 18.43 484 PRO A O 1
ATOM 3884 N N . TRP A 1 485 ? -3.551 53.520 35.376 1.00 15.03 485 TRP A N 1
ATOM 3885 C CA . TRP A 1 485 ? -4.529 52.906 34.497 1.00 13.85 485 TRP A CA 1
ATOM 3886 C C . TRP A 1 485 ? -5.924 53.419 34.784 1.00 14.64 485 TRP A C 1
ATOM 3887 O O . TRP A 1 485 ? -6.306 53.555 35.949 1.00 15.60 485 TRP A O 1
ATOM 3898 N N . LEU A 1 486 ? -6.728 53.593 33.759 1.00 14.04 486 LEU A N 1
ATOM 3899 C CA . LEU A 1 486 ? -8.154 53.785 33.967 1.00 13.96 486 LEU A CA 1
ATOM 3900 C C . LEU A 1 486 ? -8.761 52.558 34.548 1.00 13.40 486 LEU A C 1
ATOM 3901 O O . LEU A 1 486 ? -8.283 51.450 34.330 1.00 14.66 486 LEU A O 1
ATOM 3906 N N . PRO A 1 487 ? -9.903 52.679 35.264 1.00 14.58 487 PRO A N 1
ATOM 3907 C CA . PRO A 1 487 ? -10.576 51.495 35.779 1.00 15.88 487 PRO A CA 1
ATOM 3908 C C . PRO A 1 487 ? -11.365 50.716 34.748 1.00 13.95 487 PRO A C 1
ATOM 3909 O O . PRO A 1 4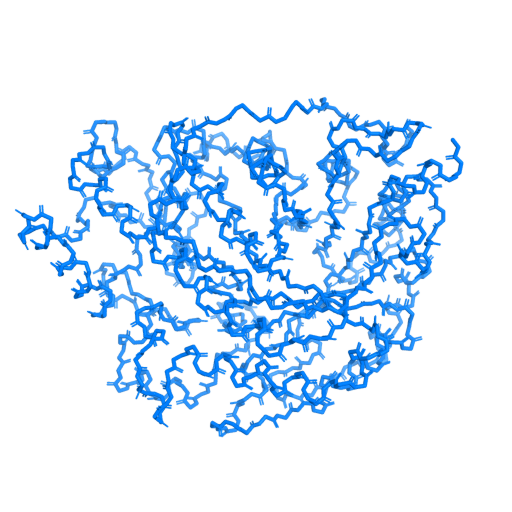87 ? -11.653 49.558 34.932 1.00 15.56 487 PRO A O 1
ATOM 3913 N N . GLU A 1 488 ? -11.687 51.413 33.626 1.00 15.41 488 GLU A N 1
ATOM 3914 C CA . GLU A 1 488 ? -12.385 50.800 32.507 1.00 16.51 488 GLU A CA 1
ATOM 3915 C C . GLU A 1 488 ? -12.030 51.610 31.262 1.00 14.54 488 GLU A C 1
ATOM 3916 O O . GLU A 1 488 ? -11.672 52.776 31.345 1.00 14.64 488 GLU A O 1
ATOM 3922 N N . THR A 1 489 ? -12.113 50.945 30.090 1.00 14.08 489 THR A N 1
ATOM 3923 C CA . THR A 1 489 ? -11.822 51.685 28.864 1.00 14.18 489 THR A CA 1
ATOM 3924 C C . THR A 1 489 ? -12.921 52.696 28.528 1.00 13.36 489 THR A C 1
ATOM 3925 O O . THR A 1 489 ? -14.067 52.508 28.977 1.00 15.38 489 THR A O 1
ATOM 3929 N N . ASP A 1 490 ? -12.536 53.708 27.803 1.00 14.85 490 ASP A N 1
ATOM 3930 C CA . ASP A 1 490 ? -13.430 54.696 27.242 1.00 15.87 490 ASP A CA 1
ATOM 3931 C C . ASP A 1 490 ? -13.955 54.233 25.887 1.00 15.79 490 ASP A C 1
ATOM 3932 O O . ASP A 1 490 ? -14.779 54.944 25.277 1.00 18.15 490 ASP A O 1
ATOM 3937 N N . MET A 1 491 ? -13.526 53.086 25.393 1.00 14.79 491 MET A N 1
ATOM 3938 C CA . MET A 1 491 ? -13.962 52.550 24.094 1.00 13.67 491 MET A CA 1
ATOM 3939 C C . MET A 1 491 ? -14.444 51.131 24.203 1.00 13.98 491 MET A C 1
ATOM 3940 O O . MET A 1 491 ? -13.931 50.177 23.636 1.00 14.14 491 MET A O 1
ATOM 3945 N N . LYS A 1 492 ? -15.513 50.887 24.992 1.00 14.53 492 LYS A N 1
ATOM 3946 C CA . LYS A 1 492 ? -16.072 49.576 25.196 1.00 14.88 492 LYS A CA 1
ATOM 3947 C C . LYS A 1 492 ? -16.762 49.019 23.936 1.00 12.99 492 LYS A C 1
ATOM 3948 O O . LYS A 1 492 ? -17.285 49.842 23.162 1.00 15.91 492 LYS A O 1
ATOM 3954 N N . VAL A 1 493 ? -16.793 47.717 23.790 1.00 14.65 493 VAL A N 1
ATOM 3955 C CA . VAL A 1 493 ? -17.350 47.215 22.525 1.00 17.58 493 VAL A CA 1
ATOM 3956 C C . VAL A 1 493 ? -18.804 47.590 22.401 1.00 21.91 493 VAL A C 1
ATOM 3957 O O . VAL A 1 493 ? -19.210 47.798 21.236 1.00 24.99 493 VAL A O 1
ATOM 3961 N N . ASP A 1 494 ? -19.523 47.651 23.522 1.00 24.08 494 ASP A N 1
ATOM 3962 C CA . ASP A 1 494 ? -20.950 48.044 23.405 1.00 36.79 494 ASP A CA 1
ATOM 3963 C C . ASP A 1 494 ? -20.971 49.552 23.363 1.00 49.48 494 ASP A C 1
ATOM 3964 O O . ASP A 1 494 ? -20.163 50.165 22.666 1.00 45.00 494 ASP A O 1
ATOM 3969 N N . GLY A 1 495 ? -21.834 50.245 24.097 1.00 63.58 495 GLY A N 1
ATOM 3970 C CA . GLY A 1 495 ? -21.657 51.705 24.121 1.00 74.69 495 GLY A CA 1
ATOM 3971 C C . GLY A 1 495 ? -20.823 52.191 25.293 1.00 80.88 495 GLY A C 1
ATOM 3972 O O . GLY A 1 495 ? -20.911 53.405 25.607 1.00 85.15 495 GLY A O 1
#

Secondary structure (DSSP, 8-state):
-HHHHHTT---EEEEPPTTSB-TTS-B--HHHHHHHHHHHHHTT--EEEEEEEHHHHT-SSTT----HHHHHHHHHHHHTT-EEEEEEE-S-B--STT-S--BPSPHHHHHHHHH-GGGEEE-TT--EEEEEE-GGGTT---BTTB-HHHHHHHHHHHHHHHTHHHHHTT-EEEEEE--SGGGBSS---S-GGGT--TT--------SHHHHHHHHHHHHHTT-TT--S-SSS--TT--GGGSTTTSTTSGGGSHHHHHHHHHHHHHHHHHHHHHHHHHHHHTTTSS-EEEEE-----TTTTSTT-HHHHHHT---BTTB-SSHHHHHHHHTTT-EEEE--TT--GGGS-GGG---HHHHHHHHHHHHHHTT--EEEE-SS---SHHHHHHHHHHHSTT---TTSS-SS--SEEEES---HHHHSHHHHHHHHHHHHHHTTTPPP-S-GGGGT----PPPPPPPP--HHHHHHTTS--PPPP--SS-SS-S--

Foldseek 3Di:
DQLQLQLAFFAEEFEEDPPCQALQRANDCLPVVLVLLLLCVVLQHAAYEYEPEQLRACQVHQPRGDCVSVVVVLVSRVVSLHAYAYEPHQWWDDPDPPGDGTRFHHVLVVVLCVVAVLQAFAFPVGDGDRGHGDLLQQPPLSSPRRTPLRSSLSVLLVCCVVCVVCQQVRRYAEYAYQQEYVSALWYPFADVRVPADPPFLGGARQPRPSSQVVVLVVCVVVVHNPQGDDDFCDHRRDDQCNTQQRNVVHVCPDPSNVSNLLSQLVSSLVSVLSSLLSNCVSQFFTLYAYEYEHEQNFFCLQPQRSRNCSSRNQRPGPFFHSQLLSLLSCVLQLYEYEYEQQQDDPVPDDPVRSGDRPVSLLSNQQSNVVNVHAYEYEYPDDDLDLSRLQSNLCSQQFVARDPPHNRPDGHNHYYYPHDDPVCPDVVSVVLVSLSSCLSSSNHRNDSACVSNPSGGGGRHRRHDDDDPVRSRVSRGDDDGPDGDPTYPRGSPD